Protein AF-0000000078270535 (afdb_homodimer)

Radius of gyration: 36.33 Å; Cα contacts (8 Å, |Δi|>4): 1119; chains: 2; bounding box: 65×136×73 Å

pLDDT: mean 92.59, std 8.7, range [34.5, 98.81]

Structure (mmCIF, N/CA/C/O backbone):
data_AF-0000000078270535-model_v1
#
loop_
_entity.id
_entity.type
_entity.pdbx_description
1 polymer Multiubiquitin
#
loop_
_atom_site.group_PDB
_atom_site.id
_atom_site.type_symbol
_atom_site.label_atom_id
_atom_site.label_alt_id
_atom_site.label_comp_id
_atom_site.label_asym_id
_atom_site.label_entity_id
_atom_site.label_seq_id
_atom_site.pdbx_PDB_ins_code
_atom_site.Cartn_x
_atom_site.Cartn_y
_atom_site.Cartn_z
_atom_site.occupancy
_atom_site.B_iso_or_equiv
_atom_site.auth_seq_id
_atom_site.auth_comp_id
_atom_site.auth_asym_id
_atom_site.auth_atom_id
_atom_site.pdbx_PDB_model_num
ATOM 1 N N . MET A 1 1 ? 35.344 9.539 28.031 1 34.78 1 MET A N 1
ATOM 2 C CA . MET A 1 1 ? 34.938 8.258 27.469 1 34.78 1 MET A CA 1
ATOM 3 C C . MET A 1 1 ? 36 7.695 26.531 1 34.78 1 MET A C 1
ATOM 5 O O . MET A 1 1 ? 36.688 8.453 25.844 1 34.78 1 MET A O 1
ATOM 9 N N . ASN A 1 2 ? 36.594 6.59 26.594 1 45.75 2 ASN A N 1
ATOM 10 C CA . ASN A 1 2 ? 37.594 6.023 25.688 1 45.75 2 ASN A CA 1
ATOM 11 C C . ASN A 1 2 ? 37.188 6.129 24.234 1 45.75 2 ASN A C 1
ATOM 13 O O . ASN A 1 2 ? 36.094 5.66 23.859 1 45.75 2 ASN A O 1
ATOM 17 N N . PRO A 1 3 ? 37.656 6.902 23.391 1 55.81 3 PRO A N 1
ATOM 18 C CA . PRO A 1 3 ? 37.312 7.297 22.031 1 55.81 3 PRO A CA 1
ATOM 19 C C . PRO A 1 3 ? 37.031 6.098 21.125 1 55.81 3 PRO A C 1
ATOM 21 O O . PRO A 1 3 ? 36.375 6.25 20.078 1 55.81 3 PRO A O 1
ATOM 24 N N . HIS A 1 4 ? 37.625 4.91 21.375 1 61.34 4 HIS A N 1
ATOM 25 C CA . HIS A 1 4 ? 37.562 3.705 20.562 1 61.34 4 HIS A CA 1
ATOM 26 C C . HIS A 1 4 ? 36.281 2.904 20.859 1 61.34 4 HIS A C 1
ATOM 28 O O . HIS A 1 4 ? 35.969 1.944 20.156 1 61.34 4 HIS A O 1
ATOM 34 N N . GLU A 1 5 ? 35.594 3.121 21.969 1 73.38 5 GLU A N 1
ATOM 35 C CA . GLU A 1 5 ? 34.469 2.25 22.344 1 73.38 5 GLU A CA 1
ATOM 36 C C . GLU A 1 5 ? 33.188 2.691 21.656 1 73.38 5 GLU A C 1
ATOM 38 O O . GLU A 1 5 ? 32.812 3.869 21.703 1 73.38 5 GLU A O 1
ATOM 43 N N . LEU A 1 6 ? 32.688 1.854 20.797 1 83.19 6 LEU A N 1
ATOM 44 C CA . LEU A 1 6 ? 31.422 2.104 20.141 1 83.19 6 LEU A CA 1
ATOM 45 C C . LEU A 1 6 ? 30.344 2.498 21.141 1 83.19 6 LEU A C 1
ATOM 47 O O . LEU A 1 6 ? 30.188 1.851 22.188 1 83.19 6 LEU A O 1
ATOM 51 N N . PRO A 1 7 ? 29.797 3.729 21.031 1 89.19 7 PRO A N 1
ATOM 52 C CA . PRO A 1 7 ? 28.688 4.086 21.906 1 89.19 7 PRO A CA 1
ATOM 53 C C . PR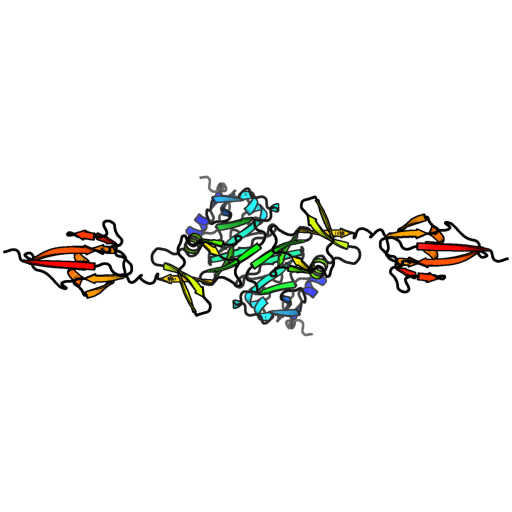O A 1 7 ? 27.594 3.027 21.922 1 89.19 7 PRO A C 1
ATOM 55 O O . PRO A 1 7 ? 27.5 2.207 21 1 89.19 7 PRO A O 1
ATOM 58 N N . ASP A 1 8 ? 26.844 3.047 23.047 1 92.69 8 ASP A N 1
ATOM 59 C CA . ASP A 1 8 ? 25.781 2.07 23.203 1 92.69 8 ASP A CA 1
ATOM 60 C C . ASP A 1 8 ? 24.734 2.209 22.094 1 92.69 8 ASP A C 1
ATOM 62 O O . ASP A 1 8 ? 24.328 1.215 21.484 1 92.69 8 ASP A O 1
ATOM 66 N N . TYR A 1 9 ? 24.391 3.482 21.859 1 93.25 9 TYR A N 1
ATOM 67 C CA . TYR A 1 9 ? 23.438 3.668 20.781 1 93.25 9 TYR A CA 1
ATOM 68 C C . TYR A 1 9 ? 23.656 5.008 20.094 1 93.25 9 TYR A C 1
ATOM 70 O O . TYR A 1 9 ? 24.344 5.883 20.609 1 93.25 9 TYR A O 1
ATOM 78 N N . ASP A 1 10 ? 23.172 5.148 18.891 1 94.06 10 ASP A N 1
ATOM 79 C CA . ASP A 1 10 ? 22.922 6.422 18.234 1 94.06 10 ASP A CA 1
ATOM 80 C C . ASP A 1 10 ? 21.453 6.574 17.859 1 94.06 10 ASP A C 1
ATOM 82 O O . ASP A 1 10 ? 20.797 5.598 17.469 1 94.06 10 ASP A O 1
ATOM 86 N N . ASP A 1 11 ? 21 7.777 18.047 1 93.81 11 ASP A N 1
ATOM 87 C CA . ASP A 1 11 ? 19.594 8.078 17.859 1 93.81 11 ASP A CA 1
ATOM 88 C C . ASP A 1 11 ? 19.359 8.781 16.516 1 93.81 11 ASP A C 1
ATOM 90 O O . ASP A 1 11 ? 19.969 9.812 16.234 1 93.81 11 ASP A O 1
ATOM 94 N N . LEU A 1 12 ? 18.484 8.234 15.758 1 93.62 12 LEU A N 1
ATOM 95 C CA . LEU A 1 12 ? 18.203 8.781 14.438 1 93.62 12 LEU A CA 1
ATOM 96 C C . LEU A 1 12 ? 17.641 10.195 14.539 1 93.62 12 LEU A C 1
ATOM 98 O O . LEU A 1 12 ? 18.031 11.078 13.773 1 93.62 12 LEU A O 1
ATOM 102 N N . GLY A 1 13 ? 16.719 10.375 15.438 1 92.75 13 GLY A N 1
ATOM 103 C CA . GLY A 1 13 ? 16.141 11.703 15.625 1 92.75 13 GLY A CA 1
ATOM 104 C C . GLY A 1 13 ? 17.188 12.75 15.977 1 92.75 13 GLY A C 1
ATOM 105 O O . GLY A 1 13 ? 17.156 13.867 15.445 1 92.75 13 GLY A O 1
ATOM 106 N N . GLU A 1 14 ? 18.094 12.367 16.859 1 91.94 14 GLU A N 1
ATOM 107 C CA . GLU A 1 14 ? 19.172 13.266 17.25 1 91.94 14 GLU A CA 1
ATOM 108 C C . GLU A 1 14 ? 20.078 13.578 16.062 1 91.94 14 GLU A C 1
ATOM 110 O O . GLU A 1 14 ? 20.469 14.734 15.852 1 91.94 14 GLU A O 1
ATOM 115 N N . ALA A 1 15 ? 20.422 12.555 15.367 1 92.12 15 ALA A N 1
ATOM 116 C CA . ALA A 1 15 ? 21.281 12.742 14.203 1 92.12 15 ALA A CA 1
ATOM 117 C C . ALA A 1 15 ? 20.656 13.711 13.203 1 92.12 15 ALA A C 1
ATOM 119 O O . ALA A 1 15 ? 21.328 14.586 12.664 1 92.12 15 ALA A O 1
ATOM 120 N N . LEU A 1 16 ? 19.375 13.562 13.008 1 89.19 16 LEU A N 1
ATOM 121 C CA . LEU A 1 16 ? 18.656 14.414 12.07 1 89.19 16 LEU A CA 1
ATOM 122 C C . LEU A 1 16 ? 18.625 15.859 12.562 1 89.19 16 LEU A C 1
ATOM 124 O O . LEU A 1 16 ? 18.859 16.781 11.789 1 89.19 16 LEU A O 1
ATOM 128 N N . ARG A 1 17 ? 18.344 16 13.781 1 89.5 17 ARG A N 1
ATOM 129 C CA . ARG A 1 17 ? 18.266 17.344 14.375 1 89.5 17 ARG A CA 1
ATOM 130 C C . ARG A 1 17 ? 19.625 18.031 14.32 1 89.5 17 ARG A C 1
ATOM 132 O O . ARG A 1 17 ? 19.688 19.25 14.117 1 89.5 17 ARG A O 1
ATOM 139 N N . GLU A 1 18 ? 20.688 17.25 14.414 1 91.44 18 GLU A N 1
ATOM 140 C CA . GLU A 1 18 ? 22.047 17.781 14.414 1 91.44 18 GLU A CA 1
ATOM 141 C C . GLU A 1 18 ? 22.609 17.859 12.992 1 91.44 18 GLU A C 1
ATOM 143 O O . GLU A 1 18 ? 23.719 18.312 12.789 1 91.44 18 GLU A O 1
ATOM 148 N N . ASP A 1 19 ? 21.844 17.391 12.125 1 89.25 19 ASP A N 1
ATOM 149 C CA . ASP A 1 19 ? 22.266 17.375 10.727 1 89.25 19 ASP A CA 1
ATOM 150 C C . ASP A 1 19 ? 23.594 16.656 10.555 1 89.25 19 ASP A C 1
ATOM 152 O O . ASP A 1 19 ? 24.531 17.203 9.969 1 89.25 19 ASP A O 1
ATOM 156 N N . ARG A 1 20 ? 23.719 15.508 11.156 1 90.94 20 ARG A N 1
ATOM 157 C CA . ARG A 1 20 ? 24.906 14.664 11.062 1 90.94 20 ARG A CA 1
ATOM 158 C C . ARG A 1 20 ? 24.531 13.25 10.617 1 90.94 20 ARG A C 1
ATOM 160 O O . ARG A 1 20 ? 23.375 12.836 10.758 1 90.94 20 ARG A O 1
ATOM 167 N N . PRO A 1 21 ? 25.547 12.555 10.07 1 90.38 21 PRO A N 1
ATOM 168 C CA . PRO A 1 21 ? 25.297 11.141 9.75 1 90.38 21 PRO A CA 1
ATOM 169 C C . PRO A 1 21 ? 25.125 10.281 11 1 90.38 21 PRO A C 1
ATOM 171 O O . PRO A 1 21 ? 25.516 10.68 12.094 1 90.38 21 PRO A O 1
ATOM 174 N N . LEU A 1 22 ? 24.469 9.219 10.766 1 91.44 22 LEU A N 1
ATOM 175 C CA . LEU A 1 22 ? 24.328 8.227 11.828 1 91.44 22 LEU A CA 1
ATOM 176 C C . LEU A 1 22 ? 25.688 7.633 12.188 1 91.44 22 LEU A C 1
ATOM 178 O O . LEU A 1 22 ? 26.422 7.184 11.305 1 91.44 22 LEU A O 1
ATOM 182 N N . ARG A 1 23 ? 26.062 7.652 13.406 1 91.88 23 ARG A N 1
ATOM 183 C CA . ARG A 1 23 ? 27.328 7.109 13.867 1 91.88 23 ARG A CA 1
ATOM 184 C C . ARG A 1 23 ? 27.219 5.617 14.148 1 91.88 23 ARG A C 1
ATOM 186 O O . ARG A 1 23 ? 26.156 5.125 14.516 1 91.88 23 ARG A O 1
ATOM 193 N N . ARG A 1 24 ? 28.312 4.977 13.867 1 93.25 24 ARG A N 1
ATOM 194 C CA . ARG A 1 24 ? 28.344 3.561 14.219 1 93.25 24 ARG A CA 1
ATOM 195 C C . ARG A 1 24 ? 28.109 3.357 15.711 1 93.25 24 ARG A C 1
ATOM 197 O O . ARG A 1 24 ? 28.703 4.059 16.531 1 93.25 24 ARG A O 1
ATOM 204 N N . ALA A 1 25 ? 27.219 2.482 16.078 1 95.5 25 ALA A N 1
ATOM 205 C CA . ALA A 1 25 ? 26.844 2.172 17.453 1 95.5 25 ALA A CA 1
ATOM 206 C C . ALA A 1 25 ? 26.359 0.734 17.578 1 95.5 25 ALA A C 1
ATOM 208 O O . ALA A 1 25 ? 26.203 0.031 16.578 1 95.5 25 ALA A O 1
ATOM 209 N N . HIS A 1 26 ? 26.219 0.283 18.812 1 95.5 26 HIS A N 1
ATOM 210 C CA . HIS A 1 26 ? 25.688 -1.06 19.031 1 95.5 26 HIS A CA 1
ATOM 211 C C . HIS A 1 26 ? 24.219 -1.143 18.641 1 95.5 26 HIS A C 1
ATOM 213 O O . HIS A 1 26 ? 23.75 -2.186 18.172 1 95.5 26 HIS A O 1
ATOM 219 N N . TRP A 1 27 ? 23.578 -0.034 18.953 1 96.69 27 TRP A N 1
ATOM 220 C CA . TRP A 1 27 ? 22.156 0.026 18.656 1 96.69 27 TRP A CA 1
ATOM 221 C C . TRP A 1 27 ? 21.797 1.331 17.953 1 96.69 27 TRP A C 1
ATOM 223 O O . TRP A 1 27 ? 22.469 2.348 18.141 1 96.69 27 TRP A O 1
ATOM 233 N N . TYR A 1 28 ? 20.781 1.275 17.188 1 96.94 28 TYR A N 1
ATOM 234 C CA . TYR A 1 28 ? 20.219 2.428 16.5 1 96.94 28 TYR A CA 1
ATOM 235 C C . TYR A 1 28 ? 18.75 2.633 16.891 1 96.94 28 TYR A C 1
ATOM 237 O O . TYR A 1 28 ? 17.938 1.727 16.734 1 96.94 28 TYR A O 1
ATOM 245 N N . ARG A 1 29 ? 18.484 3.789 17.344 1 97.62 29 ARG A N 1
ATOM 246 C CA . ARG A 1 29 ? 17.156 4.066 17.875 1 97.62 29 ARG A CA 1
ATOM 247 C C . ARG A 1 29 ? 16.281 4.77 16.828 1 97.62 29 ARG A C 1
ATOM 249 O O . ARG A 1 29 ? 16.766 5.66 16.125 1 97.62 29 ARG A O 1
ATOM 256 N N . PHE A 1 30 ? 15.125 4.352 16.703 1 97.56 30 PHE A N 1
ATOM 257 C CA . PHE A 1 30 ? 14.109 4.926 15.836 1 97.56 30 PHE A CA 1
ATOM 258 C C . PHE A 1 30 ? 12.75 4.941 16.531 1 97.56 30 PHE A C 1
ATOM 260 O O . PHE A 1 30 ? 12.625 4.477 17.672 1 97.56 30 PHE A O 1
ATOM 267 N N . LEU A 1 31 ? 11.766 5.582 15.93 1 98.12 31 LEU A N 1
ATOM 268 C CA . LEU A 1 31 ? 10.422 5.676 16.5 1 98.12 31 LEU A CA 1
ATOM 269 C C . LEU A 1 31 ? 9.43 4.844 15.695 1 98.12 31 LEU A C 1
ATOM 271 O O . LEU A 1 31 ? 9.492 4.824 14.461 1 98.12 31 LEU A O 1
ATOM 275 N N . LEU A 1 32 ? 8.625 4.082 16.406 1 98.62 32 LEU A N 1
ATOM 276 C CA . LEU A 1 32 ? 7.598 3.303 15.727 1 98.62 32 LEU A CA 1
ATOM 277 C C . LEU A 1 32 ? 6.254 3.436 16.438 1 98.62 32 LEU A C 1
ATOM 279 O O . LEU A 1 32 ? 6.188 3.363 17.656 1 98.62 32 LEU A O 1
ATOM 283 N N . ALA A 1 33 ? 5.207 3.787 15.672 1 98.62 33 ALA A N 1
ATOM 284 C CA . ALA A 1 33 ? 3.828 3.832 16.156 1 98.62 33 ALA A CA 1
ATOM 285 C C . ALA A 1 33 ? 2.996 2.703 15.555 1 98.62 33 ALA A C 1
ATOM 287 O O . ALA A 1 33 ? 3.34 2.166 14.5 1 98.62 33 ALA A O 1
ATOM 288 N N . GLN A 1 34 ? 1.944 2.309 16.25 1 97.88 34 GLN A N 1
ATOM 289 C CA . GLN A 1 34 ? 1.049 1.254 15.789 1 97.88 34 GLN A CA 1
ATOM 290 C C . GLN A 1 34 ? -0.384 1.765 15.664 1 97.88 34 GLN A C 1
ATOM 292 O O . GLN A 1 34 ? -1.042 2.033 16.672 1 97.88 34 GLN A O 1
ATOM 297 N N . GLY A 1 35 ? -0.832 1.923 14.484 1 95.5 35 GLY A N 1
ATOM 298 C CA . GLY A 1 35 ? -2.229 2.242 14.234 1 95.5 35 GLY A CA 1
ATOM 299 C C . GLY A 1 35 ? -2.566 3.697 14.5 1 95.5 35 GLY A C 1
ATOM 300 O O . GLY A 1 35 ? -3.73 4.094 14.43 1 95.5 35 GLY A O 1
ATOM 301 N N . ASP A 1 36 ? -1.616 4.406 14.93 1 93.75 36 ASP A N 1
ATOM 302 C CA . ASP A 1 36 ? -1.735 5.832 15.227 1 93.75 36 ASP A CA 1
ATOM 303 C C . ASP A 1 36 ? -0.386 6.535 15.094 1 93.75 36 ASP A C 1
ATOM 305 O O . ASP A 1 36 ? 0.475 6.098 14.328 1 93.75 36 ASP A O 1
ATOM 309 N N . LEU A 1 37 ? -0.191 7.656 15.797 1 96.19 37 LEU A N 1
ATOM 310 C CA . LEU A 1 37 ? 1.09 8.352 15.742 1 96.19 37 LEU A CA 1
ATOM 311 C C . LEU A 1 37 ? 1.691 8.5 17.125 1 96.19 37 LEU A C 1
ATOM 313 O O . LEU A 1 37 ? 2.406 9.469 17.406 1 96.19 37 LEU A O 1
ATOM 317 N N . ASN A 1 38 ? 1.253 7.57 18.047 1 97.06 38 ASN A N 1
ATOM 318 C CA . ASN A 1 38 ? 1.927 7.516 19.328 1 97.06 38 ASN A CA 1
ATOM 319 C C . ASN A 1 38 ? 3.24 6.742 19.25 1 97.06 38 ASN A C 1
ATOM 321 O O . ASN A 1 38 ? 3.279 5.543 19.531 1 97.06 38 ASN A O 1
ATOM 325 N N . PHE A 1 39 ? 4.277 7.434 19.078 1 97.94 39 PHE A N 1
ATOM 326 C CA . PHE A 1 39 ? 5.57 6.84 18.766 1 97.94 39 PHE A CA 1
ATOM 327 C C . PHE A 1 39 ? 6.273 6.363 20.016 1 97.94 39 PHE A C 1
ATOM 329 O O . PHE A 1 39 ? 6.27 7.055 21.047 1 97.94 39 PHE A O 1
ATOM 336 N N . LEU A 1 40 ? 6.809 5.23 19.938 1 98.25 40 LEU A N 1
ATOM 337 C CA . LEU A 1 40 ? 7.672 4.676 20.984 1 98.25 40 LEU A CA 1
ATOM 338 C C . LEU A 1 40 ? 9.078 4.438 20.438 1 98.25 40 LEU A C 1
ATOM 340 O O . LEU A 1 40 ? 9.25 4.059 19.281 1 98.25 40 LEU A O 1
ATOM 344 N N . THR A 1 41 ? 10.047 4.664 21.281 1 98.25 41 THR A N 1
ATOM 345 C CA . THR A 1 41 ? 11.43 4.445 20.891 1 98.25 41 THR A CA 1
ATOM 346 C C . THR A 1 41 ? 11.742 2.957 20.781 1 98.25 41 THR A C 1
ATOM 348 O O . THR A 1 41 ? 11.398 2.18 21.688 1 98.25 41 THR A O 1
ATOM 351 N N . GLN A 1 42 ? 12.227 2.562 19.641 1 98.44 42 GLN A N 1
ATOM 352 C CA . GLN A 1 42 ? 12.695 1.204 19.375 1 98.44 42 GLN A CA 1
ATOM 353 C C . GLN A 1 42 ? 14.172 1.188 19 1 98.44 42 GLN A C 1
ATOM 355 O O . GLN A 1 42 ? 14.773 2.24 18.781 1 98.44 42 GLN A O 1
ATOM 360 N N . GLN A 1 43 ? 14.75 -0.051 18.984 1 97.69 43 GLN A N 1
ATOM 361 C CA . GLN A 1 43 ? 16.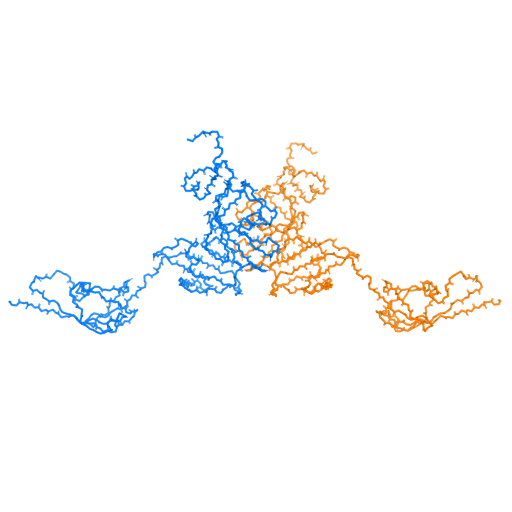156 -0.122 18.625 1 97.69 43 GLN A CA 1
ATOM 362 C C . GLN A 1 43 ? 16.453 -1.377 17.812 1 97.69 43 GLN A C 1
ATOM 364 O O . GLN A 1 43 ? 15.828 -2.418 18.016 1 97.69 43 GLN A O 1
ATOM 369 N N . VAL A 1 44 ? 17.328 -1.246 16.891 1 97.94 44 VAL A N 1
ATOM 370 C CA . VAL A 1 44 ? 17.844 -2.354 16.094 1 97.94 44 VAL A CA 1
ATOM 371 C C . VAL A 1 44 ? 19.375 -2.336 16.125 1 97.94 44 VAL A C 1
ATOM 373 O O . VAL A 1 44 ? 19.984 -1.291 16.375 1 97.94 44 VAL A O 1
ATOM 376 N N . SER A 1 45 ? 19.984 -3.473 15.836 1 96.56 45 SER A N 1
ATOM 377 C CA . SER A 1 45 ? 21.438 -3.58 15.922 1 96.56 45 SER A CA 1
ATOM 378 C C . SER A 1 45 ? 22.094 -3.326 14.57 1 96.56 45 SER A C 1
ATOM 380 O O . SER A 1 45 ? 23.297 -3.066 14.5 1 96.56 45 SER A O 1
ATOM 382 N N . ASP A 1 46 ? 21.328 -3.43 13.516 1 96.56 46 ASP A N 1
ATOM 383 C CA . ASP A 1 46 ? 21.812 -3.217 12.156 1 96.56 46 ASP A CA 1
ATOM 384 C C . ASP A 1 46 ? 21.328 -1.877 11.602 1 96.56 46 ASP A C 1
ATOM 386 O O . ASP A 1 46 ? 20.141 -1.573 11.656 1 96.56 46 ASP A O 1
ATOM 390 N N . PRO A 1 47 ? 22.219 -1.059 11.117 1 95.19 47 PRO A N 1
ATOM 391 C CA . PRO A 1 47 ? 21.797 0.22 10.539 1 95.19 47 PRO A CA 1
ATOM 392 C C . PRO A 1 47 ? 21 0.051 9.25 1 95.19 47 PRO A C 1
ATOM 394 O O . PRO A 1 47 ? 20.391 1.01 8.766 1 95.19 47 PRO A O 1
ATOM 397 N N . VAL A 1 48 ? 21.016 -1.161 8.664 1 97 48 VAL A N 1
ATOM 398 C CA . VAL A 1 48 ? 20.219 -1.49 7.484 1 97 48 VAL A CA 1
ATOM 399 C C . VAL A 1 48 ? 19.328 -2.693 7.781 1 97 48 VAL A C 1
ATOM 401 O O . VAL A 1 48 ? 19.5 -3.762 7.188 1 97 48 VAL A O 1
ATOM 404 N N . PRO A 1 49 ? 18.406 -2.461 8.711 1 97.69 49 PRO A N 1
ATOM 405 C CA . PRO A 1 49 ? 17.531 -3.574 9.078 1 97.69 49 PRO A CA 1
ATOM 406 C C . PRO A 1 49 ? 16.562 -3.955 7.961 1 97.69 49 PRO A C 1
ATOM 408 O O . PRO A 1 49 ? 16.312 -3.15 7.062 1 97.69 49 PRO A O 1
ATOM 411 N N . LEU A 1 50 ? 16.094 -5.199 8.023 1 97.94 50 LEU A N 1
ATOM 412 C CA . LEU A 1 50 ? 14.945 -5.598 7.23 1 97.94 50 LEU A CA 1
ATOM 413 C C . LEU A 1 50 ? 13.656 -5.066 7.844 1 97.94 50 LEU A C 1
ATOM 415 O O . LEU A 1 50 ? 13.602 -4.777 9.039 1 97.94 50 LEU A O 1
ATOM 419 N N . GLY A 1 51 ? 12.656 -4.969 7.035 1 98.19 51 GLY A N 1
ATOM 420 C CA . GLY A 1 51 ? 11.367 -4.559 7.555 1 98.19 51 GLY A CA 1
ATOM 421 C C . GLY A 1 51 ? 10.891 -5.41 8.711 1 98.19 51 GLY A C 1
ATOM 422 O O . GLY A 1 51 ? 10.375 -4.891 9.703 1 98.19 51 GLY A O 1
ATOM 423 N N . ARG A 1 52 ? 11.102 -6.699 8.617 1 98.25 52 ARG A N 1
ATOM 424 C CA . ARG A 1 52 ? 10.656 -7.59 9.68 1 98.25 52 ARG A CA 1
ATOM 425 C C . ARG A 1 52 ? 11.383 -7.289 10.984 1 98.25 52 ARG A C 1
ATOM 427 O O . ARG A 1 52 ? 10.805 -7.422 12.07 1 98.25 52 ARG A O 1
ATOM 434 N N . GLN A 1 53 ? 12.633 -6.863 10.93 1 98.5 53 GLN A N 1
ATOM 435 C CA . GLN A 1 53 ? 13.406 -6.551 12.125 1 98.5 53 GLN A CA 1
ATOM 436 C C . GLN A 1 53 ? 12.891 -5.289 12.805 1 98.5 53 GLN A C 1
ATOM 438 O O . GLN A 1 53 ? 12.891 -5.195 14.031 1 98.5 53 GLN A O 1
ATOM 443 N N . LEU A 1 54 ? 12.438 -4.328 12.008 1 98.62 54 LEU A N 1
ATOM 444 C CA . LEU A 1 54 ? 11.82 -3.129 12.57 1 98.62 54 LEU A CA 1
ATOM 445 C C . LEU A 1 54 ? 10.555 -3.48 13.336 1 98.62 54 LEU A C 1
ATOM 447 O O . LEU A 1 54 ? 10.328 -2.975 14.438 1 98.62 54 LEU A O 1
ATOM 451 N N . LEU A 1 55 ? 9.766 -4.371 12.766 1 98.75 55 LEU A N 1
ATOM 452 C CA . LEU A 1 55 ? 8.547 -4.816 13.422 1 98.75 55 LEU A CA 1
ATOM 453 C C . LEU A 1 55 ? 8.867 -5.578 14.703 1 98.75 55 LEU A C 1
ATOM 455 O O . LEU A 1 55 ? 8.273 -5.312 15.75 1 98.75 55 LEU A O 1
ATOM 459 N N . GLU A 1 56 ? 9.805 -6.434 14.594 1 98.69 56 GLU A N 1
ATOM 460 C CA . GLU A 1 56 ? 10.188 -7.254 15.742 1 98.69 56 GLU A CA 1
ATOM 461 C C . GLU A 1 56 ? 10.711 -6.398 16.891 1 98.69 56 GLU A C 1
ATOM 463 O O . GLU A 1 56 ? 10.469 -6.695 18.062 1 98.69 56 GLU A O 1
ATOM 468 N N . ALA A 1 57 ? 11.484 -5.418 16.547 1 98.31 57 ALA A N 1
ATOM 469 C CA . ALA A 1 57 ? 12 -4.504 17.562 1 98.31 57 ALA A CA 1
ATOM 470 C C . ALA A 1 57 ? 10.867 -3.9 18.391 1 98.31 57 ALA A C 1
ATOM 472 O O . ALA A 1 57 ? 11.055 -3.576 19.562 1 98.31 57 ALA A O 1
ATOM 473 N N . ALA A 1 58 ? 9.711 -3.787 17.797 1 98.25 58 ALA A N 1
ATOM 474 C CA . ALA A 1 58 ? 8.547 -3.211 18.469 1 98.25 58 ALA A CA 1
ATOM 475 C C . ALA A 1 58 ? 7.68 -4.301 19.094 1 98.25 58 ALA A C 1
ATOM 477 O O . ALA A 1 58 ? 6.578 -4.023 19.578 1 98.25 58 ALA A O 1
ATOM 478 N N . GLY A 1 59 ? 8.102 -5.508 18.984 1 98.19 59 GLY A N 1
ATOM 479 C CA . GLY A 1 59 ? 7.363 -6.613 19.562 1 98.19 59 GLY A CA 1
ATOM 480 C C . GLY A 1 59 ? 6.207 -7.082 18.703 1 98.19 59 GLY A C 1
ATOM 481 O O . GLY A 1 59 ? 5.277 -7.723 19.188 1 98.19 59 GLY A O 1
ATOM 482 N N . LEU A 1 60 ? 6.242 -6.703 17.484 1 98.38 60 LEU A N 1
ATOM 483 C CA . LEU A 1 60 ? 5.191 -7.102 16.547 1 98.38 60 LEU A CA 1
ATOM 484 C C . LEU A 1 60 ? 5.609 -8.328 15.75 1 98.38 60 LEU A C 1
ATOM 486 O O . LEU A 1 60 ? 6.762 -8.43 15.32 1 98.38 60 LEU A O 1
ATOM 490 N N . ASN A 1 61 ? 4.715 -9.234 15.586 1 98 61 ASN A N 1
ATOM 491 C CA . ASN A 1 61 ? 4.984 -10.422 14.781 1 98 61 ASN A CA 1
ATOM 492 C C . ASN A 1 61 ? 4.809 -10.141 13.289 1 98 61 ASN A C 1
ATOM 494 O O . ASN A 1 61 ? 3.697 -9.883 12.828 1 98 61 ASN A O 1
ATOM 498 N N . PRO A 1 62 ? 5.863 -10.266 12.555 1 96.06 62 PRO A N 1
ATOM 499 C CA . PRO A 1 62 ? 5.793 -9.953 11.125 1 96.06 62 PRO A CA 1
ATOM 500 C C . PRO A 1 62 ? 4.77 -10.812 10.383 1 96.06 62 PRO A C 1
ATOM 502 O O . PRO A 1 62 ? 4.23 -10.391 9.359 1 96.06 62 PRO A O 1
ATOM 505 N N . GLN A 1 63 ? 4.43 -11.961 10.867 1 93.25 63 GLN A N 1
ATOM 506 C CA . GLN A 1 63 ? 3.555 -12.891 10.164 1 93.25 63 GLN A CA 1
ATOM 507 C C . GLN A 1 63 ? 2.086 -12.523 10.367 1 93.25 63 GLN A C 1
ATOM 509 O O . GLN A 1 63 ? 1.207 -13.07 9.695 1 93.25 63 GLN A O 1
ATOM 514 N N . ASP A 1 64 ? 1.81 -11.586 11.211 1 95.5 64 ASP A N 1
ATOM 515 C CA . ASP A 1 64 ? 0.43 -11.234 11.539 1 95.5 64 ASP A CA 1
ATOM 516 C C . ASP A 1 64 ? -0.206 -10.406 10.422 1 95.5 64 ASP A C 1
ATOM 518 O O . ASP A 1 64 ? -1.429 -10.258 10.375 1 95.5 64 ASP A O 1
ATOM 522 N N . GLY A 1 65 ? 0.572 -9.922 9.547 1 96.38 65 GLY A N 1
ATOM 523 C CA . GLY A 1 65 ? 0.001 -9.18 8.43 1 96.38 65 GLY A CA 1
ATOM 524 C C . GLY A 1 65 ? 0.085 -7.672 8.617 1 96.38 65 GLY A C 1
ATOM 525 O O . GLY A 1 65 ? -0.84 -6.945 8.25 1 96.38 65 GLY A O 1
ATOM 526 N N . TYR A 1 66 ? 1.209 -7.18 9.195 1 98.06 66 TYR A N 1
ATOM 527 C CA . TYR A 1 66 ? 1.398 -5.746 9.391 1 98.06 66 TYR A CA 1
ATOM 528 C C . TYR A 1 66 ? 1.831 -5.074 8.094 1 98.06 66 TYR A C 1
ATOM 530 O O . TYR A 1 66 ? 2.631 -5.629 7.336 1 98.06 66 TYR A O 1
ATOM 538 N N . SER A 1 67 ? 1.254 -3.949 7.793 1 98.44 67 SER A N 1
ATOM 539 C CA . SER A 1 67 ? 1.899 -2.973 6.926 1 98.44 67 SER A CA 1
ATOM 540 C C . SER A 1 67 ? 2.854 -2.08 7.711 1 98.44 67 SER A C 1
ATOM 542 O O . SER A 1 67 ? 2.549 -1.67 8.836 1 98.44 67 SER A O 1
ATOM 544 N N . LEU A 1 68 ? 4.016 -1.821 7.18 1 98.69 68 LEU A N 1
ATOM 545 C CA . LEU A 1 68 ? 5.016 -0.945 7.781 1 98.69 68 LEU A CA 1
ATOM 546 C C . LEU A 1 68 ? 5.391 0.187 6.832 1 98.69 68 LEU A C 1
ATOM 548 O O . LEU A 1 68 ? 5.738 -0.058 5.676 1 98.69 68 LEU A O 1
ATOM 552 N N . PHE A 1 69 ? 5.27 1.418 7.332 1 98.5 69 PHE A N 1
ATOM 553 C CA . PHE A 1 69 ? 5.609 2.58 6.516 1 98.5 69 PHE A CA 1
ATOM 554 C C . PHE A 1 69 ? 6.637 3.455 7.223 1 98.5 69 PHE A C 1
ATOM 556 O O . PHE A 1 69 ? 6.523 3.709 8.422 1 98.5 69 PHE A O 1
ATOM 563 N N . GLY A 1 70 ? 7.676 3.838 6.508 1 97.75 70 GLY A N 1
ATOM 564 C CA . GLY A 1 70 ? 8.516 4.938 6.949 1 97.75 70 GLY A CA 1
ATOM 565 C C . GLY A 1 70 ? 7.969 6.301 6.562 1 97.75 70 GLY A C 1
ATOM 566 O O . GLY A 1 70 ? 7.535 6.5 5.426 1 97.75 70 GLY A O 1
ATOM 567 N N . ILE A 1 71 ? 7.918 7.145 7.512 1 97.06 71 ILE A N 1
ATOM 568 C CA . ILE A 1 71 ? 7.52 8.516 7.219 1 97.06 71 ILE A CA 1
ATOM 569 C C . ILE A 1 71 ? 8.742 9.336 6.812 1 97.06 71 ILE A C 1
ATOM 571 O O . ILE A 1 71 ? 9.555 9.711 7.66 1 97.06 71 ILE A O 1
ATOM 575 N N . LEU A 1 72 ? 8.82 9.656 5.562 1 95.5 72 LEU A N 1
ATOM 576 C CA . LEU A 1 72 ? 9.977 10.367 5.027 1 95.5 72 LEU A CA 1
ATOM 577 C C . LEU A 1 72 ? 9.953 11.828 5.445 1 95.5 72 LEU A C 1
ATOM 579 O O . LEU A 1 72 ? 8.906 12.367 5.801 1 95.5 72 LEU A O 1
ATOM 583 N N . PRO A 1 73 ? 11.125 12.492 5.359 1 91.75 73 PRO A N 1
ATOM 584 C CA . PRO A 1 73 ? 11.164 13.922 5.676 1 91.75 73 PRO A CA 1
ATOM 585 C C . PRO A 1 73 ? 10.258 14.758 4.773 1 91.75 73 PRO A C 1
ATOM 587 O O . PRO A 1 73 ? 9.727 15.781 5.203 1 91.75 73 PRO A O 1
ATOM 590 N N . SER A 1 74 ? 10.008 14.336 3.566 1 91.44 74 SER A N 1
ATOM 591 C CA . SER A 1 74 ? 9.125 15.031 2.637 1 91.44 74 SER A CA 1
ATOM 592 C C . SER A 1 74 ? 7.68 14.977 3.107 1 91.44 74 SER A C 1
ATOM 594 O O . SER A 1 74 ? 6.871 15.836 2.738 1 91.44 74 SER A O 1
ATOM 596 N N . GLY A 1 75 ? 7.387 13.992 3.883 1 94.81 75 GLY A N 1
ATOM 597 C CA . GLY A 1 75 ? 6.008 13.75 4.289 1 94.81 75 GLY A CA 1
ATOM 598 C C . GLY A 1 75 ? 5.402 12.523 3.645 1 94.81 75 GLY A C 1
ATOM 599 O O . GLY A 1 75 ? 4.355 12.039 4.082 1 94.81 75 GLY A O 1
ATOM 600 N N . ASP A 1 76 ? 6.129 11.992 2.66 1 96.5 76 ASP A N 1
ATOM 601 C CA . ASP A 1 76 ? 5.656 10.781 1.991 1 96.5 76 ASP A CA 1
ATOM 602 C C . ASP A 1 76 ? 5.781 9.562 2.904 1 96.5 76 ASP A C 1
ATOM 604 O O . ASP A 1 76 ? 6.676 9.508 3.748 1 96.5 76 ASP A O 1
ATOM 608 N N . PHE A 1 77 ? 4.918 8.664 2.74 1 97.88 77 PHE A N 1
ATOM 609 C CA . PHE A 1 77 ? 5.051 7.355 3.373 1 97.88 77 PHE A CA 1
ATOM 610 C C . PHE A 1 77 ? 5.723 6.363 2.432 1 97.88 77 PHE A C 1
ATOM 612 O O . PHE A 1 77 ? 5.391 6.301 1.246 1 97.88 77 PHE A O 1
ATOM 619 N N . GLU A 1 78 ? 6.656 5.668 2.92 1 97.06 78 GLU A N 1
ATOM 620 C CA . GLU A 1 78 ? 7.344 4.637 2.15 1 97.06 78 GLU A CA 1
ATOM 621 C C . GLU A 1 78 ? 7.07 3.248 2.723 1 97.06 78 GLU A C 1
ATOM 623 O O . GLU A 1 78 ? 7.367 2.982 3.889 1 97.06 78 GLU A O 1
ATOM 628 N N . ASP A 1 79 ? 6.469 2.453 1.888 1 97.56 79 ASP A N 1
ATOM 629 C CA . ASP A 1 79 ? 6.238 1.069 2.289 1 97.56 79 ASP A CA 1
ATOM 630 C C . ASP A 1 79 ? 7.555 0.334 2.512 1 97.56 79 ASP A C 1
ATOM 632 O O . ASP A 1 79 ? 8.5 0.484 1.731 1 97.56 79 ASP A O 1
ATOM 636 N N . VAL A 1 80 ? 7.645 -0.415 3.594 1 97.44 80 VAL A N 1
ATOM 637 C CA . VAL A 1 80 ? 8.805 -1.249 3.902 1 97.44 80 VAL A CA 1
ATOM 638 C C . VAL A 1 80 ? 8.375 -2.713 3.98 1 97.44 80 VAL A C 1
ATOM 640 O O . VAL A 1 80 ? 7.723 -3.127 4.941 1 97.44 80 VAL A O 1
ATOM 643 N N . ARG A 1 81 ? 8.805 -3.539 3.006 1 96.75 81 ARG A N 1
ATOM 644 C CA . ARG A 1 81 ? 8.461 -4.957 3 1 96.75 81 ARG A CA 1
ATOM 645 C C . ARG A 1 81 ? 9.219 -5.711 4.086 1 96.75 81 ARG A C 1
ATOM 647 O O . ARG A 1 81 ? 10.219 -5.211 4.609 1 96.75 81 ARG A O 1
ATOM 654 N N . LEU A 1 82 ? 8.758 -6.895 4.395 1 96.81 82 LEU A N 1
ATOM 655 C CA . LEU A 1 82 ? 9.352 -7.691 5.461 1 96.81 82 LEU A CA 1
ATOM 656 C C . LEU A 1 82 ? 10.812 -8.016 5.148 1 96.81 82 LEU A C 1
ATOM 658 O O . LEU A 1 82 ? 11.664 -7.973 6.039 1 96.81 82 LEU A O 1
ATOM 662 N N . ASN A 1 83 ? 11.102 -8.281 3.861 1 94.75 83 ASN A N 1
ATOM 663 C CA . ASN A 1 83 ? 12.445 -8.727 3.494 1 94.75 83 ASN A CA 1
ATOM 664 C C . ASN A 1 83 ? 13.219 -7.621 2.775 1 94.75 83 ASN A C 1
ATOM 666 O O . ASN A 1 83 ? 14.234 -7.891 2.129 1 94.75 83 ASN A O 1
ATOM 670 N N . GLU A 1 84 ? 12.727 -6.438 2.891 1 94.88 84 GLU A N 1
ATOM 671 C CA . GLU A 1 84 ? 13.375 -5.289 2.271 1 94.88 84 GLU A CA 1
ATOM 672 C C . GLU A 1 84 ? 14.328 -4.605 3.246 1 94.88 84 GLU A C 1
ATOM 674 O O . GLU A 1 84 ? 13.938 -4.246 4.359 1 94.88 84 GLU A O 1
ATOM 679 N N . PRO A 1 85 ? 15.602 -4.469 2.863 1 94.88 85 PRO A N 1
ATOM 680 C CA . PRO A 1 85 ? 16.469 -3.643 3.697 1 94.88 85 PRO A CA 1
ATOM 681 C C . PRO A 1 85 ? 16.094 -2.166 3.674 1 94.88 85 PRO A C 1
ATOM 683 O O . PRO A 1 85 ? 15.695 -1.645 2.629 1 94.88 85 PRO A O 1
ATOM 686 N N . PHE A 1 86 ? 16.078 -1.517 4.781 1 95.94 86 PHE A N 1
ATOM 687 C CA . PHE A 1 86 ? 15.828 -0.088 4.922 1 95.94 86 PHE A CA 1
ATOM 688 C C . PHE A 1 86 ? 17.031 0.617 5.547 1 95.94 86 PHE A C 1
ATOM 690 O O . PHE A 1 86 ? 17.266 0.488 6.746 1 95.94 86 PHE A O 1
ATOM 697 N N . ASP A 1 87 ? 17.766 1.341 4.746 1 95.06 87 ASP A N 1
ATOM 698 C CA . ASP A 1 87 ? 18.969 2.008 5.215 1 95.06 87 ASP A CA 1
ATOM 699 C C . ASP A 1 87 ? 18.641 3.219 6.082 1 95.06 87 ASP A C 1
ATOM 701 O O . ASP A 1 87 ? 18.297 4.281 5.562 1 95.06 87 ASP A O 1
ATOM 705 N N . LEU A 1 88 ? 18.859 3.111 7.355 1 94.94 88 LEU A N 1
ATOM 706 C CA . LEU A 1 88 ? 18.531 4.16 8.312 1 94.94 88 LEU A CA 1
ATOM 707 C C . LEU A 1 88 ? 19.484 5.34 8.172 1 94.94 88 LEU A C 1
ATOM 709 O O . LEU A 1 88 ? 19.219 6.43 8.688 1 94.94 88 LEU A O 1
ATOM 713 N N . ARG A 1 89 ? 20.531 5.215 7.418 1 90.88 89 ARG A N 1
ATOM 714 C CA . ARG A 1 89 ? 21.562 6.234 7.27 1 90.88 89 ARG A CA 1
ATOM 715 C C . ARG A 1 89 ? 21.219 7.203 6.145 1 90.88 89 ARG A C 1
ATOM 717 O O . ARG A 1 89 ? 21.688 8.344 6.129 1 90.88 89 ARG A O 1
ATOM 724 N N . GLU A 1 90 ? 20.328 6.711 5.168 1 83 90 GLU A N 1
ATOM 725 C CA . GLU A 1 90 ? 20.172 7.438 3.912 1 83 90 GLU A CA 1
ATOM 726 C C . GLU A 1 90 ? 18.828 8.141 3.846 1 83 90 GLU A C 1
ATOM 728 O O . GLU A 1 90 ? 18.672 9.133 3.131 1 83 90 GLU A O 1
ATOM 733 N N . HIS A 1 91 ? 17.938 7.762 4.566 1 72.31 91 HIS A N 1
ATOM 734 C CA . HIS A 1 91 ? 16.578 8.188 4.266 1 72.31 91 HIS A CA 1
ATOM 735 C C . HIS A 1 91 ? 16.141 9.297 5.215 1 72.31 91 HIS A C 1
ATOM 737 O O . HIS A 1 91 ? 15.102 9.938 4.984 1 72.31 91 HIS A O 1
ATOM 743 N N . GLY A 1 92 ? 16.969 9.594 6.18 1 82.88 92 GLY A N 1
ATOM 744 C CA . GLY A 1 92 ? 16.531 10.586 7.148 1 82.88 92 GLY A CA 1
ATOM 745 C C . GLY A 1 92 ? 15.203 10.242 7.801 1 82.88 92 GLY A C 1
ATOM 746 O O . GLY A 1 92 ? 14.453 11.133 8.203 1 82.88 92 GLY A O 1
ATOM 747 N N . THR A 1 93 ? 14.883 9.023 7.746 1 90.19 93 THR A N 1
ATOM 748 C CA . THR A 1 93 ? 13.625 8.547 8.305 1 90.19 93 THR A CA 1
ATOM 749 C C . THR A 1 93 ? 13.828 8.031 9.727 1 90.19 93 THR A C 1
ATOM 751 O O . THR A 1 93 ? 14.586 7.078 9.945 1 90.19 93 THR A O 1
ATOM 754 N N . GLU A 1 94 ? 13.102 8.672 10.68 1 94 94 GLU A N 1
ATOM 755 C CA . GLU A 1 94 ? 13.18 8.227 12.07 1 94 94 GLU A CA 1
ATOM 756 C C . GLU A 1 94 ? 11.859 7.605 12.523 1 94 94 GLU A C 1
ATOM 758 O O . GLU A 1 94 ? 11.82 6.879 13.516 1 94 94 GLU A O 1
ATOM 763 N N . ARG A 1 95 ? 10.828 7.973 11.844 1 97.44 95 ARG A N 1
ATOM 764 C CA . ARG A 1 95 ? 9.5 7.578 12.289 1 97.44 95 ARG A CA 1
ATOM 765 C C . ARG A 1 95 ? 8.898 6.527 11.367 1 97.44 95 ARG A C 1
ATOM 767 O O . ARG A 1 95 ? 8.938 6.676 10.141 1 97.44 95 ARG A O 1
ATOM 774 N N . PHE A 1 96 ? 8.406 5.48 11.992 1 98.5 96 PHE A N 1
ATOM 775 C CA . PHE A 1 96 ? 7.695 4.414 11.297 1 98.5 96 PHE A CA 1
ATOM 776 C C . PHE A 1 96 ? 6.309 4.207 11.891 1 98.5 96 PHE A C 1
ATOM 778 O O . PHE A 1 96 ? 6.098 4.457 13.078 1 98.5 96 PHE A O 1
ATOM 785 N N . VAL A 1 97 ? 5.387 3.809 11.086 1 98.75 97 VAL A N 1
ATOM 786 C CA . VAL A 1 97 ? 4.055 3.475 11.578 1 98.75 97 VAL A CA 1
ATOM 787 C C . VAL A 1 97 ? 3.631 2.111 11.031 1 98.75 97 VAL A C 1
ATOM 789 O O . VAL A 1 97 ? 3.828 1.819 9.852 1 98.75 97 VAL A O 1
ATOM 792 N N . ALA A 1 98 ? 3.146 1.258 11.875 1 98.81 98 ALA A N 1
ATOM 793 C CA . ALA A 1 98 ? 2.678 -0.08 11.523 1 98.81 98 ALA A CA 1
ATOM 794 C C . ALA A 1 98 ? 1.166 -0.192 11.688 1 98.81 98 ALA A C 1
ATOM 796 O O . ALA A 1 98 ? 0.591 0.389 12.617 1 98.81 98 ALA A O 1
ATOM 797 N N . PHE A 1 99 ? 0.544 -0.934 10.805 1 98.69 99 PHE A N 1
ATOM 798 C CA . PHE A 1 99 ? -0.882 -1.229 10.875 1 98.69 99 PHE A CA 1
ATOM 799 C C . PHE A 1 99 ? -1.134 -2.723 10.727 1 98.69 99 PHE A C 1
ATOM 801 O O . PHE A 1 99 ? -0.623 -3.354 9.797 1 98.69 99 PHE A O 1
ATOM 808 N N . LEU A 1 100 ? -1.836 -3.312 11.672 1 98.12 100 LEU A N 1
ATOM 809 C CA . LEU A 1 100 ? -2.432 -4.617 11.406 1 98.12 100 LEU A CA 1
ATOM 810 C C . LEU A 1 100 ? -3.662 -4.48 10.508 1 98.12 100 LEU A C 1
ATOM 812 O O . LEU A 1 100 ? -4.723 -4.055 10.969 1 98.12 100 LEU A O 1
ATOM 816 N N . THR A 1 101 ? -3.436 -4.777 9.219 1 98.06 101 THR A N 1
ATOM 817 C CA . THR A 1 101 ? -4.484 -4.422 8.266 1 98.06 101 THR A CA 1
ATOM 818 C C . THR A 1 101 ? -4.438 -5.332 7.043 1 98.06 101 THR A C 1
ATOM 820 O O . THR A 1 101 ? -3.387 -5.891 6.719 1 98.06 101 THR A O 1
ATOM 823 N N . ASP A 1 102 ? -5.582 -5.488 6.332 1 97.94 102 ASP A N 1
ATOM 824 C CA . ASP A 1 102 ? -5.688 -6.25 5.09 1 97.94 102 ASP A CA 1
ATOM 825 C C . ASP A 1 102 ? -5.73 -5.32 3.877 1 97.94 102 ASP A C 1
ATOM 827 O O . ASP A 1 102 ? -5.789 -5.781 2.736 1 97.94 102 ASP A O 1
ATOM 831 N N . ARG A 1 103 ? -5.688 -4.023 4.16 1 98.12 103 ARG A N 1
ATOM 832 C CA . ARG A 1 103 ? -5.668 -3.064 3.061 1 98.12 103 ARG A CA 1
ATOM 833 C C . ARG A 1 103 ? -5.121 -1.716 3.52 1 98.12 103 ARG A C 1
ATOM 835 O O . ARG A 1 103 ? -5.234 -1.361 4.695 1 98.12 103 ARG A O 1
ATOM 842 N N . ASP A 1 104 ? -4.5 -1.002 2.646 1 98.38 104 ASP A N 1
ATOM 843 C CA . ASP A 1 104 ? -3.996 0.347 2.883 1 98.38 104 ASP A CA 1
ATOM 844 C C . ASP A 1 104 ? -4.789 1.378 2.08 1 98.38 104 ASP A C 1
ATOM 846 O O . ASP A 1 104 ? -4.918 1.254 0.861 1 98.38 104 ASP A O 1
ATOM 850 N N . PHE A 1 105 ? -5.285 2.359 2.748 1 98.69 105 PHE A N 1
ATOM 851 C CA . PHE A 1 105 ? -6.004 3.445 2.092 1 98.69 105 PHE A CA 1
ATOM 852 C C . PHE A 1 105 ? -5.047 4.555 1.68 1 98.69 105 PHE A C 1
ATOM 854 O O . PHE A 1 105 ? -4.117 4.887 2.418 1 98.69 105 PHE A O 1
ATOM 861 N N . LYS A 1 106 ? -5.336 5.121 0.523 1 98.5 106 LYS A N 1
ATOM 862 C CA . LYS A 1 106 ? -4.516 6.215 0.01 1 98.5 106 LYS A CA 1
ATOM 863 C C . LYS A 1 106 ? -5.113 7.57 0.376 1 98.5 106 LYS A C 1
ATOM 865 O O . LYS A 1 106 ? -6.336 7.742 0.351 1 98.5 106 LYS A O 1
ATOM 870 N N . LEU A 1 107 ? -4.324 8.461 0.693 1 98.31 107 LEU A N 1
ATOM 871 C CA . LEU A 1 107 ? -4.66 9.867 0.859 1 98.31 107 LEU A CA 1
ATOM 872 C C . LEU A 1 107 ? -3.457 10.758 0.564 1 98.31 107 LEU A C 1
ATOM 874 O O . LEU A 1 107 ? -2.33 10.266 0.46 1 98.31 107 LEU A O 1
ATOM 878 N N . THR A 1 108 ? -3.707 11.992 0.315 1 97.88 108 THR A N 1
ATOM 879 C CA . THR A 1 108 ? -2.602 12.93 0.151 1 97.88 108 THR A CA 1
ATOM 880 C C . THR A 1 108 ? -2.693 14.062 1.175 1 97.88 108 THR A C 1
ATOM 882 O O . THR A 1 108 ? -3.787 14.414 1.621 1 97.88 108 THR A O 1
ATOM 885 N N . LEU A 1 109 ? -1.634 14.484 1.602 1 97.88 109 LEU A N 1
ATOM 886 C CA . LEU A 1 109 ? -1.503 15.648 2.471 1 97.88 109 LEU A CA 1
ATOM 887 C C . LEU A 1 109 ? -0.467 16.625 1.919 1 97.88 109 LEU A C 1
ATOM 889 O O . LEU A 1 109 ? 0.727 16.312 1.886 1 97.88 109 LEU A O 1
ATOM 893 N N . ASN A 1 110 ? -0.922 17.781 1.438 1 96.56 110 ASN A N 1
ATOM 894 C CA . ASN A 1 110 ? -0.051 18.781 0.817 1 96.56 110 ASN A CA 1
ATOM 895 C C . ASN A 1 110 ? 0.72 18.188 -0.361 1 96.56 110 ASN A C 1
ATOM 897 O O . ASN A 1 110 ? 1.919 18.422 -0.507 1 96.56 110 ASN A O 1
ATOM 901 N N . GLY A 1 111 ? 0.078 17.312 -1.084 1 95.06 111 GLY A N 1
ATOM 902 C CA . GLY A 1 111 ? 0.667 16.75 -2.289 1 95.06 111 GLY A CA 1
ATOM 903 C C . GLY A 1 111 ? 1.521 15.523 -2.023 1 95.06 111 GLY A C 1
ATOM 904 O O . GLY A 1 111 ? 1.95 14.844 -2.957 1 95.06 111 GLY A O 1
ATOM 905 N N . ASN A 1 112 ? 1.767 15.234 -0.76 1 96.56 112 ASN A N 1
ATOM 906 C CA . ASN A 1 112 ? 2.516 14.039 -0.39 1 96.56 112 ASN A CA 1
ATOM 907 C C . ASN A 1 112 ? 1.617 12.805 -0.35 1 96.56 112 ASN A C 1
ATOM 909 O O . ASN A 1 112 ? 0.469 12.883 0.092 1 96.56 112 ASN A O 1
ATOM 913 N N . ASP A 1 113 ? 2.174 11.695 -0.776 1 96.69 113 ASP A N 1
ATOM 914 C CA . ASP A 1 113 ? 1.418 10.445 -0.815 1 96.69 113 ASP A CA 1
ATOM 915 C C . ASP A 1 113 ? 1.509 9.711 0.519 1 96.69 113 ASP A C 1
ATOM 917 O O . ASP A 1 113 ? 2.602 9.352 0.962 1 96.69 113 ASP A O 1
ATOM 921 N N . LEU A 1 114 ? 0.362 9.492 1.115 1 98.12 114 LEU A N 1
ATOM 922 C CA . LEU A 1 114 ? 0.287 8.781 2.385 1 98.12 114 LEU A CA 1
ATOM 923 C C . LEU A 1 114 ? -0.481 7.473 2.229 1 98.12 114 LEU A C 1
ATOM 925 O O . LEU A 1 114 ? -1.246 7.305 1.276 1 98.12 114 LEU A O 1
ATOM 929 N N . ARG A 1 115 ? -0.178 6.57 3.125 1 98.31 115 ARG A N 1
ATOM 930 C CA . ARG A 1 115 ? -0.9 5.316 3.309 1 98.31 115 ARG A CA 1
ATOM 931 C C . ARG A 1 115 ? -1.386 5.168 4.746 1 98.31 115 ARG A C 1
ATOM 933 O O . ARG A 1 115 ? -0.67 5.516 5.688 1 98.31 115 ARG A O 1
ATOM 940 N N . TRP A 1 116 ? -2.6 4.723 4.848 1 98.69 116 TRP A N 1
ATOM 941 C CA . TRP A 1 116 ? -3.195 4.559 6.172 1 98.69 116 TRP A CA 1
ATOM 942 C C . TRP A 1 116 ? -3.898 3.211 6.285 1 98.69 116 TRP A C 1
ATOM 944 O O . TRP A 1 116 ? -4.715 2.855 5.434 1 98.69 116 TRP A O 1
ATOM 954 N N . GLY A 1 117 ? -3.602 2.486 7.27 1 98.56 117 GLY A N 1
ATOM 955 C CA . GLY A 1 117 ? -4.074 1.116 7.395 1 98.56 117 GLY A CA 1
ATOM 956 C C . GLY A 1 117 ? -5.387 1.003 8.141 1 98.56 117 GLY A C 1
ATOM 957 O O . GLY A 1 117 ? -5.746 -0.076 8.617 1 98.56 117 GLY A O 1
ATOM 958 N N . LYS A 1 118 ? -6.09 2.074 8.352 1 98.25 118 LYS A N 1
ATOM 959 C CA . LYS A 1 118 ? -7.41 2.109 8.984 1 98.25 118 LYS A CA 1
ATOM 960 C C . LYS A 1 118 ? -8.43 2.783 8.07 1 98.25 118 LYS A C 1
ATOM 962 O O . LYS A 1 118 ? -8.086 3.65 7.27 1 98.25 118 LYS A O 1
ATOM 967 N N . PRO A 1 119 ? -9.695 2.387 8.219 1 97.69 119 PRO A N 1
ATOM 968 C CA . PRO A 1 119 ? -10.727 2.912 7.316 1 97.69 119 PRO A CA 1
ATOM 969 C C . PRO A 1 119 ? -11.07 4.371 7.605 1 97.69 119 PRO A C 1
ATOM 971 O O . PRO A 1 119 ? -11.852 4.98 6.867 1 97.69 119 PRO A O 1
ATOM 974 N N . ALA A 1 120 ? -10.5 4.91 8.695 1 98.25 120 ALA A N 1
ATOM 975 C CA . ALA A 1 120 ? -10.711 6.312 9.047 1 98.25 120 ALA A CA 1
ATOM 976 C C . ALA A 1 120 ? -9.445 6.93 9.633 1 98.25 120 ALA A C 1
ATOM 978 O O . ALA A 1 120 ? -8.594 6.223 10.18 1 98.25 120 ALA A O 1
ATOM 979 N N . ILE A 1 121 ? -9.336 8.203 9.492 1 98.44 121 ILE A N 1
ATOM 980 C CA . ILE A 1 121 ? -8.203 8.93 10.039 1 98.44 121 ILE A CA 1
ATOM 981 C C . ILE A 1 121 ? -8.695 10.156 10.805 1 98.44 121 ILE A C 1
ATOM 983 O O . ILE A 1 121 ? -9.625 10.836 10.375 1 98.44 121 ILE A O 1
ATOM 987 N N . SER A 1 122 ? -8.164 10.453 11.953 1 97.38 122 SER A N 1
ATOM 988 C CA . SER A 1 122 ? -8.594 11.586 12.766 1 97.38 122 SER A CA 1
ATOM 989 C C . SER A 1 122 ? -7.938 12.883 12.297 1 97.38 122 SER A C 1
ATOM 991 O O . SER A 1 122 ? -6.816 12.859 11.789 1 97.38 122 SER A O 1
ATOM 993 N N . GLY A 1 123 ? -8.633 13.953 12.547 1 96.56 123 GLY A N 1
ATOM 994 C CA . GLY A 1 123 ? -8.031 15.258 12.289 1 96.56 123 GLY A CA 1
ATOM 995 C C . GLY A 1 123 ? -6.73 15.469 13.047 1 96.56 123 GLY A C 1
ATOM 996 O O . GLY A 1 123 ? -5.773 16.016 12.5 1 96.56 123 GLY A O 1
ATOM 997 N N . ASN A 1 124 ? -6.691 15.039 14.258 1 95.56 124 ASN A N 1
ATOM 998 C CA . ASN A 1 124 ? -5.488 15.18 15.07 1 95.56 124 ASN A CA 1
ATOM 999 C C . ASN A 1 124 ? -4.273 14.555 14.383 1 95.56 124 ASN A C 1
ATOM 1001 O O . ASN A 1 124 ? -3.178 15.117 14.422 1 95.56 124 ASN A O 1
ATOM 1005 N N . ILE A 1 125 ? -4.461 13.438 13.781 1 97.88 125 ILE A N 1
ATOM 1006 C CA . ILE A 1 125 ? -3.385 12.758 13.062 1 97.88 125 ILE A CA 1
ATOM 1007 C C . ILE A 1 125 ? -2.939 13.609 11.883 1 97.88 125 ILE A C 1
ATOM 1009 O O . ILE A 1 125 ? -1.741 13.82 11.672 1 97.88 125 ILE A O 1
ATOM 1013 N N . LEU A 1 126 ? -3.861 14.086 11.102 1 97.94 126 LEU A N 1
ATOM 1014 C CA . LEU A 1 126 ? -3.553 14.93 9.945 1 97.94 126 LEU A CA 1
ATOM 1015 C C . LEU A 1 126 ? -2.795 16.188 10.375 1 97.94 126 LEU A C 1
ATOM 1017 O O . LEU A 1 126 ? -1.806 16.562 9.75 1 97.94 126 LEU A O 1
ATOM 1021 N N . TYR A 1 127 ? -3.275 16.844 11.461 1 95.75 127 TYR A N 1
ATOM 1022 C CA . TYR A 1 127 ? -2.613 18.031 11.961 1 95.75 127 TYR A CA 1
ATOM 1023 C C . TYR A 1 127 ? -1.183 17.734 12.391 1 95.75 127 TYR A C 1
ATOM 1025 O O . TYR A 1 127 ? -0.269 18.516 12.141 1 95.75 127 TYR A O 1
ATOM 1033 N N . SER A 1 128 ? -1.009 16.609 12.984 1 96.12 128 SER A N 1
ATOM 1034 C CA . SER A 1 128 ? 0.318 16.188 13.422 1 96.12 128 SER A CA 1
ATOM 1035 C C . SER A 1 128 ? 1.242 15.953 12.234 1 96.12 128 SER A C 1
ATOM 1037 O O . SER A 1 128 ? 2.383 16.422 12.219 1 96.12 128 SER A O 1
ATOM 1039 N N . LEU A 1 129 ? 0.761 15.234 11.234 1 97.12 129 LEU A N 1
ATOM 1040 C CA . LEU A 1 129 ? 1.561 14.922 10.055 1 97.12 129 LEU A CA 1
ATOM 1041 C C . LEU A 1 129 ? 1.927 16.188 9.289 1 97.12 129 LEU A C 1
ATOM 1043 O O . LEU A 1 129 ? 3.014 16.281 8.719 1 97.12 129 LEU A O 1
ATOM 1047 N N . ALA A 1 130 ? 0.996 17.141 9.359 1 96.56 130 ALA A N 1
ATOM 1048 C CA . ALA A 1 130 ? 1.202 18.391 8.633 1 96.56 130 ALA A CA 1
ATOM 1049 C C . ALA A 1 130 ? 2.012 19.375 9.469 1 96.56 130 ALA A C 1
ATOM 1051 O O . ALA A 1 130 ? 2.385 20.453 8.984 1 96.56 130 ALA A O 1
ATOM 1052 N N . LYS A 1 131 ? 2.24 19.047 10.719 1 93.12 131 LYS A N 1
ATOM 1053 C CA . LYS A 1 131 ? 2.854 19.984 11.664 1 93.12 131 LYS A CA 1
ATOM 1054 C C . LYS A 1 131 ? 2.119 21.312 11.672 1 93.12 131 LYS A C 1
ATOM 1056 O O . LYS A 1 131 ? 2.75 22.375 11.648 1 93.12 131 LYS A O 1
ATOM 1061 N N . ALA A 1 132 ? 0.783 21.125 11.516 1 90 132 ALA A N 1
ATOM 1062 C CA . ALA A 1 132 ? -0.054 22.328 11.492 1 90 132 ALA A CA 1
ATOM 1063 C C . ALA A 1 132 ? -0.318 22.844 12.906 1 90 132 ALA A C 1
ATOM 1065 O O . ALA A 1 132 ? -0.685 22.062 13.789 1 90 132 ALA A O 1
ATOM 1066 N N . ASP A 1 133 ? -0.01 24.109 13.023 1 79.88 133 ASP A N 1
ATOM 1067 C CA . ASP A 1 133 ? -0.219 24.766 14.312 1 79.88 133 ASP A CA 1
ATOM 1068 C C . ASP A 1 133 ? -1.426 25.703 14.258 1 79.88 133 ASP A C 1
ATOM 1070 O O . ASP A 1 133 ? -2.229 25.625 13.32 1 79.88 133 ASP A O 1
ATOM 1074 N N . GLY A 1 134 ? -1.65 26.531 15.242 1 74.69 134 GLY A N 1
ATOM 1075 C CA . GLY A 1 134 ? -2.83 27.312 15.578 1 74.69 134 GLY A CA 1
ATOM 1076 C C . GLY A 1 134 ? -3.334 28.156 14.422 1 74.69 134 GLY A C 1
ATOM 1077 O O . GLY A 1 134 ? -4.543 28.328 14.266 1 74.69 134 GLY A O 1
ATOM 1078 N N . GLU A 1 135 ? -2.52 28.484 13.516 1 82.19 135 GLU A N 1
ATOM 1079 C CA . GLU A 1 135 ? -3.004 29.391 12.484 1 82.19 135 GLU A CA 1
ATOM 1080 C C . GLU A 1 135 ? -3.355 28.625 11.203 1 82.19 135 GLU A C 1
ATOM 1082 O O . GLU A 1 135 ? -4.074 29.141 10.352 1 82.19 135 GLU A O 1
ATOM 1087 N N . LEU A 1 136 ? -2.822 27.453 11.164 1 91.25 136 LEU A N 1
ATOM 1088 C CA . LEU A 1 136 ? -3.076 26.672 9.961 1 91.25 136 LEU A CA 1
ATOM 1089 C C . LEU A 1 136 ? -4.145 25.609 10.227 1 91.25 136 LEU A C 1
ATOM 1091 O O . LEU A 1 136 ? -4.172 25 11.297 1 91.25 136 LEU A O 1
ATOM 1095 N N . GLY A 1 137 ? -5.023 25.547 9.273 1 93.06 137 GLY A N 1
ATOM 1096 C CA . GLY A 1 137 ? -6.016 24.484 9.297 1 93.06 137 GLY A CA 1
ATOM 1097 C C . GLY A 1 137 ? -5.812 23.469 8.195 1 93.06 137 GLY A C 1
ATOM 1098 O O . GLY A 1 137 ? -5.008 23.672 7.281 1 93.06 137 GLY A O 1
ATOM 1099 N N . ILE A 1 138 ? -6.367 22.281 8.461 1 96.12 138 ILE A N 1
ATOM 1100 C CA . ILE A 1 138 ? -6.41 21.234 7.438 1 96.12 138 ILE A CA 1
ATOM 1101 C C . ILE A 1 138 ? -7.734 21.312 6.684 1 96.12 138 ILE A C 1
ATOM 1103 O O . ILE A 1 138 ? -8.797 21.484 7.293 1 96.12 138 ILE A O 1
ATOM 1107 N N . PHE A 1 139 ? -7.66 21.203 5.387 1 95.38 139 PHE A N 1
ATOM 1108 C CA . PHE A 1 139 ? -8.852 21.234 4.547 1 95.38 139 PHE A CA 1
ATOM 1109 C C . PHE A 1 139 ? -8.883 20.047 3.594 1 95.38 139 PHE A C 1
ATOM 1111 O O . PHE A 1 139 ? -7.848 19.641 3.068 1 95.38 139 PHE A O 1
ATOM 1118 N N . LEU A 1 140 ? -10.055 19.484 3.395 1 96.75 140 LEU A N 1
ATOM 1119 C CA . LEU A 1 140 ? -10.297 18.438 2.404 1 96.75 140 LEU A CA 1
ATOM 1120 C C . LEU A 1 140 ? -10.719 19.047 1.069 1 96.75 140 LEU A C 1
ATOM 1122 O O . LEU A 1 140 ? -11.656 19.844 1.016 1 96.75 140 LEU A O 1
ATOM 1126 N N . GLU A 1 141 ? -9.984 18.641 0.072 1 94.5 141 GLU A N 1
ATOM 1127 C CA . GLU A 1 141 ? -10.367 19.094 -1.261 1 94.5 141 GLU A CA 1
ATOM 1128 C C . GLU A 1 141 ? -11.602 18.344 -1.762 1 94.5 141 GLU A C 1
ATOM 1130 O O . GLU A 1 141 ? -11.633 17.109 -1.741 1 94.5 141 GLU A O 1
ATOM 1135 N N . VAL A 1 142 ? -12.625 19.094 -2.219 1 88.12 142 VAL A N 1
ATOM 1136 C CA . VAL A 1 142 ? -13.836 18.484 -2.756 1 88.12 142 VAL A CA 1
ATOM 1137 C C . VAL A 1 142 ? -13.984 18.828 -4.234 1 88.12 142 VAL A C 1
ATOM 1139 O O . VAL A 1 142 ? -13.445 19.844 -4.695 1 88.12 142 VAL A O 1
ATOM 1142 N N . PRO A 1 143 ? -14.539 17.938 -5.051 1 79 143 PRO A N 1
ATOM 1143 C CA . PRO A 1 143 ? -14.625 18.109 -6.504 1 79 143 PRO A CA 1
ATOM 1144 C C . PRO A 1 143 ? -15.133 19.484 -6.91 1 79 143 PRO A C 1
ATOM 1146 O O . PRO A 1 143 ? -14.711 20.031 -7.934 1 79 143 PRO A O 1
ATOM 1149 N N . ASP A 1 144 ? -15.938 20.109 -6.242 1 75.88 144 ASP A N 1
ATOM 1150 C CA . ASP A 1 144 ? -16.516 21.391 -6.648 1 75.88 144 ASP A CA 1
ATOM 1151 C C . ASP A 1 144 ? -15.562 22.531 -6.312 1 75.88 144 ASP A C 1
ATOM 1153 O O . ASP A 1 144 ? -15.93 23.703 -6.453 1 75.88 144 ASP A O 1
ATOM 1157 N N . GLY A 1 145 ? -14.367 22.156 -6.023 1 75 145 GLY A N 1
ATOM 1158 C CA . GLY A 1 145 ? -13.375 23.188 -5.754 1 75 145 GLY A CA 1
ATOM 1159 C C . GLY A 1 145 ? -13.461 23.75 -4.344 1 75 145 GLY A C 1
ATOM 1160 O O . GLY A 1 145 ? -12.602 24.531 -3.928 1 75 145 GLY A O 1
ATOM 1161 N N . GLU A 1 146 ? -14.484 23.375 -3.725 1 79.81 146 GLU A N 1
ATOM 1162 C CA . GLU A 1 146 ? -14.586 23.859 -2.35 1 79.81 146 GLU A CA 1
ATOM 1163 C C . GLU A 1 146 ? -13.695 23.047 -1.413 1 79.81 146 GLU A C 1
ATOM 1165 O O . GLU A 1 146 ? -13.219 21.969 -1.781 1 79.81 146 GLU A O 1
ATOM 1170 N N . GLN A 1 147 ? -13.219 23.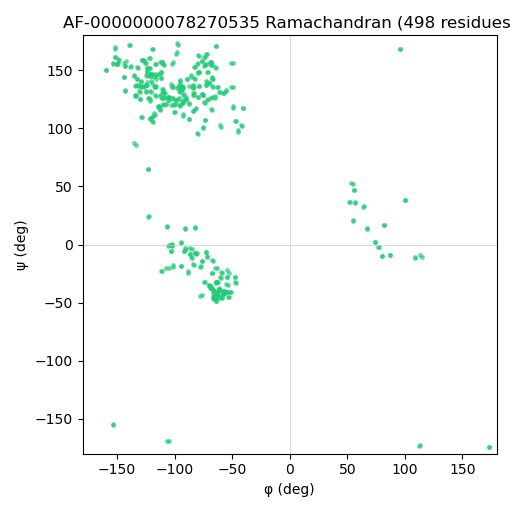75 -0.387 1 88.88 147 GLN A N 1
ATOM 1171 C CA . GLN A 1 147 ? -12.43 23.109 0.66 1 88.88 147 GLN A CA 1
ATOM 1172 C C . GLN A 1 147 ? -13.211 23.031 1.967 1 88.88 147 GLN A C 1
ATOM 1174 O O . GLN A 1 147 ? -13.773 24.016 2.424 1 88.88 147 GLN A O 1
ATOM 1179 N N . ARG A 1 148 ? -13.305 21.906 2.488 1 91.69 148 ARG A N 1
ATOM 1180 C CA . ARG A 1 148 ? -13.992 21.672 3.752 1 91.69 148 ARG A CA 1
ATOM 1181 C C . ARG A 1 148 ? -13.008 21.594 4.91 1 91.69 148 ARG A C 1
ATOM 1183 O O . ARG A 1 148 ? -12.094 20.766 4.887 1 91.69 148 ARG A O 1
ATOM 1190 N N . PRO A 1 149 ? -13.188 22.406 5.922 1 92 149 PRO A N 1
ATOM 1191 C CA . PRO A 1 149 ? -12.273 22.328 7.062 1 92 149 PRO A CA 1
ATOM 1192 C C . PRO A 1 149 ? -12.422 21.016 7.844 1 92 149 PRO A C 1
ATOM 1194 O O . PRO A 1 149 ? -13.531 20.484 7.949 1 92 149 PRO A O 1
ATOM 1197 N N . ILE A 1 150 ? -11.297 20.531 8.297 1 94.94 150 ILE A N 1
ATOM 1198 C CA . ILE A 1 150 ? -11.273 19.344 9.133 1 94.94 150 ILE A CA 1
ATOM 1199 C C . ILE A 1 150 ? -10.938 19.719 10.57 1 94.94 150 ILE A C 1
ATOM 1201 O O . ILE A 1 150 ? -9.891 20.312 10.836 1 94.94 150 ILE A O 1
ATOM 1205 N N . GLU A 1 151 ? -11.859 19.391 11.469 1 89.69 151 GLU A N 1
ATOM 1206 C CA . GLU A 1 151 ? -11.586 19.641 12.883 1 89.69 151 GLU A CA 1
ATOM 1207 C C . GLU A 1 151 ? -10.68 18.547 13.469 1 89.69 151 GLU A C 1
ATOM 1209 O O . GLU A 1 151 ? -10.742 17.391 13.062 1 89.69 151 GLU A O 1
ATOM 1214 N N . PRO A 1 152 ? -9.875 18.938 14.43 1 90.62 152 PRO A N 1
ATOM 1215 C CA . PRO A 1 152 ? -8.938 17.969 15.016 1 90.62 152 PRO A CA 1
ATOM 1216 C C . PRO A 1 152 ? -9.633 16.719 15.539 1 90.62 152 PRO A C 1
ATOM 1218 O O . PRO A 1 152 ? -9.109 15.609 15.383 1 90.62 152 PRO A O 1
ATOM 1221 N N . HIS A 1 153 ? -10.812 16.781 16.047 1 91.81 153 HIS A N 1
ATOM 1222 C CA . HIS A 1 153 ? -11.484 15.641 16.672 1 91.81 153 HIS A CA 1
ATOM 1223 C C . HIS A 1 153 ? -12.328 14.875 15.664 1 91.81 153 HIS A C 1
ATOM 1225 O O . HIS A 1 153 ? -12.914 13.836 15.992 1 91.81 153 HIS A O 1
ATOM 1231 N N . GLU A 1 154 ? -12.383 15.414 14.523 1 92.75 154 GLU A N 1
ATOM 1232 C CA . GLU A 1 154 ? -13.172 14.797 13.469 1 92.75 154 GLU A CA 1
ATOM 1233 C C . GLU A 1 154 ? -12.531 13.5 12.984 1 92.75 154 GLU A C 1
ATOM 1235 O O . GLU A 1 154 ? -11.312 13.422 12.844 1 92.75 154 GLU A O 1
ATOM 1240 N N . LEU A 1 155 ? -13.352 12.445 12.734 1 96.94 155 LEU A N 1
ATOM 1241 C CA . LEU A 1 155 ? -12.922 11.219 12.062 1 96.94 155 LEU A CA 1
ATOM 1242 C C . LEU A 1 155 ? -13.336 11.227 10.594 1 96.94 155 LEU A C 1
ATOM 1244 O O . LEU A 1 155 ? -14.523 11.227 10.281 1 96.94 155 LEU A O 1
ATOM 1248 N N . VAL A 1 156 ? -12.383 11.266 9.75 1 97.12 156 VAL A N 1
ATOM 1249 C CA . VAL A 1 156 ? -12.648 11.305 8.32 1 97.12 156 VAL A CA 1
ATOM 1250 C C . VAL A 1 156 ? -12.68 9.883 7.758 1 97.12 156 VAL A C 1
ATOM 1252 O O . VAL A 1 156 ? -11.727 9.117 7.941 1 97.12 156 VAL A O 1
ATOM 1255 N N . ASP A 1 157 ? -13.719 9.562 7.035 1 97.88 157 ASP A N 1
ATOM 1256 C CA . ASP A 1 157 ? -13.883 8.25 6.414 1 97.88 157 ASP A CA 1
ATOM 1257 C C . ASP A 1 157 ? -13 8.117 5.172 1 97.88 157 ASP A C 1
ATOM 1259 O O . ASP A 1 157 ? -13.023 8.984 4.293 1 97.88 157 ASP A O 1
ATOM 1263 N N . LEU A 1 158 ? -12.203 7.02 5.078 1 97.81 158 LEU A N 1
ATOM 1264 C CA . LEU A 1 158 ? -11.32 6.801 3.938 1 97.81 158 LEU A CA 1
ATOM 1265 C C . LEU A 1 158 ? -11.883 5.723 3.016 1 97.81 158 LEU A C 1
ATOM 1267 O O . LEU A 1 158 ? -11.281 5.406 1.987 1 97.81 158 LEU A O 1
ATOM 1271 N N . THR A 1 159 ? -13.031 5.129 3.328 1 96.38 159 THR A N 1
ATOM 1272 C CA . THR A 1 159 ? -13.555 3.98 2.598 1 96.38 159 THR A CA 1
ATOM 1273 C C . THR A 1 159 ? -14.367 4.434 1.386 1 96.38 159 THR A C 1
ATOM 1275 O O . THR A 1 159 ? -14.719 3.621 0.53 1 96.38 159 THR A O 1
ATOM 1278 N N . GLY A 1 160 ? -14.648 5.699 1.309 1 94.5 160 GLY A N 1
ATOM 1279 C CA . GLY A 1 160 ? -15.352 6.211 0.143 1 94.5 160 GLY A CA 1
ATOM 1280 C C . GLY A 1 160 ? -14.555 6.074 -1.142 1 94.5 160 GLY A C 1
ATOM 1281 O O . GLY A 1 160 ? -13.359 5.781 -1.107 1 94.5 160 GLY A O 1
ATOM 1282 N N . LEU A 1 161 ? -15.211 6.34 -2.26 1 93.62 161 LEU A N 1
ATOM 1283 C CA . LEU A 1 161 ? -14.547 6.27 -3.559 1 93.62 161 LEU A CA 1
ATOM 1284 C C . LEU A 1 161 ? -13.586 7.441 -3.744 1 93.62 161 LEU A C 1
ATOM 1286 O O . LEU A 1 161 ? -13.922 8.578 -3.408 1 93.62 161 LEU A O 1
ATOM 1290 N N . GLY A 1 162 ? -12.43 7.121 -4.266 1 95.75 162 GLY A N 1
ATOM 1291 C CA . GLY A 1 162 ? -11.453 8.164 -4.57 1 95.75 162 GLY A CA 1
ATOM 1292 C C . GLY A 1 162 ? -10.438 8.359 -3.465 1 95.75 162 GLY A C 1
ATOM 1293 O O . GLY A 1 162 ? -10.609 7.855 -2.354 1 95.75 162 GLY A O 1
ATOM 1294 N N . ILE A 1 163 ? -9.406 9.109 -3.789 1 97.44 163 ILE A N 1
ATOM 1295 C CA . ILE A 1 163 ? -8.344 9.43 -2.848 1 97.44 163 ILE A CA 1
ATOM 1296 C C . ILE A 1 163 ? -8.656 10.75 -2.141 1 97.44 163 ILE A C 1
ATOM 1298 O O . ILE A 1 163 ? -8.883 11.773 -2.791 1 97.44 163 ILE A O 1
ATOM 1302 N N . GLU A 1 164 ? -8.742 10.758 -0.782 1 97.56 164 GLU A N 1
ATOM 1303 C CA . GLU A 1 164 ? -8.922 11.992 -0.027 1 97.56 164 GLU A CA 1
ATOM 1304 C C . GLU A 1 164 ? -7.68 12.875 -0.117 1 97.56 164 GLU A C 1
ATOM 1306 O O . GLU A 1 164 ? -6.566 12.422 0.142 1 97.56 164 GLU A O 1
ATOM 1311 N N . ARG A 1 165 ? -7.855 14.039 -0.495 1 97.44 165 ARG A N 1
ATOM 1312 C CA . ARG A 1 165 ? -6.758 14.984 -0.646 1 97.44 165 ARG A CA 1
ATOM 1313 C C . ARG A 1 165 ? -6.875 16.125 0.363 1 97.44 165 ARG A C 1
ATOM 1315 O O . ARG A 1 165 ? -7.852 16.875 0.344 1 97.44 165 ARG A O 1
ATOM 1322 N N . PHE A 1 166 ? -5.906 16.25 1.189 1 97.88 166 PHE A N 1
ATOM 1323 C CA . PHE A 1 166 ? -5.895 17.266 2.229 1 97.88 166 PHE A CA 1
ATOM 1324 C C . PHE A 1 166 ? -4.824 18.312 1.949 1 97.88 166 PHE A C 1
ATOM 1326 O O . PHE A 1 166 ? -3.748 17.984 1.439 1 97.88 166 PHE A O 1
ATOM 1333 N N . VAL A 1 167 ? -5.109 19.531 2.363 1 96.5 167 VAL A N 1
ATOM 1334 C CA . VAL A 1 167 ? -4.148 20.625 2.232 1 96.5 167 VAL A CA 1
ATOM 1335 C C . VAL A 1 167 ? -4.156 21.469 3.5 1 96.5 167 VAL A C 1
ATOM 1337 O O . VAL A 1 167 ? -5.148 21.484 4.234 1 96.5 167 VAL A O 1
ATOM 1340 N N . THR A 1 168 ? -3.076 22.078 3.748 1 95.88 168 THR A N 1
ATOM 1341 C CA . THR A 1 168 ? -2.988 23.062 4.824 1 95.88 168 THR A CA 1
ATOM 1342 C C . THR A 1 168 ? -3.252 24.469 4.301 1 95.88 168 THR A C 1
ATOM 1344 O O . THR A 1 168 ? -2.812 24.812 3.203 1 95.88 168 THR A O 1
ATOM 1347 N N . ALA A 1 169 ? -4.055 25.219 5.016 1 92.12 169 ALA A N 1
ATOM 1348 C CA . ALA A 1 169 ? -4.336 26.625 4.699 1 92.12 169 ALA A CA 1
ATOM 1349 C C . ALA A 1 169 ? -4.641 27.422 5.969 1 92.12 169 ALA A C 1
ATOM 1351 O O . ALA A 1 169 ? -4.938 26.844 7.016 1 92.12 169 ALA A O 1
ATOM 1352 N N . PRO A 1 170 ? -4.395 28.719 5.836 1 88.62 170 PRO A N 1
ATOM 1353 C CA . PRO A 1 170 ? -4.766 29.531 6.996 1 88.62 170 PRO A CA 1
ATOM 1354 C C . PRO A 1 170 ? -6.23 29.359 7.395 1 88.62 170 PRO A C 1
ATOM 1356 O O . PRO A 1 170 ? -7.102 29.266 6.523 1 88.62 170 PRO A O 1
ATOM 1359 N N . LYS A 1 171 ? -6.324 29.156 8.672 1 79.44 171 LYS A N 1
ATOM 1360 C CA . LYS A 1 171 ? -7.688 29.062 9.18 1 79.44 171 LYS A CA 1
ATOM 1361 C C . LYS A 1 171 ? -8.477 30.344 8.891 1 79.44 171 LYS A C 1
ATOM 1363 O O . LYS A 1 171 ? -7.922 31.438 8.93 1 79.44 171 LYS A O 1
ATOM 1368 N N . LEU A 1 172 ? -9.336 30.297 7.828 1 61.84 172 LEU A N 1
ATOM 1369 C CA . LEU A 1 172 ? -10.133 31.5 7.625 1 61.84 172 LEU A CA 1
ATOM 1370 C C . LEU A 1 172 ? -10.617 32.062 8.953 1 61.84 172 LEU A C 1
ATOM 1372 O O . LEU A 1 172 ? -11.102 31.312 9.812 1 61.84 172 LEU A O 1
ATOM 1376 N N . PRO A 1 173 ? -10.141 33.25 9.172 1 58.5 173 PRO A N 1
ATOM 1377 C CA . PRO A 1 173 ? -10.68 33.875 10.367 1 58.5 173 PRO A CA 1
ATOM 1378 C C . PRO A 1 173 ? -12.18 33.656 10.539 1 58.5 173 PRO A C 1
ATOM 1380 O O . PRO A 1 173 ? -12.93 33.719 9.562 1 58.5 173 PRO A O 1
ATOM 1383 N N . LEU A 1 174 ? -12.492 32.781 11.367 1 61.78 174 LEU A N 1
ATOM 1384 C CA . LEU A 1 174 ? -13.914 32.781 11.703 1 61.78 174 LEU A CA 1
ATOM 1385 C C . LEU A 1 174 ? -14.414 34.188 11.945 1 61.78 174 LEU A C 1
ATOM 1387 O O . LEU A 1 174 ? -13.781 34.969 12.672 1 61.78 174 LEU A O 1
ATOM 1391 N N . LYS A 1 175 ? -15.016 34.812 10.953 1 71.94 175 LYS A N 1
ATOM 1392 C CA . LYS A 1 175 ? -15.656 36.094 11.172 1 71.94 175 LYS A CA 1
ATOM 1393 C C . LYS A 1 175 ? -16.875 35.969 12.078 1 71.94 175 LYS A C 1
ATOM 1395 O O . LYS A 1 175 ? -17.672 35.031 11.914 1 71.94 175 LYS A O 1
ATOM 1400 N N . PHE A 1 176 ? -16.781 36.594 13.227 1 83.56 176 PHE A N 1
ATOM 1401 C CA . PHE A 1 176 ? -17.906 36.688 14.156 1 83.56 176 PHE A CA 1
ATOM 1402 C C . PHE A 1 176 ? -18.656 38 13.977 1 83.56 176 PHE A C 1
ATOM 1404 O O . PHE A 1 176 ? -18.047 39.031 13.828 1 83.56 176 PHE A O 1
ATOM 1411 N N . GLU A 1 177 ? -19.938 37.906 13.766 1 92.44 177 GLU A N 1
ATOM 1412 C CA . GLU A 1 177 ? -20.781 39.094 13.656 1 92.44 177 GLU A CA 1
ATOM 1413 C C . GLU A 1 177 ? -21.391 39.469 15 1 92.44 177 GLU A C 1
ATOM 1415 O O . GLU A 1 177 ? -22.203 38.719 15.547 1 92.44 177 GLU A O 1
ATOM 1420 N N . ILE A 1 178 ? -21 40.531 15.578 1 95.12 178 ILE A N 1
ATOM 1421 C CA . ILE A 1 178 ? -21.562 41.062 16.828 1 95.12 178 ILE A CA 1
ATOM 1422 C C . ILE A 1 178 ? -22.328 42.344 16.562 1 95.12 178 ILE A C 1
ATOM 1424 O O . ILE A 1 178 ? -22.234 42.938 15.477 1 95.12 178 ILE A O 1
ATOM 1428 N N . ILE A 1 179 ? -23.281 42.656 17.469 1 96.56 179 ILE A N 1
ATOM 1429 C CA . ILE A 1 179 ? -24.031 43.875 17.391 1 96.56 179 ILE A CA 1
ATOM 1430 C C . ILE A 1 179 ? -23.625 44.812 18.531 1 96.56 179 ILE A C 1
ATOM 1432 O O . ILE A 1 179 ? -23.719 44.438 19.703 1 96.56 179 ILE A O 1
ATOM 1436 N N . VAL A 1 180 ? -23.141 45.938 18.203 1 97.38 180 VAL A N 1
ATOM 1437 C CA . VAL A 1 180 ? -22.766 46.938 19.203 1 97.38 180 VAL A CA 1
ATOM 1438 C C . VAL A 1 180 ? -23.625 48.188 19.031 1 97.38 180 VAL A C 1
ATOM 1440 O O . VAL A 1 180 ? -23.547 48.875 18.016 1 97.38 180 VAL A O 1
ATOM 1443 N N . ASN A 1 181 ? -24.547 48.469 20.016 1 95.81 181 ASN A N 1
ATOM 1444 C CA . ASN A 1 181 ? -25.453 49.625 19.969 1 95.81 181 ASN A CA 1
ATOM 1445 C C . ASN A 1 181 ? -26.25 49.625 18.672 1 95.81 181 ASN A C 1
ATOM 1447 O O . ASN A 1 181 ? -26.266 50.625 17.953 1 95.81 181 ASN A O 1
ATOM 1451 N N . ALA A 1 182 ? -26.875 48.531 18.391 1 94.31 182 ALA A N 1
ATOM 1452 C CA . ALA A 1 182 ? -27.797 48.312 17.281 1 94.31 182 ALA A CA 1
ATOM 1453 C C . ALA A 1 182 ? -27.062 48.375 15.938 1 94.31 182 ALA A C 1
ATOM 1455 O O . ALA A 1 182 ? -27.688 48.375 14.883 1 94.31 182 ALA A O 1
ATOM 1456 N N . ARG A 1 183 ? -25.688 48.312 15.93 1 95.31 183 ARG A N 1
ATOM 1457 C CA . ARG A 1 183 ? -24.875 48.281 14.719 1 95.31 183 ARG A CA 1
ATOM 1458 C C . ARG A 1 183 ? -24.094 47 14.594 1 95.31 183 ARG A C 1
ATOM 1460 O O . ARG A 1 183 ? -23.391 46.594 15.523 1 95.31 183 ARG A O 1
ATOM 1467 N N . PRO A 1 184 ? -24.203 46.406 13.5 1 95.44 184 PRO A N 1
ATOM 1468 C CA . PRO A 1 184 ? -23.422 45.156 13.312 1 95.44 184 PRO A CA 1
ATOM 1469 C C . PRO A 1 184 ? -21.938 45.438 13.133 1 95.44 184 PRO A C 1
ATOM 1471 O O . PRO A 1 184 ? -21.547 46.406 12.516 1 95.44 184 PRO A O 1
ATOM 1474 N N . ARG A 1 185 ? -21.109 44.562 13.758 1 93.69 185 ARG A N 1
ATOM 1475 C CA . ARG A 1 185 ? -19.656 44.562 13.617 1 93.69 185 ARG A CA 1
ATOM 1476 C C . ARG A 1 185 ? -19.141 43.156 13.359 1 93.69 185 ARG A C 1
ATOM 1478 O O . ARG A 1 185 ? -19.703 42.188 13.867 1 93.69 185 ARG A O 1
ATOM 1485 N N . THR A 1 186 ? -18.156 43.031 12.539 1 91.5 186 THR A N 1
ATOM 1486 C CA . THR A 1 186 ? -17.5 41.75 12.289 1 91.5 186 THR A CA 1
ATOM 1487 C C . THR A 1 186 ? -16.141 41.688 12.969 1 91.5 186 THR A C 1
ATOM 1489 O O . THR A 1 186 ? -15.336 42.625 12.852 1 91.5 186 THR A O 1
ATOM 1492 N N . ILE A 1 187 ? -15.977 40.625 13.75 1 87.56 187 ILE A N 1
ATOM 1493 C CA . ILE A 1 187 ? -14.68 40.469 14.398 1 87.56 187 ILE A CA 1
ATOM 1494 C C . ILE A 1 187 ? -14.07 39.125 13.992 1 87.56 187 ILE A C 1
ATOM 1496 O O . ILE A 1 187 ? -14.773 38.25 13.516 1 87.56 187 ILE A O 1
ATOM 1500 N N . GLU A 1 188 ? -12.758 39 14.148 1 81.69 188 GLU A N 1
ATOM 1501 C CA . GLU A 1 188 ? -12.039 37.844 13.633 1 81.69 188 GLU A CA 1
ATOM 1502 C C . GLU A 1 188 ? -11.719 36.844 14.75 1 81.69 188 GLU A C 1
ATOM 1504 O O . GLU A 1 188 ? -11.047 35.844 14.523 1 81.69 188 GLU A O 1
ATOM 1509 N N . LYS A 1 189 ? -12.141 37.219 15.914 1 81 189 LYS A N 1
ATOM 1510 C CA . LYS A 1 189 ? -11.922 36.344 17.062 1 81 189 LYS A CA 1
ATOM 1511 C C . LYS A 1 189 ? -13.234 36.031 17.781 1 81 189 LYS A C 1
ATOM 1513 O O . LYS A 1 189 ? -14.18 36.812 17.703 1 81 189 LYS A O 1
ATOM 1518 N N . SER A 1 190 ? -13.18 34.906 18.469 1 84.06 190 SER A N 1
ATOM 1519 C CA . SER A 1 190 ? -14.375 34.5 19.188 1 84.06 190 SER A CA 1
ATOM 1520 C C . SER A 1 190 ? -14.484 35.219 20.531 1 84.06 190 SER A C 1
ATOM 1522 O O . SER A 1 190 ? -15.5 35.094 21.219 1 84.06 190 SER A O 1
ATOM 1524 N N . THR A 1 191 ? -13.492 35.969 20.953 1 90.88 191 THR A N 1
ATOM 1525 C CA . THR A 1 191 ? -13.523 36.719 22.219 1 90.88 191 THR A CA 1
ATOM 1526 C C . THR A 1 191 ? -13.344 38.219 21.953 1 90.88 191 THR A C 1
ATOM 1528 O O . THR A 1 191 ? -12.656 38.594 21 1 90.88 191 THR A O 1
ATOM 1531 N N . VAL A 1 192 ? -14.016 39 22.812 1 94 192 VAL A N 1
ATOM 1532 C CA . VAL A 1 192 ? -13.883 40.469 22.734 1 94 192 VAL A CA 1
ATOM 1533 C C . VAL A 1 192 ? -13.711 41.031 24.141 1 94 192 VAL A C 1
ATOM 1535 O O . VAL A 1 192 ? -14.219 40.469 25.109 1 94 192 VAL A O 1
ATOM 1538 N N . THR A 1 193 ? -12.953 42.031 24.203 1 94.69 193 THR A N 1
ATOM 1539 C CA . THR A 1 193 ? -12.734 42.688 25.5 1 94.69 193 THR A CA 1
ATOM 1540 C C . THR A 1 193 ? -13.633 43.906 25.641 1 94.69 193 THR A C 1
ATOM 1542 O O . THR A 1 193 ? -14.188 44.406 24.656 1 94.69 193 THR A O 1
ATOM 1545 N N . PHE A 1 194 ? -13.75 44.438 26.969 1 96.19 194 PHE A N 1
ATOM 1546 C CA . PHE A 1 194 ? -14.461 45.688 27.266 1 96.19 194 PHE A CA 1
ATOM 1547 C C . PHE A 1 194 ? -13.93 46.812 26.422 1 96.19 194 PHE A C 1
ATOM 1549 O O . PHE A 1 194 ? -14.703 47.531 25.781 1 96.19 194 PHE A O 1
ATOM 1556 N N . GLU A 1 195 ? -12.641 46.906 26.328 1 94.38 195 GLU A N 1
ATOM 1557 C CA . GLU A 1 195 ? -12 48.031 25.641 1 94.38 195 GLU A CA 1
ATOM 1558 C C . GLU A 1 195 ? -12.273 47.969 24.141 1 94.38 195 GLU A C 1
ATOM 1560 O O . GLU A 1 195 ? -12.484 49 23.516 1 94.38 195 GLU A O 1
ATOM 1565 N N . GLN A 1 196 ? -12.328 46.812 23.578 1 94.38 196 GLN A N 1
ATOM 1566 C CA . GLN A 1 196 ? -12.594 46.656 22.141 1 94.38 196 GLN A CA 1
ATOM 1567 C C . GLN A 1 196 ? -14.008 47.094 21.797 1 94.38 196 GLN A C 1
ATOM 1569 O O . GLN A 1 196 ? -14.219 47.781 20.797 1 94.38 196 GLN A O 1
ATOM 1574 N N . ILE A 1 197 ? -14.93 46.656 22.703 1 96.44 197 ILE A N 1
ATOM 1575 C CA . ILE A 1 197 ? -16.328 47 22.453 1 96.44 197 ILE A CA 1
ATOM 1576 C C . ILE A 1 197 ? -16.516 48.5 22.578 1 96.44 197 ILE A C 1
ATOM 1578 O O . ILE A 1 197 ? -17.25 49.125 21.797 1 96.44 197 ILE A O 1
ATOM 1582 N N . VAL A 1 198 ? -15.852 49.125 23.562 1 95.81 198 VAL A N 1
ATOM 1583 C CA . VAL A 1 198 ? -15.906 50.562 23.719 1 95.81 198 VAL A CA 1
ATOM 1584 C C . VAL A 1 198 ? -15.438 51.25 22.438 1 95.81 198 VAL A C 1
ATOM 1586 O O . VAL A 1 198 ? -16.078 52.188 21.953 1 95.81 198 VAL A O 1
ATOM 1589 N N . GLN A 1 199 ? -14.438 50.719 21.844 1 94.94 199 GLN A N 1
ATOM 1590 C CA . GLN A 1 199 ? -13.906 51.312 20.625 1 94.94 199 GLN A CA 1
ATOM 1591 C C . GLN A 1 199 ? -14.875 51.125 19.453 1 94.94 199 GLN A C 1
ATOM 1593 O O . GLN A 1 199 ? -14.977 52 18.578 1 94.94 199 GLN A O 1
ATOM 1598 N N . PHE A 1 200 ? -15.547 50.031 19.422 1 94.69 200 PHE A N 1
ATOM 1599 C CA . PHE A 1 200 ? -16.547 49.812 18.375 1 94.69 200 PHE A CA 1
ATOM 1600 C C . PHE A 1 200 ? -17.703 50.812 18.516 1 94.69 200 PHE A C 1
ATOM 1602 O O . PHE A 1 200 ? -18.203 51.312 17.531 1 94.69 200 PHE A O 1
ATOM 1609 N N . ALA A 1 201 ? -18.109 51.031 19.766 1 95.5 201 ALA A N 1
ATOM 1610 C CA . ALA A 1 201 ? -19.25 51.906 20.062 1 95.5 201 ALA A CA 1
ATOM 1611 C C . ALA A 1 201 ? -18.875 53.375 19.938 1 95.5 201 ALA A C 1
ATOM 1613 O O . ALA A 1 201 ? -19.641 54.188 19.391 1 95.5 201 ALA A O 1
ATOM 1614 N N . PHE A 1 202 ? -17.734 53.719 20.453 1 94.75 202 PHE A N 1
ATOM 1615 C CA . PHE A 1 202 ? -17.234 55.094 20.484 1 94.75 202 PHE A CA 1
ATOM 1616 C C . PHE A 1 202 ? -15.766 55.125 20.078 1 94.75 202 PHE A C 1
ATOM 1618 O O . PHE A 1 202 ? -14.875 55.219 20.922 1 94.75 202 PHE A O 1
ATOM 1625 N N . PRO A 1 203 ? -15.562 55.219 18.766 1 92.5 203 PRO A N 1
ATOM 1626 C CA . PRO A 1 203 ? -14.18 55.219 18.281 1 92.5 203 PRO A CA 1
ATOM 1627 C C . PRO A 1 203 ? -13.414 56.469 18.688 1 92.5 203 PRO A C 1
ATOM 1629 O O . PRO A 1 203 ? -13.992 57.562 18.703 1 92.5 203 PRO A O 1
ATOM 1632 N N . GLY A 1 204 ? -12.156 56.312 18.984 1 88.94 204 GLY A N 1
ATOM 1633 C CA . GLY A 1 204 ? -11.32 57.469 19.281 1 88.94 204 GLY A CA 1
ATOM 1634 C C . GLY A 1 204 ? -10.875 57.531 20.734 1 88.94 204 GLY A C 1
ATOM 1635 O O . GLY A 1 204 ? -10.93 56.5 21.438 1 88.94 204 GLY A O 1
ATOM 1636 N N . GLN A 1 205 ? -10.203 58.625 21.203 1 90.62 205 GLN A N 1
ATOM 1637 C CA . GLN A 1 205 ? -9.758 58.875 22.562 1 90.62 205 GLN A CA 1
ATOM 1638 C C . GLN A 1 205 ? -10.859 59.5 23.406 1 90.62 205 GLN A C 1
ATOM 1640 O O . GLN A 1 205 ? -11.609 60.344 22.922 1 90.62 205 GLN A O 1
ATOM 1645 N N . HIS A 1 206 ? -10.938 59 24.5 1 89 206 HIS A N 1
ATOM 1646 C CA . HIS A 1 206 ? -11.953 59.531 25.406 1 89 206 HIS A CA 1
ATOM 1647 C C . HIS A 1 206 ? -11.312 60.219 26.609 1 89 206 HIS A C 1
ATOM 1649 O O . HIS A 1 206 ? -10.258 59.781 27.094 1 89 206 HIS A O 1
ATOM 1655 N N . ASP A 1 207 ? -11.906 61.25 27.141 1 87.5 207 ASP A N 1
ATOM 1656 C CA . ASP A 1 207 ? -11.469 62 28.312 1 87.5 207 ASP A CA 1
ATOM 1657 C C . ASP A 1 207 ? -11.508 61.125 29.562 1 87.5 207 ASP A C 1
ATOM 1659 O O . ASP A 1 207 ? -12.297 60.156 29.641 1 87.5 207 ASP A O 1
ATOM 1663 N N . SER A 1 208 ? -10.648 61.469 30.516 1 87.5 208 SER A N 1
ATOM 1664 C CA . SER A 1 208 ? -10.555 60.688 31.766 1 87.5 208 SER A CA 1
ATOM 1665 C C . SER A 1 208 ? -11.859 60.781 32.562 1 87.5 208 SER A C 1
ATOM 1667 O O . SER A 1 208 ? -12.109 59.938 33.438 1 87.5 208 SER A O 1
ATOM 1669 N N . LYS A 1 209 ? -12.688 61.812 32.281 1 89.94 209 LYS A N 1
ATOM 1670 C CA . LYS A 1 209 ? -13.93 62 33.031 1 89.94 209 LYS A CA 1
ATOM 1671 C C . LYS A 1 209 ? -15.055 61.156 32.438 1 89.94 209 LYS A C 1
ATOM 1673 O O . LYS A 1 209 ? -16.156 61.094 32.969 1 89.94 209 LYS A O 1
ATOM 1678 N N . VAL A 1 210 ? -14.773 60.5 31.375 1 91.69 210 VAL A N 1
ATOM 1679 C CA . VAL A 1 210 ? -15.789 59.688 30.719 1 91.69 210 VAL A CA 1
ATOM 1680 C C . VAL A 1 210 ? -15.766 58.281 31.281 1 91.69 210 VAL A C 1
ATOM 1682 O O . VAL A 1 210 ? -14.703 57.656 31.391 1 91.69 210 VAL A O 1
ATOM 1685 N N . VAL A 1 211 ? -16.922 57.844 31.75 1 93.62 211 VAL A N 1
ATOM 1686 C CA . VAL A 1 211 ? -17.078 56.469 32.25 1 93.62 211 VAL A CA 1
ATOM 1687 C C . VAL A 1 211 ? -18.016 55.688 31.328 1 93.62 211 VAL A C 1
ATOM 1689 O O . VAL A 1 211 ? -19.094 56.156 30.984 1 93.62 211 VAL A O 1
ATOM 1692 N N . PHE A 1 212 ? -17.609 54.531 30.859 1 95.62 212 PHE A N 1
ATOM 1693 C CA . PHE A 1 212 ? -18.422 53.656 30.016 1 95.62 212 PHE A CA 1
ATOM 1694 C C . PHE A 1 212 ? -19 52.5 30.812 1 95.62 212 PHE A C 1
ATOM 1696 O O . PHE A 1 212 ? -18.312 51.938 31.688 1 95.62 212 PHE A O 1
ATOM 1703 N N . SER A 1 213 ? -20.234 52.188 30.609 1 95.75 213 SER A N 1
ATOM 1704 C CA . SER A 1 213 ? -20.891 51 31.109 1 95.75 213 SER A CA 1
ATOM 1705 C C . SER A 1 213 ? -21.516 50.188 29.953 1 95.75 213 SER A C 1
ATOM 1707 O O . SER A 1 213 ? -21.875 50.75 28.922 1 95.75 213 SER A O 1
ATOM 1709 N N . MET A 1 214 ? -21.516 48.875 30.062 1 96.56 214 MET A N 1
ATOM 1710 C CA . MET A 1 214 ? -22.156 48.125 28.984 1 96.56 214 MET A CA 1
ATOM 1711 C C . MET A 1 214 ? -22.75 46.812 29.5 1 96.56 214 MET A C 1
ATOM 1713 O O . MET A 1 214 ? -22.344 46.312 30.547 1 96.56 214 MET A O 1
ATOM 1717 N N . THR A 1 215 ? -23.734 46.344 28.781 1 97.25 215 THR A N 1
ATOM 1718 C CA . THR A 1 215 ? -24.359 45.062 28.953 1 97.25 215 THR A CA 1
ATOM 1719 C C . THR A 1 215 ? -24.203 44.219 27.703 1 97.25 215 THR A C 1
ATOM 1721 O O . THR A 1 215 ? -23.953 44.719 26.609 1 97.25 215 THR A O 1
ATOM 1724 N N . TYR A 1 216 ? -24.094 42.938 27.875 1 97.56 216 TYR A N 1
ATOM 1725 C CA . TYR A 1 216 ? -24.109 42 26.75 1 97.56 216 TYR A CA 1
ATOM 1726 C C . TYR A 1 216 ? -25.219 41 26.891 1 97.56 216 TYR A C 1
ATOM 1728 O O . TYR A 1 216 ? -25.688 40.719 28 1 97.56 216 TYR A O 1
ATOM 1736 N N . ARG A 1 217 ? -25.672 40.531 25.797 1 96.88 217 ARG A N 1
ATOM 1737 C CA . ARG A 1 217 ? -26.625 39.406 25.766 1 96.88 217 ARG A CA 1
ATOM 1738 C C . ARG A 1 217 ? -26.359 38.5 24.578 1 96.88 217 ARG A C 1
ATOM 1740 O O . ARG A 1 217 ? -25.641 38.875 23.641 1 96.88 217 ARG A O 1
ATOM 1747 N N . HIS A 1 218 ? -26.781 37.156 24.625 1 95.81 218 HIS A N 1
ATOM 1748 C CA . HIS A 1 218 ? -26.625 36.125 23.594 1 95.81 218 HIS A CA 1
ATOM 1749 C C . HIS A 1 218 ? -25.156 35.812 23.359 1 95.81 218 HIS A C 1
ATOM 1751 O O . HIS A 1 218 ? -24.734 35.688 22.203 1 95.81 218 HIS A O 1
ATOM 1757 N N . ALA A 1 219 ? -24.406 35.906 24.406 1 94.75 219 ALA A N 1
ATOM 1758 C CA . ALA A 1 219 ? -22.984 35.562 24.328 1 94.75 219 ALA A CA 1
ATOM 1759 C C . ALA A 1 219 ? -22.781 34.062 24.406 1 94.75 219 ALA A C 1
ATOM 1761 O O . ALA A 1 219 ? -23.672 33.312 24.844 1 94.75 219 ALA A O 1
ATOM 1762 N N . ALA A 1 220 ? -21.672 33.625 23.859 1 91.06 220 ALA A N 1
ATOM 1763 C CA . ALA A 1 220 ? -21.312 32.219 23.922 1 91.06 220 ALA A CA 1
ATOM 1764 C C . ALA A 1 220 ? -20.844 31.844 25.328 1 91.06 220 ALA A C 1
ATOM 1766 O O . ALA A 1 220 ? -21.047 30.703 25.766 1 91.06 220 ALA A O 1
ATOM 1767 N N . SER A 1 221 ? -20.234 32.812 25.953 1 85.5 221 SER A N 1
ATOM 1768 C CA . SER A 1 221 ? -19.734 32.562 27.312 1 85.5 221 SER A CA 1
ATOM 1769 C C . SER A 1 221 ? -20.875 32.531 28.312 1 85.5 221 SER A C 1
ATOM 1771 O O . SER A 1 221 ? -21.969 33.031 28.047 1 85.5 221 SER A O 1
ATOM 1773 N N . SER A 1 222 ? -20.594 31.781 29.391 1 87.44 222 SER A N 1
ATOM 1774 C CA . SER A 1 222 ? -21.5 31.844 30.531 1 87.44 222 SER A CA 1
ATOM 1775 C C . SER A 1 222 ? -21.031 32.875 31.562 1 87.44 222 SER A C 1
ATOM 1777 O O . SER A 1 222 ? -19.875 32.875 31.969 1 87.44 222 SER A O 1
ATOM 1779 N N . PRO A 1 223 ? -21.969 33.781 32.125 1 89.25 223 PRO A N 1
ATOM 1780 C CA . PRO A 1 223 ? -23.375 33.906 31.766 1 89.25 223 PRO A CA 1
ATOM 1781 C C . PRO A 1 223 ? -23.562 34.469 30.359 1 89.25 223 PRO A C 1
ATOM 1783 O O . PRO A 1 223 ? -22.734 35.25 29.875 1 89.25 223 PRO A O 1
ATOM 1786 N N . HIS A 1 224 ? -24.75 34.125 29.703 1 94.31 224 HIS A N 1
ATOM 1787 C CA . HIS A 1 224 ? -25.047 34.531 28.328 1 94.31 224 HIS A CA 1
ATOM 1788 C C . HIS A 1 224 ? -25.5 35.969 28.25 1 94.31 224 HIS A C 1
ATOM 1790 O O . HIS A 1 224 ? -25.625 36.531 27.156 1 94.31 224 HIS A O 1
ATOM 1796 N N . VAL A 1 225 ? -25.953 36.5 29.438 1 95.44 225 VAL A N 1
ATOM 1797 C CA . VAL A 1 225 ? -26.391 37.875 29.578 1 95.44 225 VAL A CA 1
ATOM 1798 C C . VAL A 1 225 ? -25.766 38.5 30.828 1 95.44 225 VAL A C 1
ATOM 1800 O O . VAL A 1 225 ? -25.656 37.812 31.859 1 95.44 225 VAL A O 1
ATOM 1803 N N . GLY A 1 226 ? -25.297 39.688 30.766 1 95.06 226 GLY A N 1
ATOM 1804 C CA . GLY A 1 226 ? -24.75 40.312 31.953 1 95.06 226 GLY A CA 1
ATOM 1805 C C . GLY A 1 226 ? -24.094 41.656 31.656 1 95.06 226 GLY A C 1
ATOM 1806 O O . GLY A 1 226 ? -24.328 42.25 30.609 1 95.06 226 GLY A O 1
ATOM 1807 N N . GLU A 1 227 ? -23.469 42.219 32.719 1 96.62 227 GLU A N 1
ATOM 1808 C CA . GLU A 1 227 ? -22.688 43.438 32.594 1 96.62 227 GLU A CA 1
ATOM 1809 C C . GLU A 1 227 ? -21.203 43.125 32.406 1 96.62 227 GLU A C 1
ATOM 1811 O O . GLU A 1 227 ? -20.672 42.219 33.031 1 96.62 227 GLU A O 1
ATOM 1816 N N . LEU A 1 228 ? -20.625 43.719 31.469 1 95.75 228 LEU A N 1
ATOM 1817 C CA . LEU A 1 228 ? -19.188 43.625 31.234 1 95.75 228 LEU A CA 1
ATOM 1818 C C . LEU A 1 228 ? -18.453 44.844 31.766 1 95.75 228 LEU A C 1
ATOM 1820 O O . LEU A 1 228 ? -18.734 45.969 31.375 1 95.75 228 LEU A O 1
ATOM 1824 N N . GLY A 1 229 ? -17.531 44.656 32.688 1 94.62 229 GLY A N 1
ATOM 1825 C CA . GLY A 1 229 ? -16.75 45.75 33.25 1 94.62 229 GLY A CA 1
ATOM 1826 C C . GLY A 1 229 ? -15.383 45.875 32.594 1 94.62 229 GLY A C 1
ATOM 1827 O O . GLY A 1 229 ? -14.992 45.062 31.766 1 94.62 229 GLY A O 1
ATOM 1828 N N . PRO A 1 230 ? -14.688 46.969 33 1 92.5 230 PRO A N 1
ATOM 1829 C CA . PRO A 1 230 ? -13.336 47.188 32.469 1 92.5 230 PRO A CA 1
ATOM 1830 C C . PRO A 1 230 ? -12.445 45.938 32.625 1 92.5 230 PRO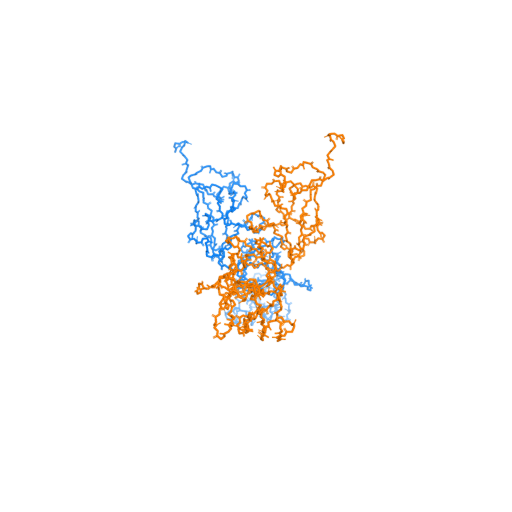 A C 1
ATOM 1832 O O . PRO A 1 230 ? -12.523 45.25 33.625 1 92.5 230 PRO A O 1
ATOM 1835 N N . GLU A 1 231 ? -11.688 45.625 31.516 1 91.38 231 GLU A N 1
ATOM 1836 C CA . GLU A 1 231 ? -10.742 44.531 31.438 1 91.38 231 GLU A CA 1
ATOM 1837 C C . GLU A 1 231 ? -11.469 43.188 31.328 1 91.38 231 GLU A C 1
ATOM 1839 O O . GLU A 1 231 ? -10.828 42.125 31.297 1 91.38 231 GLU A O 1
ATOM 1844 N N . GLY A 1 232 ? -12.773 43.25 31.281 1 93.75 232 GLY A N 1
ATOM 1845 C CA . GLY A 1 232 ? -13.547 42.031 31.125 1 93.75 232 GLY A CA 1
ATOM 1846 C C . GLY A 1 232 ? -13.453 41.438 29.734 1 93.75 232 GLY A C 1
ATOM 1847 O O . GLY A 1 232 ? -13.133 42.156 28.766 1 93.75 232 GLY A O 1
ATOM 1848 N N . ILE A 1 233 ? -13.695 40.094 29.688 1 94.88 233 ILE A N 1
ATOM 1849 C CA . ILE A 1 233 ? -13.664 39.375 28.438 1 94.88 233 ILE A CA 1
ATOM 1850 C C . ILE A 1 233 ? -14.938 38.531 28.281 1 94.88 233 ILE A C 1
ATOM 1852 O O . ILE A 1 233 ? -15.414 37.938 29.25 1 94.88 233 ILE A O 1
ATOM 1856 N N . VAL A 1 234 ? -15.555 38.562 27.031 1 94.38 234 VAL A N 1
ATOM 1857 C CA . VAL A 1 234 ? -16.734 37.781 26.719 1 94.38 234 VAL A CA 1
ATOM 1858 C C . VAL A 1 234 ? -16.484 36.969 25.469 1 94.38 234 VAL A C 1
ATOM 1860 O O . VAL A 1 234 ? -15.891 37.438 24.5 1 94.38 234 VAL A O 1
ATOM 1863 N N . GLU A 1 235 ? -16.875 35.719 25.453 1 93.88 235 GLU A N 1
ATOM 1864 C CA . GLU A 1 235 ? -16.906 34.906 24.25 1 93.88 235 GLU A CA 1
ATOM 1865 C C . GLU A 1 235 ? -18.188 35.125 23.453 1 93.88 235 GLU A C 1
ATOM 1867 O O . GLU A 1 235 ? -19.281 35.062 24.031 1 93.88 235 GLU A O 1
ATOM 1872 N N . VAL A 1 236 ? -18.031 35.406 22.188 1 94.56 236 VAL A N 1
ATOM 1873 C CA . VAL A 1 236 ? -19.188 35.719 21.375 1 94.56 236 VAL A CA 1
ATOM 1874 C C . VAL A 1 236 ? -19.578 34.5 20.531 1 94.56 236 VAL A C 1
ATOM 1876 O O . VAL A 1 236 ? -18.75 33.625 20.281 1 94.56 236 VAL A O 1
ATOM 1879 N N . LYS A 1 237 ? -20.812 34.5 20.156 1 89.94 237 LYS A N 1
ATOM 1880 C CA . LYS A 1 237 ? -21.297 33.5 19.188 1 89.94 237 LYS A CA 1
ATOM 1881 C C . LYS A 1 237 ? -20.922 33.906 17.766 1 89.94 237 LYS A C 1
ATOM 1883 O O . LYS A 1 237 ? -20.516 35.062 17.531 1 89.94 237 LYS A O 1
ATOM 1888 N N . LYS A 1 238 ? -20.969 32.969 16.797 1 86.12 238 LYS A N 1
ATOM 1889 C CA . LYS A 1 238 ? -20.672 33.25 15.398 1 86.12 238 LYS A CA 1
ATOM 1890 C C . LYS A 1 238 ? -21.484 34.438 14.898 1 86.12 238 LYS A C 1
ATOM 1892 O O . LYS A 1 238 ? -20.984 35.25 14.133 1 86.12 238 LYS A O 1
ATOM 1897 N N . LYS A 1 239 ? -22.75 34.438 15.344 1 88.69 239 LYS A N 1
ATOM 1898 C CA . LYS A 1 239 ? -23.625 35.531 15 1 88.69 239 LYS A CA 1
ATOM 1899 C C . LYS A 1 239 ? -24.562 35.875 16.156 1 88.69 239 LYS A C 1
ATOM 1901 O O . LYS A 1 239 ? -25.062 35 16.844 1 88.69 239 LYS A O 1
ATOM 1906 N N . GLY A 1 240 ? -24.641 37.219 16.469 1 89.38 240 GLY A N 1
ATOM 1907 C CA . GLY A 1 240 ? -25.828 37.594 17.234 1 89.38 240 GLY A CA 1
ATOM 1908 C C . GLY A 1 240 ? -25.5 38.094 18.625 1 89.38 240 GLY A C 1
ATOM 1909 O O . GLY A 1 240 ? -26.375 38.594 19.328 1 89.38 240 GLY A O 1
ATOM 1910 N N . THR A 1 241 ? -24.312 37.969 19.109 1 96.06 241 THR A N 1
ATOM 1911 C CA . THR A 1 241 ? -24 38.594 20.391 1 96.06 241 THR A CA 1
ATOM 1912 C C . THR A 1 241 ? -24.156 40.094 20.344 1 96.06 241 THR A C 1
ATOM 1914 O O . THR A 1 241 ? -23.688 40.75 19.422 1 96.06 241 THR A O 1
ATOM 1917 N N . VAL A 1 242 ? -24.906 40.594 21.422 1 97.25 242 VAL A N 1
ATOM 1918 C CA . VAL A 1 242 ? -25.25 42.031 21.406 1 97.25 242 VAL A CA 1
ATOM 1919 C C . VAL A 1 242 ? -24.594 42.719 22.578 1 97.25 242 VAL A C 1
ATOM 1921 O O . VAL A 1 242 ? -24.609 42.219 23.703 1 97.25 242 VAL A O 1
ATOM 1924 N N . PHE A 1 243 ? -24.047 43.844 22.312 1 97.25 243 PHE A N 1
ATOM 1925 C CA . PHE A 1 243 ? -23.5 44.719 23.328 1 97.25 243 PHE A CA 1
ATOM 1926 C C . PHE A 1 243 ? -24.203 46.094 23.297 1 97.25 243 PHE A C 1
ATOM 1928 O O . PHE A 1 243 ? -24.453 46.625 22.219 1 97.25 243 PHE A O 1
ATOM 1935 N N . ASN A 1 244 ? -24.625 46.562 24.438 1 97.5 244 ASN A N 1
ATOM 1936 C CA . ASN A 1 244 ? -25.109 47.938 24.609 1 97.5 244 ASN A CA 1
ATOM 1937 C C . ASN A 1 244 ? -24.172 48.75 25.5 1 97.5 244 ASN A C 1
ATOM 1939 O O . ASN A 1 244 ? -24 48.438 26.672 1 97.5 244 ASN A O 1
ATOM 1943 N N . VAL A 1 245 ? -23.641 49.688 24.938 1 97.44 245 VAL A N 1
ATOM 1944 C CA . VAL A 1 245 ? -22.641 50.5 25.625 1 97.44 245 VAL A CA 1
ATOM 1945 C C . VAL A 1 245 ? -23.219 51.906 25.906 1 97.44 245 VAL A C 1
ATOM 1947 O O . VAL A 1 245 ? -23.828 52.531 25.031 1 97.44 245 VAL A O 1
ATOM 1950 N N . THR A 1 246 ? -23.062 52.375 27.156 1 96.25 246 THR A N 1
ATOM 1951 C CA . THR A 1 246 ? -23.484 53.719 27.578 1 96.25 246 THR A CA 1
ATOM 1952 C C . THR A 1 246 ? -22.297 54.562 28.031 1 96.25 246 THR A C 1
ATOM 1954 O O . THR A 1 246 ? -21.391 54.031 28.688 1 96.25 246 THR A O 1
ATOM 1957 N N . ARG A 1 247 ? -22.281 55.75 27.594 1 94.62 247 ARG A N 1
ATOM 1958 C CA . ARG A 1 247 ? -21.25 56.719 27.953 1 94.62 247 ARG A CA 1
ATOM 1959 C C . ARG A 1 247 ? -21.797 57.719 28.953 1 94.62 247 ARG A C 1
ATOM 1961 O O . ARG A 1 247 ? -22.844 58.344 28.719 1 94.62 247 ARG A O 1
ATOM 1968 N N . THR A 1 248 ? -21.109 57.844 30.125 1 92.94 248 THR A N 1
ATOM 1969 C CA . THR A 1 248 ? -21.469 58.875 31.109 1 92.94 248 THR A CA 1
ATOM 1970 C C . THR A 1 248 ? -20.281 59.75 31.438 1 92.94 248 THR A C 1
ATOM 1972 O O . THR A 1 248 ? -19.141 59.281 31.5 1 92.94 248 THR A O 1
ATOM 1975 N N . VAL A 1 249 ? -20.516 61.125 31.594 1 89.81 249 VAL A N 1
ATOM 1976 C CA . VAL A 1 249 ? -19.469 62.062 31.984 1 89.81 249 VAL A CA 1
ATOM 1977 C C . VAL A 1 249 ? -19.609 62.375 33.469 1 89.81 249 VAL A C 1
ATOM 1979 O O . VAL A 1 249 ? -20.688 62.719 33.969 1 89.81 249 VAL A O 1
ATOM 1982 N N . GLN A 1 250 ? -18.609 62.094 34.156 1 78.19 250 GLN A N 1
ATOM 1983 C CA . GLN A 1 250 ? -18.625 62.438 35.594 1 78.19 250 GLN A CA 1
ATOM 1984 C C . GLN A 1 250 ? -18.438 63.938 35.781 1 78.19 250 GLN A C 1
ATOM 1986 O O . GLN A 1 250 ? -17.609 64.562 35.125 1 78.19 250 GLN A O 1
ATOM 1991 N N . SER A 1 251 ? -19.438 64.562 36.469 1 67.5 251 SER A N 1
ATOM 1992 C CA . SER A 1 251 ? -19.328 66 36.875 1 67.5 251 SER A CA 1
ATOM 1993 C C . SER A 1 251 ? -18.203 66.188 37.906 1 67.5 251 SER A C 1
ATOM 1995 O O . SER A 1 251 ? -17.875 65.25 38.656 1 67.5 251 SER A O 1
ATOM 1997 N N . MET B 1 1 ? 28.234 -3.824 -36.531 1 34.5 1 MET B N 1
ATOM 1998 C CA . MET B 1 1 ? 27.734 -2.615 -35.875 1 34.5 1 MET B CA 1
ATOM 1999 C C . MET B 1 1 ? 28.891 -1.822 -35.281 1 34.5 1 MET B C 1
ATOM 2001 O O . MET B 1 1 ? 29.875 -2.402 -34.812 1 34.5 1 MET B O 1
ATOM 2005 N N . ASN B 1 2 ? 29.234 -0.648 -35.469 1 44.62 2 ASN B N 1
ATOM 2006 C CA . ASN B 1 2 ? 30.297 0.118 -34.844 1 44.62 2 ASN B CA 1
ATOM 2007 C C . ASN B 1 2 ?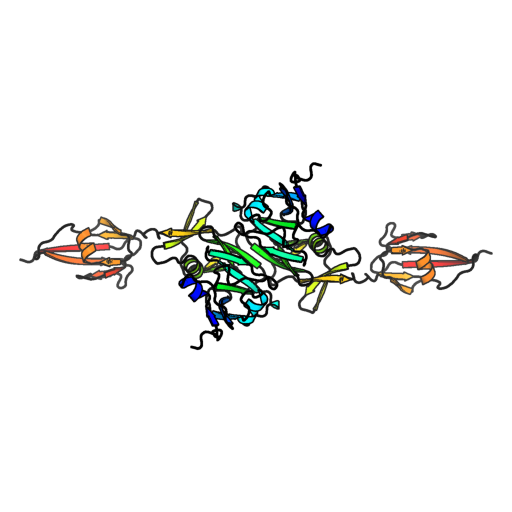 30.312 -0.048 -33.312 1 44.62 2 ASN B C 1
ATOM 2009 O O . ASN B 1 2 ? 29.297 0.22 -32.656 1 44.62 2 ASN B O 1
ATOM 2013 N N . PRO B 1 3 ? 31.141 -0.703 -32.656 1 54.97 3 PRO B N 1
ATOM 2014 C CA . PRO B 1 3 ? 31.234 -1.138 -31.266 1 54.97 3 PRO B CA 1
ATOM 2015 C C . PRO B 1 3 ? 30.953 -0.013 -30.281 1 54.97 3 PRO B C 1
ATOM 2017 O O . PRO B 1 3 ? 30.641 -0.276 -29.109 1 54.97 3 PRO B O 1
ATOM 2020 N N . HIS B 1 4 ? 31.219 1.269 -30.625 1 60.91 4 HIS B N 1
ATOM 2021 C CA . HIS B 1 4 ? 31.125 2.447 -29.766 1 60.91 4 HIS B CA 1
ATOM 2022 C C . HIS B 1 4 ? 29.703 2.982 -29.719 1 60.91 4 HIS B C 1
ATOM 2024 O O . HIS B 1 4 ? 29.406 3.891 -28.938 1 60.91 4 HIS B O 1
ATOM 2030 N N . GLU B 1 5 ? 28.797 2.615 -30.641 1 73.19 5 GLU B N 1
ATOM 2031 C CA . GLU B 1 5 ? 27.484 3.246 -30.688 1 73.19 5 GLU B CA 1
ATOM 2032 C C . GLU B 1 5 ? 26.516 2.58 -29.703 1 73.19 5 GLU B C 1
ATOM 2034 O O . GLU B 1 5 ? 26.375 1.354 -29.703 1 73.19 5 GLU B O 1
ATOM 2039 N N . LEU B 1 6 ? 26.109 3.318 -28.75 1 83 6 LEU B N 1
ATOM 2040 C CA . LEU B 1 6 ? 25.125 2.842 -27.797 1 83 6 LEU B CA 1
ATOM 2041 C C . LEU B 1 6 ? 23.922 2.23 -28.516 1 83 6 LEU B C 1
ATOM 2043 O O . LEU B 1 6 ? 23.391 2.816 -29.453 1 83 6 LEU B O 1
ATOM 2047 N N . PRO B 1 7 ? 23.656 0.934 -28.281 1 89.38 7 PRO B N 1
ATOM 2048 C CA . PRO B 1 7 ? 22.438 0.355 -28.859 1 89.38 7 PRO B CA 1
ATOM 2049 C C . PRO B 1 7 ? 21.188 1.191 -28.562 1 89.38 7 PRO B C 1
ATOM 2051 O O . PRO B 1 7 ? 21.203 2.006 -27.641 1 89.38 7 PRO B O 1
ATOM 2054 N N . ASP B 1 8 ? 20.203 0.997 -29.469 1 92.69 8 ASP B N 1
ATOM 2055 C CA . ASP B 1 8 ? 18.969 1.757 -29.312 1 92.69 8 ASP B CA 1
ATOM 2056 C C . ASP B 1 8 ? 18.297 1.456 -27.984 1 92.69 8 ASP B C 1
ATOM 2058 O O . ASP B 1 8 ? 17.875 2.373 -27.266 1 92.69 8 ASP B O 1
ATOM 2062 N N . TYR B 1 9 ? 18.25 0.141 -27.719 1 93.19 9 TYR B N 1
ATOM 2063 C CA . TYR B 1 9 ? 17.641 -0.194 -26.438 1 93.19 9 TYR B CA 1
ATOM 2064 C C . TYR B 1 9 ? 18.266 -1.455 -25.844 1 93.19 9 TYR B C 1
ATOM 2066 O O . TYR B 1 9 ? 18.969 -2.195 -26.547 1 93.19 9 TYR B O 1
ATOM 2074 N N . ASP B 1 10 ? 18.156 -1.648 -24.578 1 94.19 10 ASP B N 1
ATOM 2075 C CA . ASP B 1 10 ? 18.328 -2.93 -23.891 1 94.19 10 ASP B CA 1
ATOM 2076 C C . ASP B 1 10 ? 17.047 -3.338 -23.156 1 94.19 10 ASP B C 1
ATOM 2078 O O . ASP B 1 10 ? 16.359 -2.49 -22.594 1 94.19 10 ASP B O 1
ATOM 2082 N N . ASP B 1 11 ? 16.797 -4.602 -23.281 1 93.88 11 ASP B N 1
ATOM 2083 C CA . ASP B 1 11 ? 15.555 -5.148 -22.734 1 93.88 11 ASP B CA 1
ATOM 2084 C C . ASP B 1 11 ? 15.805 -5.848 -21.406 1 93.88 11 ASP B C 1
ATOM 2086 O O . ASP B 1 11 ? 16.641 -6.742 -21.312 1 93.88 11 ASP B O 1
ATOM 2090 N N . LEU B 1 12 ? 15.07 -5.449 -20.422 1 93.62 12 LEU B N 1
ATOM 2091 C CA . LEU B 1 12 ? 15.25 -6.012 -19.094 1 93.62 12 LEU B CA 1
ATOM 2092 C C . LEU B 1 12 ? 14.953 -7.508 -19.078 1 93.62 12 LEU B C 1
ATOM 2094 O O . LEU B 1 12 ? 15.68 -8.281 -18.469 1 93.62 12 LEU B O 1
ATOM 2098 N N . GLY B 1 13 ? 13.867 -7.879 -19.719 1 92.75 13 GLY B N 1
ATOM 2099 C CA . GLY B 1 13 ? 13.516 -9.289 -19.781 1 92.75 13 GLY B CA 1
ATOM 2100 C C . GLY B 1 13 ? 14.602 -10.141 -20.406 1 92.75 13 GLY B C 1
ATOM 2101 O O . GLY B 1 13 ? 14.914 -11.227 -19.922 1 92.75 13 GLY B O 1
ATOM 2102 N N . GLU B 1 14 ? 15.18 -9.609 -21.484 1 92.12 14 GLU B N 1
ATOM 2103 C CA . GLU B 1 14 ? 16.266 -10.305 -22.156 1 92.12 14 GLU B CA 1
ATOM 2104 C C . GLU B 1 14 ? 17.484 -10.422 -21.25 1 92.12 14 GLU B C 1
ATOM 2106 O O . GLU B 1 14 ? 18.125 -11.477 -21.172 1 92.12 14 GLU B O 1
ATOM 2111 N N . ALA B 1 15 ? 17.812 -9.336 -20.656 1 92.12 15 ALA B N 1
ATOM 2112 C CA . ALA B 1 15 ? 18.953 -9.328 -19.75 1 92.12 15 ALA B CA 1
ATOM 2113 C C . ALA B 1 15 ? 18.797 -10.375 -18.641 1 92.12 15 ALA B C 1
ATOM 2115 O O . ALA B 1 15 ? 19.734 -11.102 -18.312 1 92.12 15 ALA B O 1
ATOM 2116 N N . LEU B 1 16 ? 17.609 -10.461 -18.125 1 89.12 16 LEU B N 1
ATOM 2117 C CA . LEU B 1 16 ? 17.312 -11.414 -17.047 1 89.12 16 LEU B CA 1
ATOM 2118 C C . LEU B 1 16 ? 17.422 -12.852 -17.562 1 89.12 16 LEU B C 1
ATOM 2120 O O . LEU B 1 16 ? 18.016 -13.703 -16.891 1 89.12 16 LEU B O 1
ATOM 2124 N N . ARG B 1 17 ? 16.859 -13.062 -18.672 1 89.88 17 ARG B N 1
ATOM 2125 C CA . ARG B 1 17 ? 16.891 -14.398 -19.266 1 89.88 17 ARG B CA 1
ATOM 2126 C C . ARG B 1 17 ? 18.312 -14.836 -19.578 1 89.88 17 ARG B C 1
ATOM 2128 O O . ARG B 1 17 ? 18.656 -16.016 -19.422 1 89.88 17 ARG B O 1
ATOM 2135 N N . GLU B 1 18 ? 19.141 -13.875 -19.922 1 91.5 18 GLU B N 1
ATOM 2136 C CA . GLU B 1 18 ? 20.531 -14.164 -20.266 1 91.5 18 GLU B CA 1
ATOM 2137 C C . GLU B 1 18 ? 21.438 -14.094 -19.047 1 91.5 18 GLU B C 1
ATOM 2139 O O . GLU B 1 18 ? 22.641 -14.336 -19.141 1 91.5 18 GLU B O 1
ATOM 2144 N N . ASP B 1 19 ? 20.859 -13.758 -18 1 89.31 19 ASP B N 1
ATOM 2145 C CA . ASP B 1 19 ? 21.609 -13.633 -16.75 1 89.31 19 ASP B CA 1
ATOM 2146 C C . ASP B 1 19 ? 22.781 -12.672 -16.906 1 89.31 19 ASP B C 1
ATOM 2148 O O . ASP B 1 19 ? 23.922 -13.016 -16.578 1 89.31 19 ASP B O 1
ATOM 2152 N N . ARG B 1 20 ? 22.531 -11.547 -17.484 1 90.88 20 ARG B N 1
ATOM 2153 C CA . ARG B 1 20 ? 23.531 -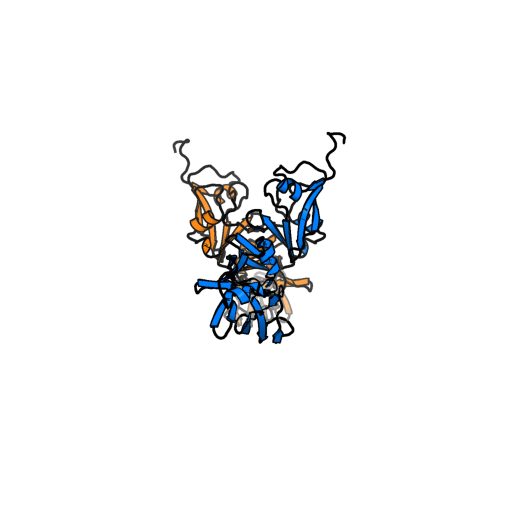10.5 -17.672 1 90.88 20 ARG B CA 1
ATOM 2154 C C . ARG B 1 20 ? 23.031 -9.172 -17.109 1 90.88 20 ARG B C 1
ATOM 2156 O O . ARG B 1 20 ? 21.828 -8.977 -16.938 1 90.88 20 ARG B O 1
ATOM 2163 N N . PRO B 1 21 ? 24.016 -8.281 -16.828 1 90.25 21 PRO B N 1
ATOM 2164 C CA . PRO B 1 21 ? 23.609 -6.938 -16.422 1 90.25 21 PRO B CA 1
ATOM 2165 C C . PRO B 1 21 ? 22.953 -6.148 -17.562 1 90.25 21 PRO B C 1
ATOM 2167 O O . PRO B 1 21 ? 23.141 -6.496 -18.734 1 90.25 21 PRO B O 1
ATOM 2170 N N . LEU B 1 22 ? 22.188 -5.215 -17.141 1 91.56 22 LEU B N 1
ATOM 2171 C CA . LEU B 1 22 ? 21.609 -4.293 -18.125 1 91.56 22 LEU B CA 1
ATOM 2172 C C . LEU B 1 22 ? 22.703 -3.467 -18.797 1 91.56 22 LEU B C 1
ATOM 2174 O O . LEU B 1 22 ? 23.547 -2.869 -18.125 1 91.56 22 LEU B O 1
ATOM 2178 N N . ARG B 1 23 ? 22.734 -3.449 -20.062 1 91.94 23 ARG B N 1
ATOM 2179 C CA . ARG B 1 23 ? 23.734 -2.695 -20.828 1 91.94 23 ARG B CA 1
ATOM 2180 C C . ARG B 1 23 ? 23.297 -1.252 -21.031 1 91.94 23 ARG B C 1
ATOM 2182 O O . ARG B 1 23 ? 22.094 -0.971 -21.094 1 91.94 23 ARG B O 1
ATOM 2189 N N . ARG B 1 24 ? 24.281 -0.421 -21 1 93.31 24 ARG B N 1
ATOM 2190 C CA . ARG B 1 24 ? 23.969 0.971 -21.312 1 93.31 24 ARG B CA 1
ATOM 2191 C C . ARG B 1 24 ? 23.328 1.094 -22.703 1 93.31 24 ARG B C 1
ATOM 2193 O O . ARG B 1 24 ? 23.812 0.495 -23.656 1 93.31 24 ARG B O 1
ATOM 2200 N N . ALA B 1 25 ? 22.234 1.787 -22.797 1 95.5 25 ALA B N 1
ATOM 2201 C CA . ALA B 1 25 ? 21.484 1.993 -24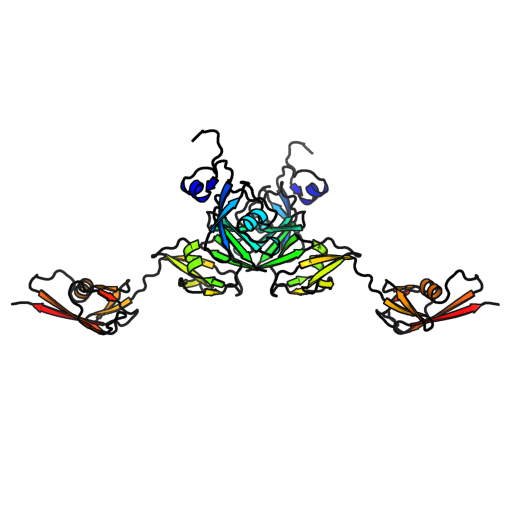.031 1 95.5 25 ALA B CA 1
ATOM 2202 C C . ALA B 1 25 ? 20.719 3.314 -24 1 95.5 25 ALA B C 1
ATOM 2204 O O . ALA B 1 25 ? 20.703 4 -22.969 1 95.5 25 ALA B O 1
ATOM 2205 N N . HIS B 1 26 ? 20.188 3.691 -25.125 1 95.5 26 HIS B N 1
ATOM 2206 C CA . HIS B 1 26 ? 19.391 4.91 -25.172 1 95.5 26 HIS B CA 1
ATOM 2207 C C . HIS B 1 26 ? 18.078 4.73 -24.422 1 95.5 26 HIS B C 1
ATOM 2209 O O . HIS B 1 26 ? 17.562 5.68 -23.828 1 95.5 26 HIS B O 1
ATOM 2215 N N . TRP B 1 27 ? 17.578 3.51 -24.594 1 96.69 27 TRP B N 1
ATOM 2216 C CA . TRP B 1 27 ? 16.312 3.195 -23.953 1 96.69 27 TRP B CA 1
ATOM 2217 C C . TRP B 1 27 ? 16.406 1.863 -23.203 1 96.69 27 TRP B C 1
ATOM 2219 O O . TRP B 1 27 ? 17.172 0.983 -23.594 1 96.69 27 TRP B O 1
ATOM 2229 N N . TYR B 1 28 ? 15.617 1.762 -22.203 1 96.94 28 TYR B N 1
ATOM 2230 C CA . TYR B 1 28 ? 15.469 0.539 -21.422 1 96.94 28 TYR B CA 1
ATOM 2231 C C . TYR B 1 28 ? 14.016 0.063 -21.438 1 96.94 28 TYR B C 1
ATOM 2233 O O . TYR B 1 28 ? 13.109 0.81 -21.062 1 96.94 28 TYR B O 1
ATOM 2241 N N . ARG B 1 29 ? 13.844 -1.136 -21.859 1 97.69 29 ARG B N 1
ATOM 2242 C CA . ARG B 1 29 ? 12.492 -1.662 -22.031 1 97.69 29 ARG B CA 1
ATOM 2243 C C . ARG B 1 29 ? 12.07 -2.486 -20.812 1 97.69 29 ARG B C 1
ATOM 2245 O O . ARG B 1 29 ? 12.867 -3.26 -20.281 1 97.69 29 ARG B O 1
ATOM 2252 N N . PHE B 1 30 ? 10.938 -2.277 -20.391 1 97.56 30 PHE B N 1
ATOM 2253 C CA . PHE B 1 30 ? 10.289 -3.008 -19.297 1 97.56 30 PHE B CA 1
ATOM 2254 C C . PHE B 1 30 ? 8.828 -3.289 -19.625 1 97.56 30 PHE B C 1
ATOM 2256 O O . PHE B 1 30 ? 8.336 -2.883 -20.672 1 97.56 30 PHE B O 1
ATOM 2263 N N . LEU B 1 31 ? 8.156 -4.082 -18.812 1 98.19 31 LEU B N 1
ATOM 2264 C CA . LEU B 1 31 ? 6.754 -4.434 -19.031 1 98.19 31 LEU B CA 1
ATOM 2265 C C . LEU B 1 31 ? 5.867 -3.779 -17.969 1 98.19 31 LEU B C 1
ATOM 2267 O O . LEU B 1 31 ? 6.234 -3.717 -16.797 1 98.19 31 LEU B O 1
ATOM 2271 N N . LEU B 1 32 ? 4.789 -3.189 -18.438 1 98.62 32 LEU B N 1
ATOM 2272 C CA . LEU B 1 32 ? 3.846 -2.596 -17.5 1 98.62 32 LEU B CA 1
ATOM 2273 C C . LEU B 1 32 ? 2.414 -2.988 -17.844 1 98.62 32 LEU B C 1
ATOM 2275 O O . LEU B 1 32 ? 2.025 -2.967 -19.016 1 98.62 32 LEU B O 1
ATOM 2279 N N . ALA B 1 33 ? 1.664 -3.5 -16.859 1 98.62 33 ALA B N 1
ATOM 2280 C CA . ALA B 1 33 ? 0.242 -3.807 -16.984 1 98.62 33 ALA B CA 1
ATOM 2281 C C . ALA B 1 33 ? -0.6 -2.836 -16.156 1 98.62 33 ALA B C 1
ATOM 2283 O O . ALA B 1 33 ? -0.102 -2.221 -15.211 1 98.62 33 ALA B O 1
ATOM 2284 N N . GLN B 1 34 ? -1.842 -2.656 -16.547 1 97.88 34 GLN B N 1
ATOM 2285 C CA . GLN B 1 34 ? -2.768 -1.777 -15.844 1 97.88 34 GLN B CA 1
ATOM 2286 C C . GLN B 1 34 ? -4.004 -2.541 -15.375 1 97.88 34 GLN B C 1
ATOM 2288 O O . GLN B 1 34 ? -4.832 -2.951 -16.188 1 97.88 34 GLN B O 1
ATOM 2293 N N . GLY B 1 35 ? -4.117 -2.75 -14.133 1 95.38 35 GLY B N 1
ATOM 2294 C CA . GLY B 1 35 ? -5.324 -3.314 -13.547 1 95.38 35 GLY B CA 1
ATOM 2295 C C . GLY B 1 35 ? -5.449 -4.812 -13.758 1 95.38 35 GLY B C 1
ATOM 2296 O O . GLY B 1 35 ? -6.461 -5.414 -13.398 1 95.38 35 GLY B O 1
ATOM 2297 N N . ASP B 1 36 ? -4.523 -5.348 -14.43 1 93.69 36 ASP B N 1
ATOM 2298 C CA . ASP B 1 36 ? -4.449 -6.777 -14.719 1 93.69 36 ASP B CA 1
ATOM 2299 C C . ASP B 1 36 ? -3.004 -7.215 -14.953 1 93.69 36 ASP B C 1
ATOM 2301 O O . ASP B 1 36 ? -2.072 -6.605 -14.422 1 93.69 36 ASP B O 1
ATOM 2305 N N . LEU B 1 37 ? -2.787 -8.312 -15.695 1 96.25 37 LEU B N 1
ATOM 2306 C CA . LEU B 1 37 ? -1.427 -8.758 -15.984 1 96.25 37 LEU B CA 1
ATOM 2307 C C . LEU B 1 37 ? -1.182 -8.828 -17.484 1 96.25 37 LEU B C 1
ATOM 2309 O O . LEU B 1 37 ? -0.393 -9.656 -17.953 1 96.25 37 LEU B O 1
ATOM 2313 N N . ASN B 1 38 ? -2.002 -8 -18.219 1 97.06 38 ASN B N 1
ATOM 2314 C CA . ASN B 1 38 ? -1.702 -7.852 -19.641 1 97.06 38 ASN B CA 1
ATOM 2315 C C . ASN B 1 38 ? -0.572 -6.855 -19.875 1 97.06 38 ASN B C 1
ATOM 2317 O O . ASN B 1 38 ? -0.822 -5.676 -20.141 1 97.06 38 ASN B O 1
ATOM 2321 N N . PHE B 1 39 ? 0.588 -7.352 -20 1 97.94 39 PHE B N 1
ATOM 2322 C CA . PHE B 1 39 ? 1.792 -6.531 -20 1 97.94 39 PHE B CA 1
ATOM 2323 C C . PHE B 1 39 ? 2.057 -5.961 -21.391 1 97.94 39 PHE B C 1
ATOM 2325 O O . PHE B 1 39 ? 1.917 -6.664 -22.391 1 97.94 39 PHE B O 1
ATOM 2332 N N . LEU B 1 40 ? 2.363 -4.734 -21.422 1 98.31 40 LEU B N 1
ATOM 2333 C CA . LEU B 1 40 ? 2.82 -4.059 -22.625 1 98.31 40 LEU B CA 1
ATOM 2334 C C . LEU B 1 40 ? 4.25 -3.553 -22.469 1 98.31 40 LEU B C 1
ATOM 2336 O O . LEU B 1 40 ? 4.637 -3.119 -21.375 1 98.31 40 LEU B O 1
ATOM 2340 N N . THR B 1 41 ? 5 -3.641 -23.531 1 98.25 41 THR B N 1
ATOM 2341 C CA . THR B 1 41 ? 6.375 -3.162 -23.5 1 98.25 41 THR B CA 1
ATOM 2342 C C . THR B 1 41 ? 6.418 -1.639 -23.438 1 98.25 41 THR B C 1
ATOM 2344 O O . THR B 1 41 ? 5.727 -0.962 -24.203 1 98.25 41 THR B O 1
ATOM 2347 N N . GLN B 1 42 ? 7.105 -1.118 -22.453 1 98.44 42 GLN B N 1
ATOM 2348 C CA . GLN B 1 42 ? 7.359 0.309 -22.281 1 98.44 42 GLN B CA 1
ATOM 2349 C C . GLN B 1 42 ? 8.859 0.604 -22.297 1 98.44 42 GLN B C 1
ATOM 2351 O O . GLN B 1 42 ? 9.68 -0.316 -22.25 1 98.44 42 GLN B O 1
ATOM 2356 N N . GLN B 1 43 ? 9.188 1.925 -22.391 1 97.75 43 GLN B N 1
ATOM 2357 C CA . GLN B 1 43 ? 10.609 2.262 -22.406 1 97.75 43 GLN B CA 1
ATOM 2358 C C . GLN B 1 43 ? 10.867 3.566 -21.656 1 97.75 43 GLN B C 1
ATOM 2360 O O . GLN B 1 43 ? 10.031 4.469 -21.672 1 97.75 43 GLN B O 1
ATOM 2365 N N . VAL B 1 44 ? 11.945 3.619 -21 1 97.88 44 VAL B N 1
ATOM 2366 C CA . VAL B 1 44 ? 12.445 4.82 -20.328 1 97.88 44 VAL B CA 1
ATOM 2367 C C . VAL B 1 44 ? 13.891 5.078 -20.75 1 97.88 44 VAL B C 1
ATOM 2369 O O . VAL B 1 44 ? 14.602 4.16 -21.156 1 97.88 44 VAL B O 1
ATOM 2372 N N . SER B 1 45 ? 14.344 6.316 -20.594 1 96.56 45 SER B N 1
ATOM 2373 C CA . SER B 1 45 ? 15.68 6.68 -21.047 1 96.56 45 SER B CA 1
ATOM 2374 C C . SER B 1 45 ? 16.703 6.578 -19.906 1 96.56 45 SER B C 1
ATOM 2376 O O . SER B 1 45 ? 17.906 6.539 -20.156 1 96.56 45 SER B O 1
ATOM 2378 N N . ASP B 1 46 ? 16.219 6.574 -18.672 1 96.44 46 ASP B N 1
ATOM 2379 C CA . ASP B 1 46 ? 17.062 6.484 -17.484 1 96.44 46 ASP B CA 1
ATOM 2380 C C . ASP B 1 46 ? 16.984 5.09 -16.875 1 96.44 46 ASP B C 1
ATOM 2382 O O . ASP B 1 46 ? 15.891 4.57 -16.625 1 96.44 46 ASP B O 1
ATOM 2386 N N . PRO B 1 47 ? 18.094 4.461 -16.656 1 95.19 47 PRO B N 1
ATOM 2387 C CA . PRO B 1 47 ? 18.078 3.139 -16.016 1 95.19 47 PRO B CA 1
ATOM 2388 C C . PRO B 1 47 ? 17.609 3.186 -14.57 1 95.19 47 PRO B C 1
ATOM 2390 O O . PRO B 1 47 ? 17.328 2.143 -13.969 1 95.19 47 PRO B O 1
ATOM 2393 N N . VAL B 1 48 ? 17.547 4.391 -13.969 1 96.94 48 VAL B N 1
ATOM 2394 C CA . VAL B 1 48 ? 17.031 4.594 -12.617 1 96.94 48 VAL B CA 1
ATOM 2395 C C . VAL B 1 48 ? 15.891 5.609 -12.648 1 96.94 48 VAL B C 1
ATOM 2397 O O . VAL B 1 48 ? 16 6.703 -12.086 1 96.94 48 VAL B O 1
ATOM 2400 N N . PRO B 1 49 ? 14.836 5.188 -13.328 1 97.62 49 PRO B N 1
ATOM 2401 C CA . PRO B 1 49 ? 13.703 6.117 -13.43 1 97.62 49 PRO B CA 1
ATOM 2402 C C . PRO B 1 49 ? 12.992 6.34 -12.102 1 97.62 49 PRO B C 1
ATOM 2404 O O . PRO B 1 49 ? 13.117 5.523 -11.188 1 97.62 49 PRO B O 1
ATOM 2407 N N . LEU B 1 50 ? 12.312 7.48 -12.016 1 97.88 50 LEU B N 1
ATOM 2408 C CA . LEU B 1 50 ? 11.344 7.68 -10.938 1 97.88 50 LEU B CA 1
ATOM 2409 C C . LEU B 1 50 ? 10.055 6.914 -11.219 1 97.88 50 LEU B C 1
ATOM 2411 O O . LEU B 1 50 ? 9.758 6.594 -12.375 1 97.88 50 LEU B O 1
ATOM 2415 N N . GLY B 1 51 ? 9.336 6.652 -10.195 1 98.19 51 GLY B N 1
ATOM 2416 C CA . GLY B 1 51 ? 8.047 6.004 -10.375 1 98.19 51 GLY B CA 1
ATOM 2417 C C . GLY B 1 51 ? 7.145 6.73 -11.359 1 98.19 51 GLY B C 1
ATOM 2418 O O . GLY B 1 51 ? 6.496 6.102 -12.195 1 98.19 51 GLY B O 1
ATOM 2419 N N . ARG B 1 52 ? 7.148 8.047 -11.281 1 98.25 52 ARG B N 1
ATOM 2420 C CA . ARG B 1 52 ? 6.289 8.812 -12.18 1 98.25 52 ARG B CA 1
ATOM 2421 C C . ARG B 1 52 ? 6.703 8.617 -13.633 1 98.25 52 ARG B C 1
ATOM 2423 O O . ARG B 1 52 ? 5.855 8.617 -14.531 1 98.25 52 ARG B O 1
ATOM 2430 N N . GLN B 1 53 ? 7.988 8.422 -13.898 1 98.5 53 GLN B N 1
ATOM 2431 C CA . GLN B 1 53 ? 8.477 8.227 -15.258 1 98.5 53 GLN B CA 1
ATOM 2432 C C . GLN B 1 53 ? 8.039 6.875 -15.812 1 98.5 53 GLN B C 1
ATOM 2434 O O . GLN B 1 53 ? 7.746 6.754 -17 1 98.5 53 GLN B O 1
ATOM 2439 N N . LEU B 1 54 ? 7.984 5.863 -14.953 1 98.62 54 LEU B N 1
ATOM 2440 C CA . LEU B 1 54 ? 7.473 4.562 -15.367 1 98.62 54 LEU B CA 1
ATOM 2441 C C . LEU B 1 54 ? 6.008 4.66 -15.781 1 98.62 54 LEU B C 1
ATOM 2443 O O . LEU B 1 54 ? 5.605 4.102 -16.797 1 98.62 54 LEU B O 1
ATOM 2447 N N . LEU B 1 55 ? 5.246 5.41 -15 1 98.75 55 LEU B N 1
ATOM 2448 C CA . LEU B 1 55 ? 3.836 5.613 -15.32 1 98.75 55 LEU B CA 1
ATOM 2449 C C . LEU B 1 55 ? 3.678 6.391 -16.625 1 98.75 55 LEU B C 1
ATOM 2451 O O . LEU B 1 55 ? 2.898 5.996 -17.5 1 98.75 55 LEU B O 1
ATOM 2455 N N . GLU B 1 56 ? 4.441 7.402 -16.75 1 98.69 56 GLU B N 1
ATOM 2456 C CA . GLU B 1 56 ? 4.359 8.25 -17.922 1 98.69 56 GLU B CA 1
ATOM 2457 C C . GLU B 1 56 ? 4.727 7.477 -19.188 1 98.69 56 GLU B C 1
ATOM 2459 O O . GLU B 1 56 ? 4.145 7.703 -20.25 1 98.69 56 GLU B O 1
ATOM 2464 N N . ALA B 1 57 ? 5.73 6.652 -19.078 1 98.38 57 ALA B N 1
ATOM 2465 C CA . ALA B 1 57 ? 6.129 5.824 -20.219 1 98.38 57 ALA B CA 1
ATOM 2466 C C . ALA B 1 57 ? 4.953 5.008 -20.75 1 98.38 57 ALA B C 1
ATOM 2468 O O . ALA B 1 57 ? 4.895 4.691 -21.938 1 98.38 57 ALA B O 1
ATOM 2469 N N . ALA B 1 58 ? 4.023 4.711 -19.875 1 98.25 58 ALA B N 1
ATOM 2470 C CA . ALA B 1 58 ? 2.854 3.914 -20.234 1 98.25 58 ALA B CA 1
ATOM 2471 C C . ALA B 1 58 ? 1.675 4.812 -20.609 1 98.25 58 ALA B C 1
ATOM 2473 O O . ALA B 1 58 ? 0.556 4.328 -20.797 1 98.25 58 ALA B O 1
ATOM 2474 N N . GLY B 1 59 ? 1.89 6.086 -20.578 1 98.19 59 GLY B N 1
ATOM 2475 C CA . GLY B 1 59 ? 0.838 7.027 -20.922 1 98.19 59 GLY B CA 1
ATOM 2476 C C . GLY B 1 59 ? -0.123 7.301 -19.781 1 98.19 59 GLY B C 1
ATOM 2477 O O . GLY B 1 59 ? -1.247 7.754 -20 1 98.19 59 GLY B O 1
ATOM 2478 N N . LEU B 1 60 ? 0.281 6.957 -18.625 1 98.38 60 LEU B N 1
ATOM 2479 C CA . LEU B 1 60 ? -0.555 7.184 -17.453 1 98.38 60 LEU B CA 1
ATOM 2480 C C . LEU B 1 60 ? -0.174 8.484 -16.766 1 98.38 60 LEU B C 1
ATOM 2482 O O . LEU B 1 60 ? 1.011 8.805 -16.641 1 98.38 60 LEU B O 1
ATOM 2486 N N . ASN B 1 61 ? -1.164 9.219 -16.344 1 98.06 61 ASN B N 1
ATOM 2487 C CA . ASN B 1 61 ? -0.919 10.453 -15.602 1 98.06 61 ASN B CA 1
ATOM 2488 C C . ASN B 1 61 ? -0.653 10.18 -14.125 1 98.06 61 ASN B C 1
ATOM 2490 O O . ASN B 1 61 ? -1.547 9.734 -13.406 1 98.06 61 ASN B O 1
ATOM 2494 N N . PRO B 1 62 ? 0.521 10.5 -13.68 1 96.19 62 PRO B N 1
ATOM 2495 C CA . PRO B 1 62 ? 0.873 10.211 -12.281 1 96.19 62 PRO B CA 1
ATOM 2496 C C . PRO B 1 62 ? -0.069 10.891 -11.289 1 96.19 62 PRO B C 1
ATOM 2498 O O . PRO B 1 62 ? -0.243 10.398 -10.172 1 96.19 62 PRO B O 1
ATOM 2501 N N . GLN B 1 63 ? -0.717 11.953 -11.633 1 93.38 63 GLN B N 1
ATOM 2502 C CA . GLN B 1 63 ? -1.539 12.719 -10.711 1 93.38 63 GLN B CA 1
ATOM 2503 C C . GLN B 1 63 ? -2.918 12.094 -10.539 1 93.38 63 GLN B C 1
ATOM 2505 O O . GLN B 1 63 ? -3.682 12.484 -9.656 1 93.38 63 GLN B O 1
ATOM 2510 N N . ASP B 1 64 ? -3.223 11.102 -11.32 1 95.5 64 ASP B N 1
ATOM 2511 C CA . ASP B 1 64 ? -4.555 10.5 -11.289 1 95.5 64 ASP B CA 1
ATOM 2512 C C . ASP B 1 64 ? -4.727 9.602 -10.07 1 95.5 64 ASP B C 1
ATOM 2514 O O . ASP B 1 64 ? -5.848 9.234 -9.719 1 95.5 64 ASP B O 1
ATOM 2518 N N . GLY B 1 65 ? -3.678 9.281 -9.43 1 96.44 65 GLY B N 1
ATOM 2519 C CA . GLY B 1 65 ? -3.805 8.477 -8.227 1 96.44 65 GLY B CA 1
ATOM 2520 C C . GLY B 1 65 ? -3.5 7.004 -8.461 1 96.44 65 GLY B C 1
ATOM 2521 O O . GLY B 1 65 ? -4.156 6.133 -7.895 1 96.44 65 GLY B O 1
ATOM 2522 N N . TYR B 1 66 ? -2.488 6.707 -9.32 1 98.06 66 TYR B N 1
ATOM 2523 C CA . TYR B 1 66 ? -2.096 5.328 -9.586 1 98.06 66 TYR B CA 1
ATOM 2524 C C . TYR B 1 66 ? -1.233 4.777 -8.461 1 98.06 66 TYR B C 1
ATOM 2526 O O . TYR B 1 66 ? -0.384 5.484 -7.914 1 98.06 66 TYR B O 1
ATOM 2534 N N . SER B 1 67 ? -1.506 3.559 -8.047 1 98.44 67 SER B N 1
ATOM 2535 C CA . SER B 1 67 ? -0.495 2.736 -7.391 1 98.44 67 SER B CA 1
ATOM 2536 C C . SER B 1 67 ? 0.375 2.012 -8.414 1 98.44 67 SER B C 1
ATOM 2538 O O . SER B 1 67 ? -0.125 1.527 -9.43 1 98.44 67 SER B O 1
ATOM 2540 N N . LEU B 1 68 ? 1.665 1.996 -8.195 1 98.69 68 LEU B N 1
ATOM 2541 C CA . LEU B 1 68 ? 2.619 1.301 -9.055 1 98.69 68 LEU B CA 1
ATOM 2542 C C . LEU B 1 68 ? 3.422 0.279 -8.258 1 98.69 68 LEU B C 1
ATOM 2544 O O . LEU B 1 68 ? 3.998 0.61 -7.219 1 98.69 68 LEU B O 1
ATOM 2548 N N . PHE B 1 69 ? 3.398 -0.972 -8.742 1 98.5 69 PHE B N 1
ATOM 2549 C CA . PHE B 1 69 ? 4.137 -2.033 -8.07 1 98.5 69 PHE B CA 1
ATOM 2550 C C . PHE B 1 69 ? 5.094 -2.725 -9.039 1 98.5 69 PHE B C 1
ATOM 2552 O O . PHE B 1 69 ? 4.727 -3.021 -10.172 1 98.5 69 PHE B O 1
ATOM 2559 N N . GLY B 1 70 ? 6.34 -2.887 -8.617 1 97.69 70 GLY B N 1
ATOM 2560 C CA . GLY B 1 70 ? 7.227 -3.828 -9.289 1 97.69 70 GLY B CA 1
ATOM 2561 C C . GLY B 1 70 ? 7.051 -5.258 -8.805 1 97.69 70 GLY B C 1
ATOM 2562 O O . GLY B 1 70 ? 6.965 -5.504 -7.602 1 97.69 70 GLY B O 1
ATOM 2563 N N . ILE B 1 71 ? 6.914 -6.125 -9.734 1 97.06 71 ILE B N 1
ATOM 2564 C CA . ILE B 1 71 ? 6.855 -7.539 -9.383 1 97.06 71 ILE B CA 1
ATOM 2565 C C . ILE B 1 71 ? 8.273 -8.109 -9.32 1 97.06 71 ILE B C 1
ATOM 2567 O O . ILE B 1 71 ? 8.898 -8.352 -10.352 1 97.06 71 ILE B O 1
ATOM 2571 N N . LEU B 1 72 ? 8.734 -8.375 -8.133 1 95.44 72 LEU B N 1
ATOM 2572 C CA . LEU B 1 72 ? 10.094 -8.852 -7.926 1 95.44 72 LEU B CA 1
ATOM 2573 C C . LEU B 1 72 ? 10.242 -10.305 -8.359 1 95.44 72 LEU B C 1
ATOM 2575 O O . LEU B 1 72 ? 9.242 -11.023 -8.453 1 95.44 72 LEU B O 1
ATOM 2579 N N . PRO B 1 73 ? 11.484 -10.742 -8.586 1 91.69 73 PRO B N 1
ATOM 2580 C CA . PRO B 1 73 ? 11.711 -12.148 -8.938 1 91.69 73 PRO B CA 1
ATOM 2581 C C . PRO B 1 73 ? 11.227 -13.109 -7.848 1 91.69 73 PRO B C 1
ATOM 2583 O O . PRO B 1 73 ? 10.805 -14.227 -8.156 1 91.69 73 PRO B O 1
ATOM 2586 N N . SER B 1 74 ? 11.227 -12.703 -6.605 1 91.38 74 SER B N 1
ATOM 2587 C CA . SER B 1 74 ? 10.75 -13.523 -5.5 1 91.38 74 SER B CA 1
ATOM 2588 C C . SER B 1 74 ? 9.242 -13.75 -5.59 1 91.38 74 SER B C 1
ATOM 2590 O O . SER B 1 74 ? 8.727 -14.727 -5.047 1 91.38 74 SER B O 1
ATOM 2592 N N . GLY B 1 75 ? 8.578 -12.852 -6.242 1 94.75 75 GLY B N 1
ATOM 2593 C CA . GLY B 1 75 ? 7.125 -12.875 -6.281 1 94.75 75 GLY B CA 1
ATOM 2594 C C . GLY B 1 75 ? 6.488 -11.758 -5.48 1 94.75 75 GLY B C 1
ATOM 2595 O O . GLY B 1 75 ? 5.297 -11.484 -5.625 1 94.75 75 GLY B O 1
ATOM 2596 N N . ASP B 1 76 ? 7.332 -11.094 -4.695 1 96.44 76 ASP B N 1
ATOM 2597 C CA . ASP B 1 76 ? 6.832 -9.977 -3.9 1 96.44 76 ASP B CA 1
ATOM 2598 C C . ASP B 1 76 ? 6.5 -8.773 -4.785 1 96.44 76 ASP B C 1
ATOM 2600 O O . ASP B 1 76 ? 7.133 -8.57 -5.824 1 96.44 76 ASP B O 1
ATOM 2604 N N . PHE B 1 77 ? 5.551 -8.039 -4.395 1 97.88 77 PHE B N 1
ATOM 2605 C CA . PHE B 1 77 ? 5.277 -6.746 -5.012 1 97.88 77 PHE B CA 1
ATOM 2606 C C . PHE B 1 77 ? 5.977 -5.625 -4.25 1 97.88 77 PHE B C 1
ATOM 2608 O O . PHE B 1 77 ? 5.949 -5.594 -3.018 1 97.88 77 PHE B O 1
ATOM 2615 N N . GLU B 1 78 ? 6.621 -4.785 -4.941 1 97 78 GLU B N 1
ATOM 2616 C CA . GLU B 1 78 ? 7.285 -3.629 -4.348 1 97 78 GLU B CA 1
ATOM 2617 C C . GLU B 1 78 ? 6.625 -2.328 -4.793 1 97 78 GLU B C 1
ATOM 2619 O O . GLU B 1 78 ? 6.555 -2.041 -5.992 1 97 78 GLU B O 1
ATOM 2624 N N . ASP B 1 79 ? 6.121 -1.643 -3.814 1 97.5 79 ASP B N 1
ATOM 2625 C CA . ASP B 1 79 ? 5.547 -0.333 -4.109 1 97.5 79 ASP B CA 1
ATOM 2626 C C . ASP B 1 79 ? 6.609 0.624 -4.648 1 97.5 79 ASP B C 1
ATOM 2628 O O . ASP B 1 79 ? 7.73 0.668 -4.137 1 97.5 79 ASP B O 1
ATOM 2632 N N . VAL B 1 80 ? 6.273 1.357 -5.688 1 97.38 80 VAL B N 1
ATOM 2633 C CA . VAL B 1 80 ? 7.141 2.379 -6.266 1 97.38 80 VAL B CA 1
ATOM 2634 C C . VAL B 1 80 ? 6.453 3.74 -6.199 1 97.38 80 VAL B C 1
ATOM 2636 O O . VAL B 1 80 ? 5.516 4.008 -6.953 1 97.38 80 VAL B O 1
ATOM 2639 N N . ARG B 1 81 ? 6.945 4.652 -5.352 1 96.75 81 ARG B N 1
ATOM 2640 C CA . ARG B 1 81 ? 6.363 5.98 -5.223 1 96.75 81 ARG B CA 1
ATOM 2641 C C . ARG B 1 81 ? 6.676 6.836 -6.445 1 96.75 81 ARG B C 1
ATOM 2643 O O . ARG B 1 81 ? 7.59 6.523 -7.211 1 96.75 81 ARG B O 1
ATOM 2650 N N . LEU B 1 82 ? 5.941 7.914 -6.598 1 96.81 82 LEU B N 1
ATOM 2651 C CA . LEU B 1 82 ? 6.094 8.781 -7.758 1 96.81 82 LEU B CA 1
ATOM 2652 C C . LEU B 1 82 ? 7.496 9.367 -7.816 1 96.81 82 LEU B C 1
ATOM 2654 O O . LEU B 1 82 ? 8.094 9.469 -8.891 1 96.81 82 LEU B O 1
ATOM 2658 N N . ASN B 1 83 ? 8.062 9.719 -6.641 1 94.75 83 ASN B N 1
ATOM 2659 C CA . ASN B 1 83 ? 9.352 10.406 -6.609 1 94.75 83 ASN B CA 1
ATOM 2660 C C . ASN B 1 83 ? 10.469 9.484 -6.141 1 94.75 83 ASN B C 1
ATOM 2662 O O . ASN B 1 83 ? 11.547 9.945 -5.758 1 94.75 83 ASN B O 1
ATOM 2666 N N . GLU B 1 84 ? 10.188 8.211 -6.148 1 94.88 84 GLU B N 1
ATOM 2667 C CA . GLU B 1 84 ? 11.172 7.215 -5.742 1 94.88 84 GLU B CA 1
ATOM 2668 C C . GLU B 1 84 ? 11.961 6.691 -6.945 1 94.88 84 GLU B C 1
ATOM 2670 O O . GLU B 1 84 ? 11.367 6.246 -7.93 1 94.88 84 GLU B O 1
ATOM 2675 N N . PRO B 1 85 ? 13.289 6.797 -6.906 1 94.81 85 PRO B N 1
ATOM 2676 C CA . PRO B 1 85 ? 14.062 6.121 -7.953 1 94.81 85 PRO B CA 1
ATOM 2677 C C . PRO B 1 85 ? 13.969 4.602 -7.871 1 94.81 85 PRO B C 1
ATOM 2679 O O . PRO B 1 85 ? 13.945 4.039 -6.77 1 94.81 85 PRO B O 1
ATOM 2682 N N . PHE B 1 86 ? 13.789 3.932 -8.953 1 95.94 86 PHE B N 1
ATOM 2683 C CA . PHE B 1 86 ? 13.766 2.477 -9.055 1 95.94 86 PHE B CA 1
ATOM 2684 C C . PHE B 1 86 ? 14.875 1.988 -9.984 1 95.94 86 PHE B C 1
ATOM 2686 O O . PHE B 1 86 ? 14.781 2.137 -11.203 1 95.94 86 PHE B O 1
ATOM 2693 N N . ASP B 1 87 ? 15.914 1.423 -9.422 1 95.06 87 ASP B N 1
ATOM 2694 C CA . ASP B 1 87 ? 17.062 0.975 -10.195 1 95.06 87 ASP B CA 1
ATOM 2695 C C . ASP B 1 87 ? 16.734 -0.295 -10.977 1 95.06 87 ASP B C 1
ATOM 2697 O O . ASP B 1 87 ? 16.734 -1.392 -10.414 1 95.06 87 ASP B O 1
ATOM 2701 N N . LEU B 1 88 ? 16.594 -0.166 -12.273 1 94.88 88 LEU B N 1
ATOM 2702 C CA . LEU B 1 88 ? 16.219 -1.278 -13.141 1 94.88 88 LEU B CA 1
ATOM 2703 C C . LEU B 1 88 ? 17.375 -2.271 -13.273 1 94.88 88 LEU B C 1
ATOM 2705 O O . LEU B 1 88 ? 17.172 -3.398 -13.727 1 94.88 88 LEU B O 1
ATOM 2709 N N . ARG B 1 89 ? 18.609 -1.956 -12.805 1 91.12 89 ARG B N 1
ATOM 2710 C CA . ARG B 1 89 ? 19.797 -2.781 -12.953 1 91.12 89 ARG B CA 1
ATOM 2711 C C . ARG B 1 89 ? 19.922 -3.779 -11.805 1 91.12 89 ARG B C 1
ATOM 2713 O O . ARG B 1 89 ? 20.547 -4.828 -11.953 1 91.12 89 ARG B O 1
ATOM 2720 N N . GLU B 1 90 ? 19.266 -3.389 -10.609 1 81.19 90 GLU B N 1
ATOM 2721 C CA . GLU B 1 90 ? 19.562 -4.109 -9.375 1 81.19 90 GLU B CA 1
ATOM 2722 C C . GLU B 1 90 ? 18.422 -5.047 -9 1 81.19 90 GLU B C 1
ATOM 2724 O O . GLU B 1 90 ? 18.641 -6.039 -8.289 1 81.19 90 GLU B O 1
ATOM 2729 N N . HIS B 1 91 ? 17.328 -4.836 -9.477 1 71.06 91 HIS B N 1
ATOM 2730 C CA . HIS B 1 91 ? 16.188 -5.496 -8.859 1 71.06 91 HIS B CA 1
ATOM 2731 C C . HIS B 1 91 ? 15.719 -6.688 -9.695 1 71.06 91 HIS B C 1
ATOM 2733 O O . HIS B 1 91 ? 14.906 -7.492 -9.234 1 71.06 91 HIS B O 1
ATOM 2739 N N . GLY B 1 92 ? 16.312 -6.836 -10.82 1 82.44 92 GLY B N 1
ATOM 2740 C CA . GLY B 1 92 ? 15.828 -7.914 -11.664 1 82.44 92 GLY B CA 1
ATOM 2741 C C . GLY B 1 92 ? 14.344 -7.832 -11.953 1 82.44 92 GLY B C 1
ATOM 2742 O O . GLY B 1 92 ? 13.688 -8.859 -12.164 1 82.44 92 GLY B O 1
ATOM 2743 N N . THR B 1 93 ? 13.836 -6.703 -11.789 1 89.94 93 THR B N 1
ATOM 2744 C CA . THR B 1 93 ? 12.406 -6.477 -11.992 1 89.94 93 THR B CA 1
ATOM 2745 C C . THR B 1 93 ? 12.141 -5.953 -13.398 1 89.94 93 THR B C 1
ATOM 2747 O O . THR B 1 93 ? 12.625 -4.883 -13.773 1 89.94 93 THR B O 1
ATOM 2750 N N . GLU B 1 94 ? 11.328 -6.762 -14.156 1 94 94 GLU B N 1
ATOM 2751 C CA . GLU B 1 94 ? 10.961 -6.336 -15.508 1 94 94 GLU B CA 1
ATOM 2752 C C . GLU B 1 94 ? 9.484 -5.973 -15.594 1 94 94 GLU B C 1
ATOM 2754 O O . GLU B 1 94 ? 9.062 -5.285 -16.516 1 94 94 GLU B O 1
ATOM 2759 N N . ARG B 1 95 ? 8.742 -6.504 -14.688 1 97.5 95 ARG B N 1
ATOM 2760 C CA . ARG B 1 95 ? 7.289 -6.371 -14.773 1 97.5 95 ARG B CA 1
ATOM 2761 C C . ARG B 1 95 ? 6.762 -5.426 -13.695 1 97.5 95 ARG B C 1
ATOM 2763 O O . ARG B 1 95 ? 7.141 -5.535 -12.531 1 97.5 95 ARG B O 1
ATOM 2770 N N . PHE B 1 96 ? 5.945 -4.5 -14.156 1 98.44 96 PHE B N 1
ATOM 2771 C CA . PHE B 1 96 ? 5.254 -3.564 -13.273 1 98.44 96 PHE B CA 1
ATOM 2772 C C . PHE B 1 96 ? 3.748 -3.625 -13.492 1 98.44 96 PHE B C 1
ATOM 2774 O O . PHE B 1 96 ? 3.289 -3.934 -14.602 1 98.44 96 PHE B O 1
ATOM 2781 N N . VAL B 1 97 ? 3 -3.381 -12.477 1 98.75 97 VAL B N 1
ATOM 2782 C CA . VAL B 1 97 ? 1.548 -3.305 -12.602 1 98.75 97 VAL B CA 1
ATOM 2783 C C . VAL B 1 97 ? 1.038 -2.029 -11.938 1 98.75 97 VAL B C 1
ATOM 2785 O O . VAL B 1 97 ? 1.474 -1.678 -10.836 1 98.75 97 VAL B O 1
ATOM 2788 N N . ALA B 1 98 ? 0.215 -1.299 -12.609 1 98.81 98 ALA B N 1
ATOM 2789 C CA . ALA B 1 98 ? -0.385 -0.061 -12.117 1 98.81 98 ALA B CA 1
ATOM 2790 C C . ALA B 1 98 ? -1.885 -0.229 -11.891 1 98.81 98 ALA B C 1
ATOM 2792 O O . ALA B 1 98 ? -2.559 -0.923 -12.656 1 98.81 98 ALA B O 1
ATOM 2793 N N . PHE B 1 99 ? -2.395 0.403 -10.859 1 98.69 99 PHE B N 1
ATOM 2794 C CA . PHE B 1 99 ? -3.82 0.43 -10.562 1 98.69 99 PHE B CA 1
ATOM 2795 C C . PHE B 1 99 ? -4.297 1.856 -10.312 1 98.69 99 PHE B C 1
ATOM 2797 O O . PHE B 1 99 ? -3.689 2.592 -9.531 1 98.69 99 PHE B O 1
ATOM 2804 N N . LEU B 1 100 ? -5.305 2.287 -11.031 1 98.12 100 LEU B N 1
ATOM 2805 C CA . LEU B 1 100 ? -6.043 3.467 -10.594 1 98.12 100 LEU B CA 1
ATOM 2806 C C . LEU B 1 100 ? -6.961 3.131 -9.422 1 98.12 100 LEU B C 1
ATOM 2808 O O . LEU B 1 100 ? -8.008 2.508 -9.609 1 98.12 100 LEU B O 1
ATOM 2812 N N . THR B 1 101 ? -6.465 3.5 -8.219 1 98.06 101 THR B N 1
ATOM 2813 C CA . THR B 1 101 ? -7.156 2.982 -7.043 1 98.06 101 THR B CA 1
ATOM 2814 C C . THR B 1 101 ? -6.969 3.916 -5.848 1 98.06 101 THR B C 1
ATOM 2816 O O . THR B 1 101 ? -5.992 4.668 -5.793 1 98.06 101 THR B O 1
ATOM 2819 N N . ASP B 1 102 ? -7.906 3.873 -4.867 1 97.94 102 ASP B N 1
ATOM 2820 C CA . ASP B 1 102 ? -7.828 4.633 -3.625 1 97.94 102 ASP B CA 1
ATOM 2821 C C . ASP B 1 102 ? -7.398 3.742 -2.461 1 97.94 102 ASP B C 1
ATOM 2823 O O . ASP B 1 102 ? -7.266 4.211 -1.33 1 97.94 102 ASP B O 1
ATOM 2827 N N . ARG B 1 103 ? -7.184 2.459 -2.773 1 98.12 103 ARG B N 1
ATOM 2828 C CA . ARG B 1 103 ? -6.715 1.546 -1.735 1 98.12 103 ARG B CA 1
ATOM 2829 C C . ARG B 1 103 ? -6.062 0.311 -2.348 1 98.12 103 ARG B C 1
ATOM 2831 O O . ARG B 1 103 ? -6.398 -0.084 -3.467 1 98.12 103 ARG B O 1
ATOM 2838 N N . ASP B 1 104 ? -5.129 -0.258 -1.676 1 98.38 104 ASP B N 1
ATOM 2839 C CA . ASP B 1 104 ? -4.461 -1.497 -2.062 1 98.38 104 ASP B CA 1
ATOM 2840 C C . ASP B 1 104 ? -4.828 -2.637 -1.113 1 98.38 104 ASP B C 1
ATOM 2842 O O . ASP B 1 104 ? -4.672 -2.512 0.104 1 98.38 104 ASP B O 1
ATOM 2846 N N . PHE B 1 105 ? -5.285 -3.701 -1.661 1 98.69 105 PHE B N 1
ATOM 2847 C CA . PHE B 1 105 ? -5.609 -4.883 -0.874 1 98.69 105 PHE B CA 1
ATOM 2848 C C . PHE B 1 105 ? -4.391 -5.797 -0.743 1 98.69 105 PHE B C 1
ATOM 2850 O O . PHE B 1 105 ? -3.635 -5.969 -1.699 1 98.69 105 PHE B O 1
ATOM 2857 N N . LYS B 1 106 ? -4.273 -6.375 0.435 1 98.5 106 LYS B N 1
ATOM 2858 C CA . LYS B 1 106 ? -3.164 -7.289 0.696 1 98.5 106 LYS B CA 1
ATOM 2859 C C . LYS B 1 106 ? -3.58 -8.742 0.463 1 98.5 106 LYS B C 1
ATOM 2861 O O . LYS B 1 106 ? -4.699 -9.133 0.796 1 98.5 106 LYS B O 1
ATOM 2866 N N . LEU B 1 107 ? -2.748 -9.484 -0.071 1 98.31 107 LEU B N 1
ATOM 2867 C CA . LEU B 1 107 ? -2.854 -10.93 -0.178 1 98.31 107 LEU B CA 1
ATOM 2868 C C . LEU B 1 107 ? -1.473 -11.578 -0.218 1 98.31 107 LEU B C 1
ATOM 2870 O O . LEU B 1 107 ? -0.466 -10.883 -0.391 1 98.31 107 LEU B O 1
ATOM 2874 N N . THR B 1 108 ? -1.42 -12.844 0.058 1 97.88 108 THR B N 1
ATOM 2875 C CA . THR B 1 108 ? -0.157 -13.555 -0.084 1 97.88 108 THR B CA 1
ATOM 2876 C C . THR B 1 108 ? -0.297 -14.711 -1.074 1 97.88 108 THR B C 1
ATOM 2878 O O . THR B 1 108 ? -1.383 -15.273 -1.232 1 97.88 108 THR B O 1
ATOM 2881 N N . LEU B 1 109 ? 0.679 -14.938 -1.765 1 97.88 109 LEU B N 1
ATOM 2882 C CA . LEU B 1 109 ? 0.798 -16.078 -2.664 1 97.88 109 LEU B CA 1
ATOM 2883 C C . LEU B 1 109 ? 2.1 -16.844 -2.414 1 97.88 109 LEU B C 1
ATOM 2885 O O . LEU B 1 109 ? 3.186 -16.312 -2.676 1 97.88 109 LEU B O 1
ATOM 2889 N N . ASN B 1 110 ? 2.002 -18.047 -1.861 1 96.62 110 ASN B N 1
ATOM 2890 C CA . ASN B 1 110 ? 3.17 -18.844 -1.504 1 96.62 110 ASN B CA 1
ATOM 2891 C C . ASN B 1 110 ? 4.09 -18.094 -0.545 1 96.62 110 ASN B C 1
ATOM 2893 O O . ASN B 1 110 ? 5.312 -18.109 -0.713 1 96.62 110 ASN B O 1
ATOM 2897 N N . GLY B 1 111 ? 3.498 -17.328 0.338 1 95.06 111 GLY B N 1
ATOM 2898 C CA . GLY B 1 111 ? 4.258 -16.641 1.367 1 95.06 111 GLY B CA 1
ATOM 2899 C C . GLY B 1 111 ? 4.777 -15.289 0.919 1 95.06 111 GLY B C 1
ATOM 2900 O O . GLY B 1 111 ? 5.289 -14.516 1.73 1 95.06 111 GLY B O 1
ATOM 2901 N N . ASN B 1 112 ? 4.641 -15.008 -0.362 1 96.56 112 ASN B N 1
ATOM 2902 C CA . ASN B 1 112 ? 5.039 -13.703 -0.884 1 96.56 112 ASN B CA 1
ATOM 2903 C C . ASN B 1 112 ? 3.949 -12.656 -0.668 1 96.56 112 ASN B C 1
ATOM 2905 O O . ASN B 1 112 ? 2.762 -12.953 -0.807 1 96.56 112 ASN B O 1
ATOM 2909 N N . ASP B 1 113 ? 4.379 -11.453 -0.366 1 96.75 113 ASP B N 1
ATOM 2910 C CA . ASP B 1 113 ? 3.445 -10.367 -0.11 1 96.75 113 ASP B CA 1
ATOM 2911 C C . ASP B 1 113 ? 3.062 -9.656 -1.405 1 96.75 113 ASP B C 1
ATOM 2913 O O . ASP B 1 113 ? 3.926 -9.125 -2.107 1 96.75 113 ASP B O 1
ATOM 2917 N N . LEU B 1 114 ? 1.775 -9.648 -1.685 1 98.12 114 LEU B N 1
ATOM 2918 C CA . LEU B 1 114 ? 1.254 -8.992 -2.877 1 98.12 114 LEU B CA 1
ATOM 2919 C C . LEU B 1 114 ? 0.327 -7.844 -2.502 1 98.12 114 LEU B C 1
ATOM 2921 O O . LEU B 1 114 ? -0.188 -7.797 -1.382 1 98.12 114 LEU B O 1
ATOM 2925 N N . ARG B 1 115 ? 0.236 -6.926 -3.424 1 98.31 115 ARG B N 1
ATOM 2926 C CA . ARG B 1 115 ? -0.727 -5.828 -3.389 1 98.31 115 ARG B CA 1
ATOM 2927 C C . ARG B 1 115 ? -1.58 -5.809 -4.652 1 98.31 115 ARG B C 1
ATOM 2929 O O . ARG B 1 115 ? -1.075 -6.043 -5.754 1 98.31 115 ARG B O 1
ATOM 2936 N N . TRP B 1 116 ? -2.85 -5.59 -4.434 1 98.69 116 TRP B N 1
ATOM 2937 C CA . TRP B 1 116 ? -3.781 -5.566 -5.555 1 98.69 116 TRP B CA 1
ATOM 2938 C C . TRP B 1 116 ? -4.723 -4.371 -5.457 1 98.69 116 TRP B C 1
ATOM 2940 O O . TRP B 1 116 ? -5.348 -4.148 -4.414 1 98.69 116 TRP B O 1
ATOM 2950 N N . GLY B 1 117 ? -4.809 -3.631 -6.469 1 98.56 117 GLY B N 1
ATOM 2951 C CA . GLY B 1 117 ? -5.539 -2.373 -6.438 1 98.56 117 GLY B CA 1
ATOM 2952 C C . GLY B 1 117 ? -6.996 -2.518 -6.828 1 98.56 117 GLY B C 1
ATOM 2953 O O . GLY B 1 117 ? -7.652 -1.533 -7.18 1 98.56 117 GLY B O 1
ATOM 2954 N N . LYS B 1 118 ? -7.527 -3.703 -6.879 1 98.25 118 LYS B N 1
ATOM 2955 C CA . LYS B 1 118 ? -8.938 -3.99 -7.152 1 98.25 118 LYS B CA 1
ATOM 2956 C C . LYS B 1 118 ? -9.555 -4.82 -6.035 1 98.25 118 LYS B C 1
ATOM 2958 O O . LYS B 1 118 ? -8.859 -5.59 -5.367 1 98.25 118 LYS B O 1
ATOM 2963 N N . PRO B 1 119 ? -10.867 -4.664 -5.848 1 97.69 119 PRO B N 1
ATOM 2964 C CA . PRO B 1 119 ? -11.516 -5.348 -4.727 1 97.69 119 PRO B CA 1
ATOM 2965 C C . PRO B 1 119 ? -11.648 -6.852 -4.953 1 97.69 119 PRO B C 1
ATOM 2967 O O . PRO B 1 119 ? -12.086 -7.578 -4.055 1 97.69 119 PRO B O 1
ATOM 2970 N N . ALA B 1 120 ? -11.289 -7.305 -6.16 1 98.25 120 ALA B N 1
ATOM 2971 C CA . ALA B 1 120 ? -11.328 -8.727 -6.48 1 98.25 120 ALA B CA 1
ATOM 2972 C C . ALA B 1 120 ? -10.156 -9.117 -7.379 1 98.25 120 ALA B C 1
ATOM 2974 O O . ALA B 1 120 ? -9.625 -8.289 -8.117 1 98.25 120 ALA B O 1
ATOM 2975 N N . ILE B 1 121 ? -9.781 -10.359 -7.297 1 98.44 121 ILE B N 1
ATOM 2976 C CA . ILE B 1 121 ? -8.703 -10.883 -8.133 1 98.44 121 ILE B CA 1
ATOM 2977 C C . ILE B 1 121 ? -9.141 -12.195 -8.773 1 98.44 121 ILE B C 1
ATOM 2979 O O . ILE B 1 121 ? -9.789 -13.023 -8.133 1 98.44 121 ILE B O 1
ATOM 2983 N N . SER B 1 122 ? -8.875 -12.406 -10.031 1 97.38 122 SER B N 1
ATOM 2984 C CA . SER B 1 122 ? -9.289 -13.617 -10.727 1 97.38 122 SER B CA 1
ATOM 2985 C C . SER B 1 122 ? -8.305 -14.758 -10.477 1 97.38 122 SER B C 1
ATOM 2987 O O . SER B 1 122 ? -7.113 -14.523 -10.258 1 97.38 122 SER B O 1
ATOM 2989 N N . GLY B 1 123 ? -8.836 -15.953 -10.562 1 96.62 123 GLY B N 1
ATOM 2990 C CA . GLY B 1 123 ? -7.961 -17.109 -10.5 1 96.62 123 GLY B CA 1
ATOM 2991 C C . GLY B 1 123 ? -6.883 -17.109 -11.562 1 96.62 123 GLY B C 1
ATOM 2992 O O . GLY B 1 123 ? -5.734 -17.453 -11.289 1 96.62 123 GLY B O 1
ATOM 2993 N N . ASN B 1 124 ? -7.238 -16.703 -12.734 1 95.69 124 ASN B N 1
ATOM 2994 C CA . ASN B 1 124 ? -6.277 -16.641 -13.836 1 95.69 124 ASN B CA 1
ATOM 2995 C C . ASN B 1 124 ? -5.062 -15.789 -13.461 1 95.69 124 ASN B C 1
ATOM 2997 O O . ASN B 1 124 ? -3.93 -16.141 -13.789 1 95.69 124 ASN B O 1
ATOM 3001 N N . ILE B 1 125 ? -5.281 -14.711 -12.812 1 97.88 125 ILE B N 1
ATOM 3002 C CA . ILE B 1 125 ? -4.199 -13.828 -12.375 1 97.88 125 ILE B CA 1
ATOM 3003 C C . ILE B 1 125 ? -3.322 -14.562 -11.359 1 97.88 125 ILE B C 1
ATOM 3005 O O . ILE B 1 125 ? -2.094 -14.539 -11.469 1 97.88 125 ILE B O 1
ATOM 3009 N N . LEU B 1 126 ? -3.918 -15.172 -10.391 1 97.94 126 LEU B N 1
ATOM 3010 C CA . LEU B 1 126 ? -3.178 -15.914 -9.375 1 97.94 126 LEU B CA 1
ATOM 3011 C C . LEU B 1 126 ? -2.34 -17.016 -10.008 1 97.94 126 LEU B C 1
ATOM 3013 O O . LEU B 1 126 ? -1.17 -17.188 -9.664 1 97.94 126 LEU B O 1
ATOM 3017 N N . TYR B 1 127 ? -2.953 -17.781 -10.938 1 95.81 127 TYR B N 1
ATOM 3018 C CA . TYR B 1 127 ? -2.234 -18.859 -11.617 1 95.81 127 TYR B CA 1
ATOM 3019 C C . TYR B 1 127 ? -1.041 -18.297 -12.391 1 95.81 127 TYR B C 1
ATOM 3021 O O . TYR B 1 127 ? 0.034 -18.906 -12.398 1 95.81 127 TYR B O 1
ATOM 3029 N N . SER B 1 128 ? -1.231 -17.188 -12.984 1 96.12 128 SER B N 1
ATOM 3030 C CA . SER B 1 128 ? -0.158 -16.547 -13.734 1 96.12 128 SER B CA 1
ATOM 3031 C C . SER B 1 128 ? 0.978 -16.109 -12.812 1 96.12 128 SER B C 1
ATOM 3033 O O . SER B 1 128 ? 2.15 -16.359 -13.109 1 96.12 128 SER B O 1
ATOM 3035 N N . LEU B 1 129 ? 0.648 -15.469 -11.711 1 97.06 129 LEU B N 1
ATOM 3036 C CA . LEU B 1 129 ? 1.651 -14.984 -10.773 1 97.06 129 LEU B CA 1
ATOM 3037 C C . LEU B 1 129 ? 2.424 -16.156 -10.156 1 97.06 129 LEU B C 1
ATOM 3039 O O . LEU B 1 129 ? 3.619 -16.031 -9.883 1 97.06 129 LEU B O 1
ATOM 3043 N N . ALA B 1 130 ? 1.7 -17.266 -10.008 1 96.56 130 ALA B N 1
ATOM 3044 C CA . ALA B 1 130 ? 2.309 -18.438 -9.383 1 96.56 130 ALA B CA 1
ATOM 3045 C C . ALA B 1 130 ? 3.045 -19.281 -10.422 1 96.56 130 ALA B C 1
ATOM 3047 O O . ALA B 1 130 ? 3.713 -20.25 -10.07 1 96.56 130 ALA B O 1
ATOM 3048 N N . LYS B 1 131 ? 2.887 -18.938 -11.68 1 93.12 131 LYS B N 1
ATOM 3049 C CA . LYS B 1 131 ? 3.4 -19.766 -12.773 1 93.12 131 LYS B CA 1
ATOM 3050 C C . LYS B 1 131 ? 2.947 -21.219 -12.617 1 93.12 131 LYS B C 1
ATOM 3052 O O . LYS B 1 131 ? 3.744 -22.141 -12.781 1 93.12 131 LYS B O 1
ATOM 3057 N N . ALA B 1 132 ? 1.686 -21.266 -12.125 1 90 132 ALA B N 1
ATOM 3058 C CA . ALA B 1 132 ? 1.114 -22.594 -11.914 1 90 132 ALA B CA 1
ATOM 3059 C C . ALA B 1 132 ? 0.6 -23.188 -13.227 1 90 132 ALA B C 1
ATOM 3061 O O . ALA B 1 132 ? -0.116 -22.516 -13.977 1 90 132 ALA B O 1
ATOM 3062 N N . ASP B 1 133 ? 1.092 -24.375 -13.453 1 80.06 133 ASP B N 1
ATOM 3063 C CA . ASP B 1 133 ? 0.698 -25.094 -14.664 1 80.06 133 ASP B CA 1
ATOM 3064 C C . ASP B 1 133 ? -0.286 -26.219 -14.336 1 80.06 133 ASP B C 1
ATOM 3066 O O . ASP B 1 133 ? -0.852 -26.25 -13.242 1 80.06 133 ASP B O 1
ATOM 3070 N N . GLY B 1 134 ? -0.583 -27.094 -15.258 1 74.94 134 GLY B N 1
ATOM 3071 C CA . GLY B 1 134 ? -1.658 -28.078 -15.297 1 74.94 134 GLY B CA 1
ATOM 3072 C C . GLY B 1 134 ? -1.684 -28.984 -14.078 1 74.94 134 GLY B C 1
ATOM 3073 O O . GLY B 1 134 ? -2.754 -29.375 -13.617 1 74.94 134 GLY B O 1
ATOM 3074 N N . GLU B 1 135 ? -0.627 -29.125 -13.406 1 82.44 135 GLU B N 1
ATOM 3075 C CA . GLU B 1 135 ? -0.651 -30.078 -12.305 1 82.44 135 GLU B CA 1
ATOM 3076 C C . GLU B 1 135 ? -0.805 -29.375 -10.961 1 82.44 135 GLU B C 1
ATOM 3078 O O . GLU B 1 135 ? -1.177 -30 -9.969 1 82.44 135 GLU B O 1
ATOM 3083 N N . LEU B 1 136 ? -0.492 -28.141 -11.023 1 91.25 136 LEU B N 1
ATOM 3084 C CA . LEU B 1 136 ? -0.578 -27.375 -9.781 1 91.25 136 LEU B CA 1
ATOM 3085 C C . LEU B 1 136 ? -1.85 -26.547 -9.742 1 91.25 136 LEU B C 1
ATOM 3087 O O . LEU B 1 136 ? -2.258 -25.984 -10.766 1 91.25 136 LEU B O 1
ATOM 3091 N N . GLY B 1 137 ? -2.467 -26.609 -8.594 1 93.12 137 GLY B N 1
ATOM 3092 C CA . GLY B 1 137 ? -3.607 -25.75 -8.336 1 93.12 137 GLY B CA 1
ATOM 3093 C C . GLY B 1 137 ? -3.326 -24.688 -7.297 1 93.12 137 GLY B C 1
ATOM 3094 O O . GLY B 1 137 ? -2.295 -24.719 -6.621 1 93.12 137 GLY B O 1
ATOM 3095 N N . ILE B 1 138 ? -4.121 -23.625 -7.375 1 96.12 138 ILE B N 1
ATOM 3096 C CA . ILE B 1 138 ? -4.094 -22.594 -6.355 1 96.12 138 ILE B CA 1
ATOM 3097 C C . ILE B 1 138 ? -5.152 -22.875 -5.293 1 96.12 138 ILE B C 1
ATOM 3099 O O . ILE B 1 138 ? -6.277 -23.266 -5.621 1 96.12 138 ILE B O 1
ATOM 3103 N N . PHE B 1 139 ? -4.777 -22.719 -4.055 1 95.38 139 PHE B N 1
ATOM 3104 C CA . PHE B 1 139 ? -5.688 -22.969 -2.943 1 95.38 139 PHE B CA 1
ATOM 3105 C C . PHE B 1 139 ? -5.699 -21.781 -1.987 1 95.38 139 PHE B C 1
ATOM 3107 O O . PHE B 1 139 ? -4.656 -21.172 -1.729 1 95.38 139 PHE B O 1
ATOM 3114 N N . LEU B 1 140 ? -6.871 -21.422 -1.48 1 96.75 140 LEU B N 1
ATOM 3115 C CA . LEU B 1 140 ? -7.039 -20.422 -0.436 1 96.75 140 LEU B CA 1
ATOM 3116 C C . LEU B 1 140 ? -6.984 -21.062 0.948 1 96.75 140 LEU B C 1
ATOM 3118 O O . LEU B 1 140 ? -7.707 -22.016 1.221 1 96.75 140 LEU B O 1
ATOM 3122 N N . GLU B 1 141 ? -6.109 -20.5 1.734 1 94.5 141 GLU B N 1
ATOM 3123 C CA . GLU B 1 141 ? -6.051 -20.984 3.109 1 94.5 141 GLU B CA 1
ATOM 3124 C C . GLU B 1 141 ? -7.227 -20.469 3.93 1 94.5 141 GLU B C 1
ATOM 3126 O O . GLU B 1 141 ? -7.488 -19.25 3.949 1 94.5 141 GLU B O 1
ATOM 3131 N N . VAL B 1 142 ? -7.941 -21.375 4.613 1 88.25 142 VAL B N 1
ATOM 3132 C CA . VAL B 1 142 ? -9.07 -20.984 5.457 1 88.25 142 VAL B CA 1
ATOM 3133 C C . VAL B 1 142 ? -8.758 -21.328 6.914 1 88.25 142 VAL B C 1
ATOM 3135 O O . VAL B 1 142 ? -7.953 -22.219 7.195 1 88.25 142 VAL B O 1
ATOM 3138 N N . PRO B 1 143 ? -9.227 -20.5 7.867 1 78.94 143 PRO B N 1
ATOM 3139 C CA . PRO B 1 143 ? -8.906 -20.656 9.289 1 78.94 143 PRO B CA 1
ATOM 3140 C C . PRO B 1 143 ? -9.047 -22.094 9.781 1 78.94 143 PRO B C 1
ATOM 3142 O O . PRO B 1 143 ? -8.281 -22.531 10.641 1 78.94 143 PRO B O 1
ATOM 3145 N N . ASP B 1 144 ? -9.883 -22.859 9.336 1 75.81 144 ASP B N 1
ATOM 3146 C CA . ASP B 1 144 ? -10.094 -24.219 9.844 1 75.81 144 ASP B CA 1
ATOM 3147 C C . ASP B 1 144 ? -9.086 -25.188 9.242 1 75.81 144 ASP B C 1
ATOM 3149 O O . ASP B 1 144 ? -9.195 -26.406 9.445 1 75.81 144 ASP B O 1
ATOM 3153 N N . GLY B 1 145 ? -8.086 -24.609 8.664 1 75 145 GLY B N 1
ATOM 3154 C CA . GLY B 1 145 ? -7.035 -25.453 8.125 1 75 145 GLY B CA 1
ATOM 3155 C C . GLY B 1 145 ? -7.375 -26.047 6.77 1 75 145 GLY B C 1
ATOM 3156 O O . GLY B 1 145 ? -6.523 -26.656 6.125 1 75 145 GLY B O 1
ATOM 3157 N N . GLU B 1 146 ? -8.555 -25.875 6.441 1 79.69 146 GLU B N 1
ATOM 3158 C CA . GLU B 1 146 ? -8.922 -26.391 5.129 1 79.69 146 GLU B CA 1
ATOM 3159 C C . GLU B 1 146 ? -8.461 -25.453 4.016 1 79.69 146 GLU B C 1
ATOM 3161 O O . GLU B 1 146 ? -8.102 -24.297 4.277 1 79.69 146 GLU B O 1
ATOM 3166 N N . GLN B 1 147 ? -8.141 -26.094 2.877 1 88.94 147 GLN B N 1
ATOM 3167 C CA . GLN B 1 147 ? -7.777 -25.344 1.68 1 88.94 147 GLN B CA 1
ATOM 3168 C C . GLN B 1 147 ? -8.867 -25.438 0.616 1 88.94 147 GLN B C 1
ATOM 3170 O O . GLN B 1 147 ? -9.336 -26.531 0.295 1 88.94 147 GLN B O 1
ATOM 3175 N N . ARG B 1 148 ? -9.289 -24.375 0.164 1 91.62 148 ARG B N 1
ATOM 3176 C CA . ARG B 1 148 ? -10.312 -24.312 -0.879 1 91.62 148 ARG B CA 1
ATOM 3177 C C . ARG B 1 148 ? -9.68 -24.062 -2.246 1 91.62 148 ARG B C 1
ATOM 3179 O O . ARG B 1 148 ? -8.961 -23.078 -2.439 1 91.62 148 ARG B O 1
ATOM 3186 N N . PRO B 1 149 ? -9.953 -24.938 -3.199 1 92.06 149 PRO B N 1
ATOM 3187 C CA . PRO B 1 149 ? -9.391 -24.719 -4.531 1 92.06 149 PRO B CA 1
ATOM 3188 C C . PRO B 1 149 ? -9.969 -23.484 -5.219 1 92.06 149 PRO B C 1
ATOM 3190 O O . PRO B 1 149 ? -11.148 -23.156 -5.031 1 92.06 149 PRO B O 1
ATOM 3193 N N . ILE B 1 150 ? -9.102 -22.812 -5.926 1 95 150 ILE B N 1
ATOM 3194 C CA . ILE B 1 150 ? -9.508 -21.656 -6.711 1 95 150 ILE B CA 1
ATOM 3195 C C . ILE B 1 150 ? -9.484 -22 -8.195 1 95 150 ILE B C 1
ATOM 3197 O O . ILE B 1 150 ? -8.453 -22.391 -8.734 1 95 150 ILE B O 1
ATOM 3201 N N . GLU B 1 151 ? -10.648 -21.859 -8.828 1 89.88 151 GLU B N 1
ATOM 3202 C CA . GLU B 1 151 ? -10.703 -22.078 -10.273 1 89.88 151 GLU B CA 1
ATOM 3203 C C . GLU B 1 151 ? -10.188 -20.859 -11.039 1 89.88 151 GLU B C 1
ATOM 3205 O O . GLU B 1 151 ? -10.367 -19.719 -10.602 1 89.88 151 GLU B O 1
ATOM 3210 N N . PRO B 1 152 ? -9.586 -21.125 -12.18 1 90.69 152 PRO B N 1
ATOM 3211 C CA . PRO B 1 152 ? -9.023 -20.031 -12.969 1 90.69 152 PRO B CA 1
ATOM 3212 C C . PRO B 1 152 ? -10.039 -18.922 -13.266 1 90.69 152 PRO B C 1
ATOM 3214 O O . PRO B 1 152 ? -9.703 -17.75 -13.227 1 90.69 152 PRO B O 1
ATOM 3217 N N . HIS B 1 153 ? -11.281 -19.203 -13.461 1 92 153 HIS B N 1
ATOM 3218 C CA . HIS B 1 153 ? -12.281 -18.219 -13.875 1 92 153 HIS B CA 1
ATOM 3219 C C . HIS B 1 153 ? -12.969 -17.594 -12.672 1 92 153 HIS B C 1
ATOM 3221 O O . HIS B 1 153 ? -13.789 -16.688 -12.82 1 92 153 HIS B O 1
ATOM 3227 N N . GLU B 1 154 ? -12.633 -18.109 -11.57 1 93 154 GLU B N 1
ATOM 3228 C CA . GLU B 1 154 ? -13.234 -17.625 -10.328 1 93 154 GLU B CA 1
ATOM 3229 C C . GLU B 1 154 ? -12.734 -16.219 -9.992 1 93 154 GLU B C 1
ATOM 3231 O O . GLU B 1 154 ? -11.555 -15.914 -10.164 1 93 154 GLU B O 1
ATOM 3236 N N . LEU B 1 155 ? -13.641 -15.328 -9.523 1 96.94 155 LEU B N 1
ATOM 3237 C CA . LEU B 1 155 ? -13.289 -14.031 -8.961 1 96.94 155 LEU B CA 1
ATOM 3238 C C . LEU B 1 155 ? -13.305 -14.078 -7.434 1 96.94 155 LEU B C 1
ATOM 3240 O O . LEU B 1 155 ? -14.359 -14.281 -6.824 1 96.94 155 LEU B O 1
ATOM 3244 N N . VAL B 1 156 ? -12.188 -13.914 -6.855 1 97.19 156 VAL B N 1
ATOM 3245 C CA . VAL B 1 156 ? -12.07 -13.969 -5.402 1 97.19 156 VAL B CA 1
ATOM 3246 C C . VAL B 1 156 ? -12.211 -12.57 -4.82 1 97.19 156 VAL B C 1
ATOM 3248 O O . VAL B 1 156 ? -11.5 -11.648 -5.219 1 97.19 156 VAL B O 1
ATOM 3251 N N . ASP B 1 157 ? -13.078 -12.43 -3.852 1 97.88 157 ASP B N 1
ATOM 3252 C CA . ASP B 1 157 ? -13.312 -11.156 -3.18 1 97.88 157 ASP B CA 1
ATOM 3253 C C . ASP B 1 157 ? -12.188 -10.836 -2.197 1 97.88 157 ASP B C 1
ATOM 3255 O O . ASP B 1 157 ? -11.836 -11.672 -1.36 1 97.88 157 ASP B O 1
ATOM 3259 N N . LEU B 1 158 ? -11.609 -9.609 -2.275 1 97.81 158 LEU B N 1
ATOM 3260 C CA . LEU B 1 158 ? -10.523 -9.203 -1.39 1 97.81 158 LEU B CA 1
ATOM 3261 C C . LEU B 1 158 ? -11.016 -8.227 -0.33 1 97.81 158 LEU B C 1
ATOM 3263 O O . LEU B 1 158 ? -10.25 -7.781 0.524 1 97.81 158 LEU B O 1
ATOM 3267 N N . THR B 1 159 ? -12.281 -7.848 -0.329 1 96.5 159 THR B N 1
ATOM 3268 C CA . THR B 1 159 ? -12.812 -6.801 0.539 1 96.5 159 THR B CA 1
ATOM 3269 C C . THR B 1 159 ? -13.188 -7.367 1.903 1 96.5 159 THR B C 1
ATOM 3271 O O . THR B 1 159 ? -13.461 -6.613 2.84 1 96.5 159 THR B O 1
ATOM 3274 N N . GLY B 1 160 ? -13.211 -8.664 2.021 1 94.56 160 GLY B N 1
ATOM 3275 C CA . GLY B 1 160 ? -13.492 -9.266 3.316 1 94.56 160 GLY B CA 1
ATOM 3276 C C . GLY B 1 160 ? -12.43 -8.953 4.359 1 94.56 160 GLY B C 1
ATOM 3277 O O . GLY B 1 160 ? -11.352 -8.453 4.027 1 94.56 160 GLY B O 1
ATOM 3278 N N . LEU B 1 161 ? -12.727 -9.305 5.602 1 93.5 161 LEU B N 1
ATOM 3279 C CA . LEU B 1 161 ? -11.781 -9.078 6.688 1 93.5 161 LEU B CA 1
ATOM 3280 C C . LEU B 1 161 ? -10.609 -10.047 6.605 1 93.5 161 LEU B C 1
ATOM 3282 O O . LEU B 1 161 ? -10.805 -11.234 6.336 1 93.5 161 LEU B O 1
ATOM 3286 N N . GLY B 1 162 ? -9.43 -9.508 6.828 1 95.75 162 GLY B N 1
ATOM 3287 C CA . GLY B 1 162 ? -8.242 -10.352 6.852 1 95.75 162 GLY B CA 1
ATOM 3288 C C . GLY B 1 162 ? -7.52 -10.391 5.52 1 95.75 162 GLY B C 1
ATOM 3289 O O . GLY B 1 162 ? -8.055 -9.961 4.5 1 95.75 162 GLY B O 1
ATOM 3290 N N . ILE B 1 163 ? -6.332 -10.938 5.551 1 97.44 163 ILE B N 1
ATOM 3291 C CA . ILE B 1 163 ? -5.496 -11.078 4.359 1 97.44 163 ILE B CA 1
ATOM 3292 C C . ILE B 1 163 ? -5.734 -12.453 3.727 1 97.44 163 ILE B C 1
ATOM 3294 O O . ILE B 1 163 ? -5.598 -13.484 4.391 1 97.44 163 ILE B O 1
ATOM 3298 N N . GLU B 1 164 ? -6.164 -12.5 2.432 1 97.56 164 GLU B N 1
ATOM 3299 C CA . GLU B 1 164 ? -6.297 -13.766 1.717 1 97.56 164 GLU B CA 1
ATOM 3300 C C . GLU B 1 164 ? -4.934 -14.406 1.468 1 97.56 164 GLU B C 1
ATOM 3302 O O . GLU B 1 164 ? -4.023 -13.758 0.942 1 97.56 164 GLU B O 1
ATOM 3307 N N . ARG B 1 165 ? -4.785 -15.586 1.845 1 97.44 165 ARG B N 1
ATOM 3308 C CA . ARG B 1 165 ? -3.529 -16.312 1.689 1 97.44 165 ARG B CA 1
ATOM 3309 C C . ARG B 1 165 ? -3.688 -17.484 0.719 1 97.44 165 ARG B C 1
ATOM 3311 O O . ARG B 1 165 ? -4.473 -18.406 0.966 1 97.44 165 ARG B O 1
ATOM 3318 N N . PHE B 1 166 ? -2.953 -17.438 -0.321 1 97.88 166 PHE B N 1
ATOM 3319 C CA . PHE B 1 166 ? -3.02 -18.469 -1.352 1 97.88 166 PHE B CA 1
ATOM 3320 C C . PHE B 1 166 ? -1.739 -19.297 -1.377 1 97.88 166 PHE B C 1
ATOM 3322 O O . PHE B 1 166 ? -0.649 -18.766 -1.147 1 97.88 166 PHE B O 1
ATOM 3329 N N . VAL B 1 167 ? -1.89 -20.547 -1.734 1 96.5 167 VAL B N 1
ATOM 3330 C CA . VAL B 1 167 ? -0.746 -21.453 -1.876 1 96.5 167 VAL B CA 1
ATOM 3331 C C . VAL B 1 167 ? -0.921 -22.312 -3.117 1 96.5 167 VAL B C 1
ATOM 3333 O O . VAL B 1 167 ? -2.045 -22.531 -3.576 1 96.5 167 VAL B O 1
ATOM 3336 N N . THR B 1 168 ? 0.151 -22.719 -3.648 1 95.94 168 THR B N 1
ATOM 3337 C CA . THR B 1 168 ? 0.137 -23.688 -4.734 1 95.94 168 THR B CA 1
ATOM 3338 C C . THR B 1 168 ? 0.272 -25.109 -4.191 1 95.94 168 THR B C 1
ATOM 3340 O O . THR B 1 168 ? 1.031 -25.359 -3.25 1 95.94 168 THR B O 1
ATOM 3343 N N . ALA B 1 169 ? -0.523 -26.016 -4.699 1 92.06 169 ALA B N 1
ATOM 3344 C CA . ALA B 1 169 ? -0.46 -27.422 -4.355 1 92.06 169 ALA B CA 1
ATOM 3345 C C . ALA B 1 169 ? -0.921 -28.297 -5.523 1 92.06 169 ALA B C 1
ATOM 3347 O O . ALA B 1 169 ? -1.575 -27.812 -6.449 1 92.06 169 ALA B O 1
ATOM 3348 N N . PRO B 1 170 ? -0.411 -29.531 -5.48 1 88.69 170 PRO B N 1
ATOM 3349 C CA . PRO B 1 170 ? -0.905 -30.422 -6.531 1 88.69 170 PRO B CA 1
ATOM 3350 C C . PRO B 1 170 ? -2.428 -30.531 -6.543 1 88.69 170 PRO B C 1
ATOM 3352 O O . PRO B 1 170 ? -3.057 -30.562 -5.48 1 88.69 170 PRO B O 1
ATOM 3355 N N . LYS B 1 171 ? -2.869 -30.391 -7.758 1 79.69 171 LYS B N 1
ATOM 3356 C CA . LYS B 1 171 ? -4.312 -30.547 -7.902 1 79.69 171 LYS B CA 1
ATOM 3357 C C . LYS B 1 171 ? -4.75 -31.953 -7.457 1 79.69 171 LYS B C 1
ATOM 3359 O O . LYS B 1 171 ? -4.031 -32.938 -7.668 1 79.69 171 LYS B O 1
ATOM 3364 N N . LEU B 1 172 ? -5.34 -32.031 -6.203 1 62.16 172 LEU B N 1
ATOM 3365 C CA . LEU B 1 172 ? -5.828 -33.344 -5.836 1 62.16 172 LEU B CA 1
ATOM 3366 C C . LEU B 1 172 ? -6.5 -34.031 -7.02 1 62.16 172 LEU B C 1
ATOM 3368 O O . LEU B 1 172 ? -7.297 -33.406 -7.73 1 62.16 172 LEU B O 1
ATOM 3372 N N . PRO B 1 173 ? -5.867 -35.125 -7.34 1 58.47 173 PRO B N 1
ATOM 3373 C CA . PRO B 1 173 ? -6.547 -35.875 -8.383 1 58.47 173 PRO B CA 1
ATOM 3374 C C . PRO B 1 173 ? -8.062 -35.938 -8.195 1 58.47 173 PRO B C 1
ATOM 3376 O O . PRO B 1 173 ? -8.539 -36.094 -7.066 1 58.47 173 PRO B O 1
ATOM 3379 N N . LEU B 1 174 ? -8.703 -35.156 -8.938 1 61.91 174 LEU B N 1
ATOM 3380 C CA . LEU B 1 174 ? -10.141 -35.438 -8.922 1 61.91 174 LEU B CA 1
ATOM 3381 C C . LEU B 1 174 ? -10.414 -36.906 -9.039 1 61.91 174 LEU B C 1
ATOM 3383 O O . LEU B 1 174 ? -9.836 -37.594 -9.898 1 61.91 174 LEU B O 1
ATOM 3387 N N . LYS B 1 175 ? -10.656 -37.562 -7.926 1 72.25 175 LYS B N 1
ATOM 3388 C CA . LYS B 1 175 ? -11.078 -38.969 -7.996 1 72.25 175 LYS B CA 1
ATOM 3389 C C . LYS B 1 175 ? -12.469 -39.094 -8.602 1 72.25 175 LYS B C 1
ATOM 3391 O O . LYS B 1 175 ? -13.375 -38.344 -8.258 1 72.25 175 LYS B O 1
ATOM 3396 N N . PHE B 1 176 ? -12.508 -39.75 -9.742 1 83.62 176 PHE B N 1
ATOM 3397 C CA . PHE B 1 176 ? -13.773 -40.062 -10.398 1 83.62 176 PHE B CA 1
ATOM 3398 C C . PHE B 1 176 ? -14.211 -41.469 -10.055 1 83.62 176 PHE B C 1
ATOM 3400 O O . PHE B 1 176 ? -13.398 -42.406 -10.055 1 83.62 176 PHE B O 1
ATOM 3407 N N . GLU B 1 177 ? -15.414 -41.594 -9.547 1 92.38 177 GLU B N 1
ATOM 3408 C CA . GLU B 1 177 ? -15.969 -42.906 -9.258 1 92.38 177 GLU B CA 1
ATOM 3409 C C . GLU B 1 177 ? -16.797 -43.438 -10.438 1 92.38 177 GLU B C 1
ATOM 3411 O O . GLU B 1 177 ? -17.828 -42.875 -10.773 1 92.38 177 GLU B O 1
ATOM 3416 N N . ILE B 1 178 ? -16.344 -44.469 -11.094 1 95 178 ILE B N 1
ATOM 3417 C CA . ILE B 1 178 ? -17.078 -45.094 -12.18 1 95 178 ILE B CA 1
ATOM 3418 C C . ILE B 1 178 ? -17.516 -46.5 -11.758 1 95 178 ILE B C 1
ATOM 3420 O O . ILE B 1 178 ? -17.062 -47.031 -10.734 1 95 178 ILE B O 1
ATOM 3424 N N . ILE B 1 179 ? -18.562 -47 -12.422 1 96.5 179 ILE B N 1
ATOM 3425 C CA . ILE B 1 179 ? -19.047 -48.344 -12.188 1 96.5 179 ILE B CA 1
ATOM 3426 C C . ILE B 1 179 ? -18.734 -49.219 -13.398 1 96.5 179 ILE B C 1
ATOM 3428 O O . ILE B 1 179 ? -19.156 -48.938 -14.516 1 96.5 179 ILE B O 1
ATOM 3432 N N . VAL B 1 180 ? -18 -50.25 -13.203 1 97.38 180 VAL B N 1
ATOM 3433 C CA . VAL B 1 180 ? -17.688 -51.188 -14.258 1 97.38 180 VAL B CA 1
ATOM 3434 C C . VAL B 1 180 ? -18.25 -52.562 -13.898 1 97.38 180 VAL B C 1
ATOM 3436 O O . VAL B 1 180 ? -17.797 -53.188 -12.938 1 97.38 180 VAL B O 1
ATOM 3439 N N . ASN B 1 181 ? -19.281 -53.062 -14.664 1 95.88 181 ASN B N 1
ATOM 3440 C CA . ASN B 1 181 ? -19.922 -54.344 -14.414 1 95.88 181 ASN B CA 1
ATOM 3441 C C . ASN B 1 181 ? -20.391 -54.438 -12.961 1 95.88 181 ASN B C 1
ATOM 3443 O O . ASN B 1 181 ? -20.078 -55.438 -12.281 1 95.88 181 ASN B O 1
ATOM 3447 N N . ALA B 1 182 ? -21.125 -53.469 -12.547 1 94.44 182 ALA B N 1
ATOM 3448 C CA . ALA B 1 182 ? -21.797 -53.375 -11.25 1 94.44 182 ALA B CA 1
ATOM 3449 C C . ALA B 1 182 ? -20.781 -53.25 -10.117 1 94.44 182 ALA B C 1
ATOM 3451 O O . ALA B 1 182 ? -21.156 -53.344 -8.945 1 94.44 182 ALA B O 1
ATOM 3452 N N . ARG B 1 183 ? -19.5 -52.969 -10.406 1 95.38 183 ARG B N 1
ATOM 3453 C CA . ARG B 1 183 ? -18.453 -52.75 -9.406 1 95.38 183 ARG B CA 1
ATOM 3454 C C . ARG B 1 183 ? -17.906 -51.344 -9.461 1 95.38 183 ARG B C 1
ATOM 3456 O O . ARG B 1 183 ? -17.516 -50.844 -10.531 1 95.38 183 ARG B O 1
ATOM 3463 N N . PRO B 1 184 ? -17.891 -50.719 -8.367 1 95.5 184 PRO B N 1
ATOM 3464 C CA . PRO B 1 184 ? -17.328 -49.344 -8.359 1 95.5 184 PRO B CA 1
ATOM 3465 C C . PRO B 1 184 ? -15.805 -49.344 -8.523 1 95.5 184 PRO B C 1
ATOM 3467 O O . PRO B 1 184 ? -15.117 -50.219 -8.016 1 95.5 184 PRO B O 1
ATOM 3470 N N . ARG B 1 185 ? -15.32 -48.375 -9.328 1 93.75 185 ARG B N 1
ATOM 3471 C CA . ARG B 1 185 ? -13.898 -48.125 -9.516 1 93.75 185 ARG B CA 1
ATOM 3472 C C . ARG B 1 185 ? -13.594 -46.625 -9.383 1 93.75 185 ARG B C 1
ATOM 3474 O O . ARG B 1 185 ? -14.414 -45.781 -9.75 1 93.75 185 ARG B O 1
ATOM 3481 N N . THR B 1 186 ? -12.492 -46.281 -8.805 1 91.62 186 THR B N 1
ATOM 3482 C CA . THR B 1 186 ? -12.047 -44.906 -8.703 1 91.62 186 THR B CA 1
ATOM 3483 C C . THR B 1 186 ? -10.898 -44.625 -9.672 1 91.62 186 THR B C 1
ATOM 3485 O O . THR B 1 186 ? -9.938 -45.406 -9.734 1 91.62 186 THR B O 1
ATOM 3488 N N . ILE B 1 187 ? -11.117 -43.594 -10.469 1 87.5 187 ILE B N 1
ATOM 3489 C CA . ILE B 1 187 ? -10.047 -43.25 -11.391 1 87.5 187 ILE B CA 1
ATOM 3490 C C . ILE B 1 187 ? -9.617 -41.781 -11.125 1 87.5 187 ILE B C 1
ATOM 3492 O O . ILE B 1 187 ? -10.352 -41.031 -10.5 1 87.5 187 ILE B O 1
ATOM 3496 N N . GLU B 1 188 ? -8.422 -41.438 -11.578 1 82 188 GLU B N 1
ATOM 3497 C CA . GLU B 1 188 ? -7.832 -40.156 -11.234 1 82 188 GLU B CA 1
ATOM 3498 C C . GLU B 1 188 ? -7.953 -39.188 -12.391 1 82 188 GLU B C 1
ATOM 3500 O O . GLU B 1 188 ? -7.438 -38.062 -12.32 1 82 188 GLU B O 1
ATOM 3505 N N . LYS B 1 189 ? -8.539 -39.656 -13.438 1 81 189 LYS B N 1
ATOM 3506 C CA . LYS B 1 189 ? -8.742 -38.781 -14.594 1 81 189 LYS B CA 1
ATOM 3507 C C . LYS B 1 189 ? -10.211 -38.75 -14.992 1 81 189 LYS B C 1
ATOM 3509 O O . LYS B 1 189 ? -10.969 -39.656 -14.711 1 81 189 LYS B O 1
ATOM 3514 N N . SER B 1 190 ? -10.523 -37.625 -15.664 1 84.06 190 SER B N 1
ATOM 3515 C CA . SER B 1 190 ? -11.906 -37.438 -16.094 1 84.06 190 SER B CA 1
ATOM 3516 C C . SER B 1 190 ? -12.188 -38.219 -17.375 1 84.06 190 SER B C 1
ATOM 3518 O O . SER B 1 190 ? -13.328 -38.312 -17.812 1 84.06 190 SER B O 1
ATOM 3520 N N . THR B 1 191 ? -11.195 -38.812 -18.016 1 90.81 191 THR B N 1
ATOM 3521 C CA . THR B 1 191 ? -11.367 -39.594 -19.234 1 90.81 191 THR B CA 1
ATOM 3522 C C . THR B 1 191 ? -10.867 -41.031 -19.031 1 90.81 191 THR B C 1
ATOM 3524 O O . THR B 1 191 ? -9.93 -41.25 -18.266 1 90.81 191 THR B O 1
ATOM 3527 N N . VAL B 1 192 ? -11.555 -41.969 -19.719 1 93.94 192 VAL B N 1
ATOM 3528 C CA . VAL B 1 192 ? -11.156 -43.375 -19.688 1 93.94 192 VAL B CA 1
ATOM 3529 C C . VAL B 1 192 ? -11.203 -43.938 -21.109 1 93.94 192 VAL B C 1
ATOM 3531 O O . VAL B 1 192 ? -12.008 -43.531 -21.938 1 93.94 192 VAL B O 1
ATOM 3534 N N . THR B 1 193 ? -10.305 -44.812 -21.344 1 94.56 193 THR B N 1
ATOM 3535 C CA . THR B 1 193 ? -10.266 -45.469 -22.641 1 94.56 193 THR B CA 1
ATOM 3536 C C . THR B 1 193 ? -10.938 -46.844 -22.594 1 94.56 193 THR B C 1
ATOM 3538 O O . THR B 1 193 ? -11.156 -47.375 -21.516 1 94.56 193 THR B O 1
ATOM 3541 N N . PHE B 1 194 ? -11.266 -47.406 -23.875 1 96.25 194 PHE B N 1
ATOM 3542 C CA . PHE B 1 194 ? -11.789 -48.781 -24.016 1 96.25 194 PHE B CA 1
ATOM 3543 C C . PHE B 1 194 ? -10.883 -49.781 -23.312 1 96.25 194 PHE B C 1
ATOM 3545 O O . PHE B 1 194 ? -11.344 -50.594 -22.516 1 96.25 194 PHE B O 1
ATOM 3552 N N . GLU B 1 195 ? -9.609 -49.625 -23.516 1 94.38 195 GLU B N 1
ATOM 3553 C CA . GLU B 1 195 ? -8.633 -50.562 -23 1 94.38 195 GLU B CA 1
ATOM 3554 C C . GLU B 1 195 ? -8.57 -50.531 -21.469 1 94.38 195 GLU B C 1
ATOM 3556 O O . GLU B 1 195 ? -8.438 -51.562 -20.812 1 94.38 195 GLU B O 1
ATOM 3561 N N . GLN B 1 196 ? -8.688 -49.375 -20.906 1 94.44 196 GLN B N 1
ATOM 3562 C CA . GLN B 1 196 ? -8.656 -49.188 -19.453 1 94.44 196 GLN B CA 1
ATOM 3563 C C . GLN B 1 196 ? -9.852 -49.875 -18.797 1 94.44 196 GLN B C 1
ATOM 3565 O O . GLN B 1 196 ? -9.703 -50.562 -17.781 1 94.44 196 GLN B O 1
ATOM 3570 N N . ILE B 1 197 ? -11.016 -49.656 -19.438 1 96.38 197 ILE B N 1
ATOM 3571 C CA . ILE B 1 197 ? -12.234 -50.219 -18.891 1 96.38 197 ILE B CA 1
ATOM 3572 C C . ILE B 1 197 ? -12.18 -51.75 -18.984 1 96.38 197 ILE B C 1
ATOM 3574 O O . ILE B 1 197 ? -12.594 -52.438 -18.062 1 96.38 197 ILE B O 1
ATOM 3578 N N . VAL B 1 198 ? -11.648 -52.25 -20.094 1 95.81 198 VAL B N 1
ATOM 3579 C CA . VAL B 1 198 ? -11.469 -53.719 -20.25 1 95.81 198 VAL B CA 1
ATOM 3580 C C . VAL B 1 198 ? -10.617 -54.25 -19.109 1 95.81 198 VAL B C 1
ATOM 3582 O O . VAL B 1 198 ? -10.938 -55.281 -18.516 1 95.81 198 VAL B O 1
ATOM 3585 N N . GLN B 1 199 ? -9.625 -53.531 -18.781 1 95 199 GLN B N 1
ATOM 3586 C CA . GLN B 1 199 ? -8.734 -53.969 -17.719 1 95 199 GLN B CA 1
ATOM 3587 C C . GLN B 1 199 ? -9.438 -53.938 -16.359 1 95 199 GLN B C 1
ATOM 3589 O O . GLN B 1 199 ? -9.172 -54.781 -15.5 1 95 199 GLN B O 1
ATOM 3594 N N . PHE B 1 200 ? -10.266 -52.938 -16.156 1 94.69 200 PHE B N 1
ATOM 3595 C CA . PHE B 1 200 ? -11.023 -52.875 -14.914 1 94.69 200 PHE B CA 1
ATOM 3596 C C . PHE B 1 200 ? -11.977 -54.062 -14.797 1 94.69 200 PHE B C 1
ATOM 3598 O O . PHE B 1 200 ? -12.141 -54.625 -13.711 1 94.69 200 PHE B O 1
ATOM 3605 N N . ALA B 1 201 ? -12.602 -54.438 -15.906 1 95.44 201 ALA B N 1
ATOM 3606 C CA . ALA B 1 201 ? -13.602 -55.5 -15.938 1 95.44 201 ALA B CA 1
ATOM 3607 C C . ALA B 1 201 ? -12.93 -56.875 -15.906 1 95.44 201 ALA B C 1
ATOM 3609 O O . ALA B 1 201 ? -13.398 -57.781 -15.211 1 95.44 201 ALA B O 1
ATOM 3610 N N . PHE B 1 202 ? -11.906 -57 -16.688 1 94.69 202 PHE B N 1
ATOM 3611 C CA . PHE B 1 202 ? -11.188 -58.25 -16.844 1 94.69 202 PHE B CA 1
ATOM 3612 C C . PHE B 1 202 ? -9.68 -58.031 -16.766 1 94.69 202 PHE B C 1
ATOM 3614 O O . PHE B 1 202 ? -9.008 -57.969 -17.797 1 94.69 202 PHE B O 1
ATOM 3621 N N . PRO B 1 203 ? -9.172 -58.031 -15.531 1 92.56 203 PRO B N 1
ATOM 3622 C CA . PRO B 1 203 ? -7.742 -57.75 -15.375 1 92.56 203 PRO B CA 1
ATOM 3623 C C . PRO B 1 203 ? -6.871 -58.875 -15.953 1 92.56 203 PRO B C 1
ATOM 3625 O O . PRO B 1 203 ? -7.23 -60.062 -15.859 1 92.56 203 PRO B O 1
ATOM 3628 N N . GLY B 1 204 ? -5.766 -58.5 -16.531 1 89.12 204 GLY B N 1
ATOM 3629 C CA . GLY B 1 204 ? -4.816 -59.5 -17.031 1 89.12 204 GLY B CA 1
ATOM 3630 C C . GLY B 1 204 ? -4.703 -59.5 -18.531 1 89.12 204 GLY B C 1
ATOM 3631 O O . GLY B 1 204 ? -5.098 -58.562 -19.203 1 89.12 204 GLY B O 1
ATOM 3632 N N . GLN B 1 205 ? -3.961 -60.5 -19.156 1 90.69 205 GLN B N 1
ATOM 3633 C CA . GLN B 1 205 ? -3.795 -60.688 -20.578 1 90.69 205 GLN B CA 1
ATOM 3634 C C . GLN B 1 205 ? -4.926 -61.562 -21.156 1 90.69 205 GLN B C 1
ATOM 3636 O O . GLN B 1 205 ? -5.371 -62.5 -20.516 1 90.69 205 GLN B O 1
ATOM 3641 N N . HIS B 1 206 ? -5.336 -61.125 -22.188 1 88.88 206 HIS B N 1
ATOM 3642 C CA . HIS B 1 206 ? -6.418 -61.844 -22.844 1 88.88 206 HIS B CA 1
ATOM 3643 C C . HIS B 1 206 ? -5.953 -62.469 -24.156 1 88.88 206 HIS B C 1
ATOM 3645 O O . HIS B 1 206 ? -5.133 -61.875 -24.859 1 88.88 206 HIS B O 1
ATOM 3651 N N . ASP B 1 207 ? -6.457 -63.594 -24.547 1 87.31 207 ASP B N 1
ATOM 3652 C CA . ASP B 1 207 ? -6.168 -64.312 -25.797 1 87.31 207 ASP B CA 1
ATOM 3653 C C . ASP B 1 207 ? -6.641 -63.469 -27 1 87.31 207 ASP B C 1
ATOM 3655 O O . ASP B 1 207 ? -7.586 -62.688 -26.891 1 87.31 207 ASP B O 1
ATOM 3659 N N . SER B 1 208 ? -5.945 -63.688 -28.125 1 87.31 208 SER B N 1
ATOM 3660 C CA . SER B 1 208 ? -6.273 -62.969 -29.344 1 87.31 208 SER B CA 1
ATOM 3661 C C . SER B 1 208 ? -7.676 -63.312 -29.828 1 87.31 208 SER B C 1
ATOM 3663 O O . SER B 1 208 ? -8.266 -62.562 -30.625 1 87.31 208 SER B O 1
ATOM 3665 N N . LYS B 1 209 ? -8.234 -64.438 -29.391 1 89.06 209 LYS B N 1
ATOM 3666 C CA . LYS B 1 209 ? -9.555 -64.875 -29.844 1 89.06 209 LYS B CA 1
ATOM 3667 C C . LYS B 1 209 ? -10.656 -64.25 -29 1 89.06 209 LYS B C 1
ATOM 3669 O O . LYS B 1 209 ? -11.844 -64.438 -29.297 1 89.06 209 LYS B O 1
ATOM 3674 N N . VAL B 1 210 ? -10.266 -63.531 -28.031 1 91.81 210 VAL B N 1
ATOM 3675 C CA . VAL B 1 210 ? -11.242 -62.906 -27.156 1 91.81 210 VAL B CA 1
ATOM 3676 C C . VAL B 1 210 ? -11.602 -61.531 -27.688 1 91.81 210 VAL B C 1
ATOM 3678 O O . VAL B 1 210 ? -10.711 -60.719 -28.031 1 91.81 210 VAL B O 1
ATOM 3681 N N . VAL B 1 211 ? -12.898 -61.312 -27.906 1 93.56 211 VAL B N 1
ATOM 3682 C CA . VAL B 1 211 ? -13.398 -60 -28.344 1 93.56 211 VAL B CA 1
ATOM 3683 C C . VAL B 1 211 ? -14.234 -59.375 -27.219 1 93.56 211 VAL B C 1
ATOM 3685 O O . VAL B 1 211 ? -15.109 -60.031 -26.656 1 93.56 211 VAL B O 1
ATOM 3688 N N . PHE B 1 212 ? -13.961 -58.125 -26.844 1 95.56 212 PHE B N 1
ATOM 3689 C CA . PHE B 1 212 ? -14.711 -57.406 -25.844 1 95.56 212 PHE B CA 1
ATOM 3690 C C . PHE B 1 212 ? -15.656 -56.406 -26.484 1 95.56 212 PHE B C 1
ATOM 3692 O O . PHE B 1 212 ? -15.305 -55.75 -27.469 1 95.56 212 PHE B O 1
ATOM 3699 N N . SER B 1 213 ? -16.828 -56.312 -26 1 95.62 213 SER B N 1
ATOM 3700 C CA . SER B 1 213 ? -17.797 -55.25 -26.312 1 95.62 213 SER B CA 1
ATOM 3701 C C . SER B 1 213 ? -18.281 -54.562 -25.062 1 95.62 213 SER B C 1
ATOM 3703 O O . SER B 1 213 ? -18.281 -55.125 -23.969 1 95.62 213 SER B O 1
ATOM 3705 N N . MET B 1 214 ? -18.562 -53.25 -25.141 1 96.44 214 MET B N 1
ATOM 3706 C CA . MET B 1 214 ? -19.062 -52.594 -23.938 1 96.44 214 MET B CA 1
ATOM 3707 C C . MET B 1 214 ? -20 -51.438 -24.297 1 96.44 214 MET B C 1
ATOM 3709 O O . MET B 1 214 ? -19.938 -50.906 -25.406 1 96.44 214 MET B O 1
ATOM 3713 N N . THR B 1 215 ? -20.844 -51.125 -23.375 1 97.19 215 THR B N 1
ATOM 3714 C CA . THR B 1 215 ? -21.734 -49.969 -23.391 1 97.19 215 THR B CA 1
ATOM 3715 C C . THR B 1 215 ? -21.453 -49.062 -22.188 1 97.19 215 THR B C 1
ATOM 3717 O O . THR B 1 215 ? -20.859 -49.5 -21.203 1 97.19 215 THR B O 1
ATOM 3720 N N . TYR B 1 216 ? -21.609 -47.812 -22.375 1 97.5 216 TYR B N 1
ATOM 3721 C CA . TYR B 1 216 ? -21.531 -46.875 -21.266 1 97.5 216 TYR B CA 1
ATOM 3722 C C . TYR B 1 216 ? -22.828 -46.062 -21.141 1 97.5 216 TYR B C 1
ATOM 3724 O O . TYR B 1 216 ? -23.562 -45.906 -22.125 1 97.5 216 TYR B O 1
ATOM 3732 N N . ARG B 1 217 ? -23.109 -45.656 -19.984 1 96.81 217 ARG B N 1
ATOM 3733 C CA . ARG B 1 217 ? -24.203 -44.719 -19.734 1 96.81 217 ARG B CA 1
ATOM 3734 C C . ARG B 1 217 ? -23.844 -43.719 -18.641 1 96.81 217 ARG B C 1
ATOM 3736 O O . ARG B 1 217 ? -22.891 -43.938 -17.891 1 96.81 217 ARG B O 1
ATOM 3743 N N . HIS B 1 218 ? -24.516 -42.5 -18.578 1 95.81 218 HIS B N 1
ATOM 3744 C CA . HIS B 1 218 ? -24.328 -41.438 -17.609 1 95.81 218 HIS B CA 1
ATOM 3745 C C . HIS B 1 218 ? -22.922 -40.844 -17.703 1 95.81 218 HIS B C 1
ATOM 3747 O O . HIS B 1 218 ? -22.281 -40.594 -16.672 1 95.81 218 HIS B O 1
ATOM 3753 N N . ALA B 1 219 ? -22.422 -40.844 -18.891 1 94.69 219 ALA B N 1
ATOM 3754 C CA . ALA B 1 219 ? -21.109 -40.25 -19.141 1 94.69 219 ALA B CA 1
ATOM 3755 C C . ALA B 1 219 ? -21.219 -38.719 -19.234 1 94.69 219 ALA B C 1
ATOM 3757 O O . ALA B 1 219 ? -22.297 -38.156 -19.469 1 94.69 219 ALA B O 1
ATOM 3758 N N . ALA B 1 220 ? -20.094 -38.094 -18.969 1 91.06 220 ALA B N 1
ATOM 3759 C CA . ALA B 1 220 ? -20.016 -36.656 -19.109 1 91.06 220 ALA B CA 1
ATOM 3760 C C . ALA B 1 220 ? -19.953 -36.219 -20.578 1 91.06 220 ALA B C 1
ATOM 3762 O O . ALA B 1 220 ? -20.453 -35.156 -20.953 1 91.06 220 ALA B O 1
ATOM 3763 N N . SER B 1 221 ? -19.328 -37.094 -21.328 1 85.69 221 SER B N 1
ATOM 3764 C CA . SER B 1 221 ? -19.203 -36.812 -22.75 1 85.69 221 SER B CA 1
ATOM 3765 C C . SER B 1 221 ? -20.531 -37 -23.484 1 85.69 221 SER B C 1
ATOM 3767 O O . SER B 1 221 ? -21.422 -37.688 -22.969 1 85.69 221 SER B O 1
ATOM 3769 N N . SER B 1 222 ? -20.641 -36.281 -24.594 1 87.5 222 SER B N 1
ATOM 3770 C CA . SER B 1 222 ? -21.766 -36.531 -25.5 1 87.5 222 SER B CA 1
ATOM 3771 C C . SER B 1 222 ? -21.375 -37.5 -26.609 1 87.5 222 SER B C 1
ATOM 3773 O O . SER B 1 222 ? -20.359 -37.281 -27.281 1 87.5 222 SER B O 1
ATOM 3775 N N . PRO B 1 223 ? -22.25 -38.594 -26.969 1 89.19 223 PRO B N 1
ATOM 3776 C CA . PRO B 1 223 ? -23.484 -38.938 -26.281 1 89.19 223 PRO B CA 1
ATOM 3777 C C . PRO B 1 223 ? -23.25 -39.469 -24.875 1 89.19 223 PRO B C 1
ATOM 3779 O O . PRO B 1 223 ? -22.203 -40.062 -24.594 1 89.19 223 PRO B O 1
ATOM 3782 N N . HIS B 1 224 ? -24.281 -39.312 -23.969 1 94.25 224 HIS B N 1
ATOM 3783 C CA . HIS B 1 224 ? -24.188 -39.719 -22.562 1 94.25 224 HIS B CA 1
ATOM 3784 C C . HIS B 1 224 ? -24.344 -41.219 -22.391 1 94.25 224 HIS B C 1
ATOM 3786 O O . HIS B 1 224 ? -24.109 -41.75 -21.312 1 94.25 224 HIS B O 1
ATOM 3792 N N . VAL B 1 225 ? -24.922 -41.875 -23.438 1 95.31 225 VAL B N 1
ATOM 3793 C CA . VAL B 1 225 ? -25.125 -43.312 -23.5 1 95.31 225 VAL B CA 1
ATOM 3794 C C . VAL B 1 225 ? -24.703 -43.844 -24.859 1 95.31 225 VAL B C 1
ATOM 3796 O O . VAL B 1 225 ? -24.938 -43.188 -25.891 1 95.31 225 VAL B O 1
ATOM 3799 N N . GLY B 1 226 ? -24.016 -44.938 -24.906 1 95 226 GLY B N 1
ATOM 3800 C CA . GLY B 1 226 ? -23.641 -45.5 -26.188 1 95 226 GLY B CA 1
ATOM 3801 C C . GLY B 1 226 ? -22.688 -46.688 -26.062 1 95 226 GLY B C 1
ATOM 3802 O O . GLY B 1 226 ? -22.578 -47.281 -25 1 95 226 GLY B O 1
ATOM 3803 N N . GLU B 1 227 ? -22.234 -47.156 -27.219 1 96.56 227 GLU B N 1
ATOM 3804 C CA . GLU B 1 227 ? -21.25 -48.219 -27.297 1 96.56 227 GLU B CA 1
ATOM 3805 C C . GLU B 1 227 ? -19.844 -47.625 -27.453 1 96.56 227 GLU B C 1
ATOM 3807 O O . GLU B 1 227 ? -19.641 -46.656 -28.172 1 96.56 227 GLU B O 1
ATOM 3812 N N . LEU B 1 228 ? -18.969 -48.094 -26.688 1 95.75 228 LEU B N 1
ATOM 3813 C CA . LEU B 1 228 ? -17.562 -47.719 -26.781 1 95.75 228 LEU B CA 1
ATOM 3814 C C . LEU B 1 228 ? -16.734 -48.812 -27.469 1 95.75 228 LEU B C 1
ATOM 3816 O O . LEU B 1 228 ? -16.719 -49.969 -27.031 1 95.75 228 LEU B O 1
ATOM 3820 N N . GLY B 1 229 ? -16.109 -48.5 -28.562 1 94.56 229 GLY B N 1
ATOM 3821 C CA . GLY B 1 229 ? -15.281 -49.438 -29.297 1 94.56 229 GLY B CA 1
ATOM 3822 C C . GLY B 1 229 ? -13.805 -49.312 -28.984 1 94.56 229 GLY B C 1
ATOM 3823 O O . GLY B 1 229 ? -13.391 -48.406 -28.266 1 94.56 229 GLY B O 1
ATOM 3824 N 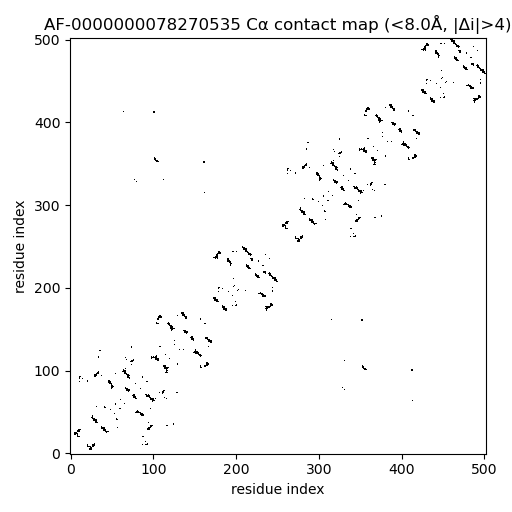N . PRO B 1 230 ? -13.023 -50.312 -29.531 1 92.38 230 PRO B N 1
ATOM 3825 C CA . PRO B 1 230 ? -11.578 -50.25 -29.344 1 92.38 230 PRO B CA 1
ATOM 3826 C C . PRO B 1 230 ? -10.984 -48.875 -29.688 1 92.38 230 PRO B C 1
ATOM 3828 O O . PRO B 1 230 ? -11.414 -48.25 -30.656 1 92.38 230 PRO B O 1
ATOM 3831 N N . GLU B 1 231 ? -10.07 -48.406 -28.766 1 91.44 231 GLU B N 1
ATOM 3832 C CA . GLU B 1 231 ? -9.344 -47.125 -28.906 1 91.44 231 GLU B CA 1
ATOM 3833 C C . GLU B 1 231 ? -10.258 -45.938 -28.625 1 91.44 231 GLU B C 1
ATOM 3835 O O . GLU B 1 231 ? -9.836 -44.781 -28.734 1 91.44 231 GLU B O 1
ATOM 3840 N N . GLY B 1 232 ? -11.484 -46.219 -28.281 1 93.81 232 GLY B N 1
ATOM 3841 C CA . GLY B 1 232 ? -12.406 -45.156 -27.953 1 93.81 232 GLY B CA 1
ATOM 3842 C C . GLY B 1 232 ? -12.117 -44.531 -26.609 1 93.81 232 GLY B C 1
ATOM 3843 O O . GLY B 1 232 ? -11.477 -45.125 -25.75 1 93.81 232 GLY B O 1
ATOM 3844 N N . ILE B 1 233 ? -12.586 -43.219 -26.516 1 94.94 233 ILE B N 1
ATOM 3845 C CA . ILE B 1 233 ? -12.406 -42.469 -25.281 1 94.94 233 ILE B CA 1
ATOM 3846 C C . ILE B 1 233 ? -13.742 -41.875 -24.844 1 94.94 233 ILE B C 1
ATOM 3848 O O . ILE B 1 233 ? -14.523 -41.406 -25.688 1 94.94 233 ILE B O 1
ATOM 3852 N N . VAL B 1 234 ? -14.047 -41.969 -23.5 1 94.44 234 VAL B N 1
ATOM 3853 C CA . VAL B 1 234 ? -15.258 -41.406 -22.922 1 94.44 234 VAL B CA 1
ATOM 3854 C C . VAL B 1 234 ? -14.883 -40.5 -21.734 1 94.44 234 VAL B C 1
ATOM 3856 O O . VAL B 1 234 ? -14.008 -40.844 -20.938 1 94.44 234 VAL B O 1
ATOM 3859 N N . GLU B 1 235 ? -15.469 -39.344 -21.641 1 94 235 GLU B N 1
ATOM 3860 C CA . GLU B 1 235 ? -15.383 -38.5 -20.453 1 94 235 GLU B CA 1
ATOM 3861 C C . GLU B 1 235 ? -16.406 -38.906 -19.391 1 94 235 GLU B C 1
ATOM 3863 O O . GLU B 1 235 ? -17.578 -39.062 -19.703 1 94 235 GLU B O 1
ATOM 3868 N N . VAL B 1 236 ? -15.898 -39.094 -18.188 1 94.44 236 VAL B N 1
ATOM 3869 C CA . VAL B 1 236 ? -16.766 -39.594 -17.125 1 94.44 236 VAL B CA 1
ATOM 3870 C C . VAL B 1 236 ? -17.172 -38.438 -16.203 1 94.44 236 VAL B C 1
ATOM 3872 O O . VAL B 1 236 ? -16.484 -37.406 -16.141 1 94.44 236 VAL B O 1
ATOM 3875 N N . LYS B 1 237 ? -18.281 -38.625 -15.562 1 89.94 237 LYS B N 1
ATOM 3876 C CA . LYS B 1 237 ? -18.703 -37.719 -14.508 1 89.94 237 LYS B CA 1
ATOM 3877 C C . LYS B 1 237 ? -17.953 -38 -13.211 1 89.94 237 LYS B C 1
ATOM 3879 O O . LYS B 1 237 ? -17.297 -39.031 -13.07 1 89.94 237 LYS B O 1
ATOM 3884 N N . LYS B 1 238 ? -17.953 -37.031 -12.25 1 86 238 LYS B N 1
ATOM 3885 C CA . LYS B 1 238 ? -17.312 -37.219 -10.961 1 86 238 LYS B CA 1
ATOM 3886 C C . LYS B 1 238 ? -17.75 -38.5 -10.297 1 86 238 LYS B C 1
ATOM 3888 O O . LYS B 1 238 ? -16.953 -39.188 -9.672 1 86 238 LYS B O 1
ATOM 3893 N N . LYS B 1 239 ? -19.062 -38.75 -10.438 1 88.56 239 LYS B N 1
ATOM 3894 C CA . LYS B 1 239 ? -19.625 -39.969 -9.914 1 88.56 239 LYS B CA 1
ATOM 3895 C C . LYS B 1 239 ? -20.719 -40.531 -10.836 1 88.56 239 LYS B C 1
ATOM 3897 O O . LYS B 1 239 ? -21.516 -39.75 -11.391 1 88.56 239 LYS B O 1
ATOM 3902 N N . GLY B 1 240 ? -20.641 -41.875 -11.109 1 89.12 240 GLY B N 1
ATOM 3903 C CA . GLY B 1 240 ? -21.859 -42.5 -11.578 1 89.12 240 GLY B CA 1
ATOM 3904 C C . GLY B 1 240 ? -21.766 -42.969 -13.016 1 89.12 240 GLY B C 1
ATOM 3905 O O . GLY B 1 240 ? -22.688 -43.625 -13.508 1 89.12 240 GLY B O 1
ATOM 3906 N N . THR B 1 241 ? -20.781 -42.656 -13.75 1 95.94 241 THR B N 1
ATOM 3907 C CA . THR B 1 241 ? -20.641 -43.25 -15.086 1 95.94 241 THR B CA 1
ATOM 3908 C C . THR B 1 241 ? -20.531 -44.75 -15.008 1 95.94 241 THR B C 1
ATOM 3910 O O . THR B 1 241 ? -19.75 -45.281 -14.219 1 95.94 241 THR B O 1
ATOM 3913 N N . VAL B 1 242 ? -21.375 -45.438 -15.883 1 97.19 242 VAL B N 1
ATOM 3914 C CA . VAL B 1 242 ? -21.453 -46.875 -15.805 1 97.19 242 VAL B CA 1
ATOM 3915 C C . VAL B 1 242 ? -20.953 -47.5 -17.109 1 97.19 242 VAL B C 1
ATOM 3917 O O . VAL B 1 242 ? -21.312 -47.062 -18.203 1 97.19 242 VAL B O 1
ATOM 3920 N N . PHE B 1 243 ? -20.172 -48.5 -16.969 1 97.25 243 PHE B N 1
ATOM 3921 C CA . PHE B 1 243 ? -19.719 -49.312 -18.094 1 97.25 243 PHE B CA 1
ATOM 3922 C C . PHE B 1 243 ? -20.125 -50.75 -17.906 1 97.25 243 PHE B C 1
ATOM 3924 O O . PHE B 1 243 ? -20.016 -51.312 -16.812 1 97.25 243 PHE B O 1
ATOM 3931 N N . ASN B 1 244 ? -20.703 -51.344 -18.938 1 97.44 244 ASN B N 1
ATOM 3932 C CA . ASN B 1 244 ? -20.953 -52.781 -19 1 97.44 244 ASN B CA 1
ATOM 3933 C C . ASN B 1 244 ? -20.109 -53.469 -20.078 1 97.44 244 ASN B C 1
ATOM 3935 O O . ASN B 1 244 ? -20.266 -53.156 -21.266 1 97.44 244 ASN B O 1
ATOM 3939 N N . VAL B 1 245 ? -19.297 -54.281 -19.672 1 97.38 245 VAL B N 1
ATOM 3940 C CA . VAL B 1 245 ? -18.344 -54.938 -20.562 1 97.38 245 VAL B CA 1
ATOM 3941 C C . VAL B 1 245 ? -18.703 -56.406 -20.719 1 97.38 245 VAL B C 1
ATOM 3943 O O . VAL B 1 245 ? -18.984 -57.094 -19.734 1 97.38 245 VAL B O 1
ATOM 3946 N N . THR B 1 246 ? -18.75 -56.875 -21.984 1 96.25 246 THR B N 1
ATOM 3947 C CA . THR B 1 246 ? -19.016 -58.281 -22.297 1 96.25 246 THR B CA 1
ATOM 3948 C C . THR B 1 246 ? -17.812 -58.906 -23.016 1 96.25 246 THR B C 1
ATOM 3950 O O . THR B 1 246 ? -17.188 -58.25 -23.859 1 96.25 246 THR B O 1
ATOM 3953 N N . ARG B 1 247 ? -17.5 -60.062 -22.609 1 94.56 247 ARG B N 1
ATOM 3954 C CA . ARG B 1 247 ? -16.422 -60.844 -23.188 1 94.56 247 ARG B CA 1
ATOM 3955 C C . ARG B 1 247 ? -16.969 -61.969 -24.047 1 94.56 247 ARG B C 1
ATOM 3957 O O . ARG B 1 247 ? -17.797 -62.75 -23.578 1 94.56 247 ARG B O 1
ATOM 3964 N N . THR B 1 248 ? -16.547 -62.031 -25.344 1 92.88 248 THR B N 1
ATOM 3965 C CA . THR B 1 248 ? -16.938 -63.094 -26.234 1 92.88 248 THR B CA 1
ATOM 3966 C C . THR B 1 248 ? -15.703 -63.781 -26.844 1 92.88 248 THR B C 1
ATOM 3968 O O . THR B 1 248 ? -14.711 -63.125 -27.156 1 92.88 248 THR B O 1
ATOM 3971 N N . VAL B 1 249 ? -15.695 -65.188 -26.922 1 89.88 249 VAL B N 1
ATOM 3972 C CA . VAL B 1 249 ? -14.625 -65.938 -27.562 1 89.88 249 VAL B CA 1
ATOM 3973 C C . VAL B 1 249 ? -15.023 -66.312 -28.984 1 89.88 249 VAL B C 1
ATOM 3975 O O . VAL B 1 249 ? -16.109 -66.875 -29.219 1 89.88 249 VAL B O 1
ATOM 3978 N N . GLN B 1 250 ? -14.266 -65.875 -29.875 1 78.25 250 GLN B N 1
ATOM 3979 C CA . GLN B 1 250 ? -14.531 -66.25 -31.25 1 78.25 250 GLN B CA 1
ATOM 3980 C C . GLN B 1 250 ? -14.133 -67.75 -31.5 1 78.25 250 GLN B C 1
ATOM 3982 O O . GLN B 1 250 ? -13.07 -68.188 -31.047 1 78.25 250 GLN B O 1
ATOM 3987 N N . SER B 1 251 ? -15.125 -68.562 -31.938 1 67.19 251 SER B N 1
ATOM 3988 C CA . SER B 1 251 ? -14.852 -69.938 -32.375 1 67.19 251 SER B CA 1
ATOM 3989 C C . SER B 1 251 ? -13.992 -69.938 -33.625 1 67.19 251 SER B C 1
ATOM 3991 O O . SER B 1 251 ? -14.023 -69 -34.438 1 67.19 251 SER B O 1
#

Sequence (502 aa):
MNPHELPDYDDLGEALREDRPLRRAHWYRFLLAQGDLNFLTQQVSDPVPLGRQLLEAAGLNPQDGYSLFGILPSGDFEDVRLNEPFDLREHGTERFVAFLTDRDFKLTLNGNDLRWGKPAISGNILYSLAKADGELGIFLEVPDGEQRPIEPHELVDLTGLGIERFVTAPKLPLKFEIIVNARPRTIEKSTVTFEQIVQFAFPGQHDSKVVFSMTYRHAASSPHVGELGPEGIVEVKKKGTVFNVTRTVQSMNPHELPDYDDLGEALREDRPLRRAHWYRFLLAQGDLNFLTQQVSDPVPLGRQLLEAAGLNPQDGYSLFGILPSGDFEDVRLNEPFDLREHGTERFVAFLTDRDFKLTLNGNDLRWGKPAISGNILYSLAKADGELGIFLEVPDGEQRPIEPHELVDLTGLGIERFVTAPKLPLKFEIIVNARPRTIEKSTVTFEQIVQFAFPGQHDSKVVFSMTYRHAASSPHVGELGPEGIVEVKKKGTVFNVTRTVQS

Nearest PDB structures (foldseek):
  3qc8-assembly1_B  TM=5.357E-01  e=8.638E-02  Homo sapiens
  3r3m-assembly1_A  TM=5.145E-01  e=8.145E-02  Homo sapiens
  8bew-assembly1_B  TM=5.464E-01  e=2.965E-01  Thermoanaerobacter kivui
  6jck-assembly1_A  TM=6.234E-01  e=1.366E+00  Homo sapiens
  3pz8-assembly8_H  TM=4.850E-01  e=1.727E+00  Mus musculus

InterPro domains:
  IPR027802 Multi-ubiquitin domain [PF14452] (37-99)
  IPR027802 Multi-ubiquitin domain [PF14452] (105-170)
  IPR027802 Multi-ubiquitin domain [PF14452] (176-248)

Secondary structure (DSSP, 8-state):
--TTS--SEEEHHHHHHTT-PPPP-SEEEEEEEESSS--EEEEES-SS-BHHHHHHHTT--GGG-EEEEEE-TTS-EEE--TT-B--TTTS---EEEEEE-SEEEEEEETTEEEEESSSEEEHHHHHHHHT--TTEEEEEE-TTS-EEEE-TT-EEE--SSS-EEEEEEE-----EEEEETTEEEEESSSEEEHHHHHHHHS-S---TTEEEEEEEESBSSSSSSEEPPTT-EEEBPSEEEEEEEEEEE--/--TTS--SEEEHHHHHHTT-PPPP-SEEEEEEEESSS--EEEEES-SS-BHHHHHHHTT--GGG-EEEEEE-TTS-EEE--TT-B--TTTS---EEEEEE-SEEEEEEETTEEEEESSSEEEHHHHHHHHT--TTEEEEEE-TTS-EEEE-TT-EEE--SSS-EEEEEEE-----EEEEETTEEEEESSSEEEHHHHHHHHS-S---TTEEEEEEEES-SSSSSSEEPPTT-EEEPPSEEEEEEEEEEE--

Foldseek 3Di:
DPPPDAAQEWELVVCLVVVHFTDQHQKYWAWEAEQAQPTDIFIDRDQFDAPLRVCVSVVHHLVLAKWKWFQAPVLATHTGDRGHTDRSRPGSTRYMYIYSAPDWFWAEEANHIYTHRDQKDALLRNCVSVVPDDFKFKWWQDPVRDTHTGDRGDIGGRPDPDYIYIYIDTDQQLWAWEAQQNRIDTDSDQKDAPVRSCCVNPNDDDDPQKDKWKWKACFPDPPRTDTHDHRGMTGHDSYDIYMYMDIDGHD/DPPPDAAQEWELVVCLVVVHFTDQHQKYWAWEAEQAQPTDIFIDRDQFDAPLRVCVSVVHHLVLAKWKWFQAPVLATHTGDRGRTDRSRPGSTRYMYIYSAPDWFWAEEANHIYTHRDQKDALLRNCVSVVPDDFKFKWWQDPVRDTHTHDRGDIGGRPDPDYIYMYIDTDQQLWAWEAQQNRIDTDSDQKDAPVRSCCVNPNDDDDPQKDKWKWKACFPDPPRTDTHDHRGMTGHDSYDIYMYMDIDGHD

Solvent-accessible surface area (backbone atoms only — not comparable to full-atom values): 27235 Å² total; per-residue (Å²): 126,74,89,85,60,68,44,70,57,35,46,42,60,57,22,58,75,65,70,47,75,71,61,82,34,57,26,39,34,36,32,42,11,69,75,53,83,70,62,40,84,32,54,40,66,52,68,55,34,32,29,34,53,59,36,42,47,70,73,39,62,64,86,76,40,56,46,38,29,36,42,33,78,85,54,30,48,39,83,44,49,57,85,36,70,46,53,54,69,74,55,70,42,34,42,32,36,32,19,83,37,30,41,36,29,38,32,30,53,69,85,23,51,37,71,36,46,51,62,52,49,44,24,49,56,52,34,58,74,63,69,49,50,96,58,42,32,45,25,38,63,41,94,86,71,47,67,45,78,52,50,52,85,38,72,44,76,52,75,57,91,55,60,52,38,31,36,75,41,69,49,68,63,56,64,18,34,33,28,45,66,92,35,82,43,77,36,64,50,59,59,47,40,38,66,56,52,47,40,71,68,52,68,76,89,76,61,90,51,52,45,77,48,35,37,38,34,58,32,61,31,87,74,37,55,50,74,54,48,89,86,30,76,47,33,43,30,64,64,63,15,34,35,44,72,46,82,43,72,63,130,127,71,88,84,58,69,44,70,58,33,46,42,60,56,22,59,75,64,70,48,73,71,61,82,35,56,26,40,34,35,32,43,12,70,78,52,82,70,63,39,86,31,54,40,67,52,68,55,34,31,30,36,52,59,35,42,48,71,71,42,64,62,84,76,40,58,46,38,29,38,42,34,79,86,55,29,48,39,81,44,48,56,86,35,71,48,54,51,68,77,54,67,42,34,41,32,36,32,18,83,38,31,40,37,31,40,32,29,54,68,84,22,52,38,71,36,46,50,62,52,48,43,24,49,55,52,34,57,76,64,68,50,51,95,59,42,31,44,25,37,64,40,95,87,70,47,67,46,78,54,49,52,87,38,74,44,75,52,75,59,90,56,59,55,38,31,36,76,40,67,50,69,63,56,64,17,35,33,28,44,69,92,36,80,42,76,37,64,50,58,60,48,39,38,66,56,52,47,38,72,69,52,70,76,89,74,61,90,53,53,47,76,47,36,38,38,34,59,33,60,31,88,72,38,55,49,72,53,47,88,86,30,76,49,33,44,31,63,63,63,15,35,34,44,72,46,82,44,72,64,129

Organism: Desulfomicrobium norvegicum (strain DSM 1741 / NCIMB 8310) (NCBI:txid52561)